Protein AF-0000000065948318 (afdb_homodimer)

Sequence (600 aa):
MSAKVVLKDFLSQAPIDKLKATLSGHLPVSCITMDAKITSLQPGYHFLFFSLASPESNLNSDGYESLYSPKPNNPFSFKRRIWLHGVLRFHRPLHLFQTSECHELIQEESVKSPSITKEVEACLPKSSFLTKPTSEKQTKHVYIRRKIYDSQHQLCIEEDRTLAYLNRQELAIPKTLRSKSIPQHSWVFTPTPIMVFRYSALMFNAHMIHWNATYATKSENYPNLVLPGPLLVTSMLEYFRSVYPQMSKNMKRFEFRLLSPAFVNQPLRICISETGNLWIDRFTTDLDPPSLIARGRVYTMSAKVVLKDFLSQAPIDKLKATLSGHLPVSCITMDAKITSLQPGYHFLFFSLASPESNLNSDGYESLYSPKPNNPFSFKRRIWLHGVLRFHRPLHLFQTSECHELIQEESVKSPSITKEVEACLPKSSFLTKPTSEKQTKHVYIRRKIYDSQHQLCIEEDRTLAYLNRQELAIPKTLRSKSIPQHSWVFTPTPIMVFRYSALMFNAHMIHWNATYATKSENYPNLVLPGPLLVTSMLEYFRSVYPQMSKNMKRFEFRLLSPAFVNQPLRICISETGNLWIDRFTTDLDPPSLIARGRVYT

Nearest PDB structures (foldseek):
  8huc-assembly1_A  TM=8.502E-01  e=1.950E-23  Pseudomonas aeruginosa UCBPP-PA14
  8huc-assembly2_B  TM=8.258E-01  e=4.544E-23  Pseudomonas aeruginosa UCBPP-PA14
  8khg-assembly1_B  TM=7.933E-01  e=7.827E-23  Pseudomonas aeruginosa
  3khp-assembly3_D  TM=6.735E-01  e=1.352E-13  Mycobacterium tuberculosis H37Rv
  3oml-assembly1_A  TM=6.368E-01  e=1.128E-13  Drosophila melanogaster

Foldseek 3Di:
DKDKDKFKDAFACVLVLLLLVLCPPFADPLLRPVPPPAFFDFPLSCLLDRADDDPQVQADPLQAHCVQPDDPPPPLPFQDKDWWKKKKFFDATAGHGFMKMKMKMKDKDDPCDPPPPPVVVVPQDCPFLPNPPPPPVFKIKMKMWIFMATNVRHTGMIMIIIMITGRDLDRPQPQADDDPFDFPDKDKGAAALSSQVSVCVSNVRVRCLRRPQCCVCPRSNDPGRWRDPSVVVVSQLSNCCSVPVPLSVVWGMKIKTFGGTDHGRFMKMWGAHPQQKIWIWGDDPDPGHTDTGMIMGTDD/DKDKDKFKDAFACVLVLLLLVLCPPFADPLLRPVPPPAFFDFPLSCLLDRFDDDPQVQADPLQAHCVQPDDPPPPLPFQDKDWWKKKKFFDATAGHGFMKMKMKMKDKDDPPDPCPPPVVVVPPDCPALPNPPPPPVFKIKMKMWIFMATNVRHTGMIMIIIMITGRDLDRPQPQADDDPFDFPDKDKGAAALSSQVSVCVSSVRVRCLRRPQCCVCPRSNDPGRWRDPSVVVVSQLSNCCSVPVPLSVVWGMKIKTFGGTDHGRWMKMWGAHPQAKIWIWGDDPDPGHTDTGMIMGTDD

pLDDT: mean 85.01, std 18.84, range [32.88, 98.81]

Secondary structure (DSSP, 8-state):
-EEEEEEEEE--SHHHHHHHHHHBTTB-HHHHHS-TT--BPPTTGGGGSS-----GGGB-TTSSBGGGSPP-SS----SEEEEEEEEEEE-S--BSSSEEEEEEEEEE--SS-----HHHHTTS-TT-TT-S---GGGEEEEEEEEEEE-TT--EEEEEEEEEEEES-S-----TT---SSPPSEEEEE---HHHHHHHHHHTT---GGGT-HHIIIIIS--SSPBPPHHHHHHHHHHHHHHH-HHHHHT--EEEEEE-S--BTTS-EEEEE-TTSEEEEEE---TTSPPPEEEEEEEE-/-EEEEEEEEE--SHHHHHHHHHHBTTB-HHHHHS-TT--BPPTTGGGGSS-----GGGB-TTSSBGGGSPP-SS----SEEEEEEEEEEE-S--BSSSEEEEEEEEEE--SS-----HHHHHTS-TT-TT-S---GGGEEEEEEEEEEE-TT--EEEEEEEEEEEES-S-----TT---SSPPSEEEEE---HHHHHHHHHHTT---GGGT-HHIIIIIS--SSPBPPHHHHHHHHHHHHHHH-HHHHHT--EEEEEE-S--BTTS-EEEEE-TTSEEEEEE---TTSPPPEEEEEEEE-

Organism: Schizosaccharomyces pombe (strain 972 / ATCC 24843) (NCBI:txid284812)

Solvent-accessible surface area (backbone atoms only — not comparable to full-atom values): 32321 Å² total; per-residue (Å²): 110,73,49,76,48,77,36,71,40,65,38,55,63,62,67,55,50,41,48,42,14,49,41,40,88,53,47,64,64,56,57,58,59,71,59,86,75,68,58,43,62,55,82,61,52,63,63,55,46,66,58,75,57,66,33,61,90,56,33,39,96,56,37,35,65,40,86,69,44,80,76,59,88,61,83,69,69,59,63,39,77,42,69,40,36,38,38,40,36,46,73,41,85,45,54,51,77,38,51,30,36,36,43,35,42,38,34,45,59,59,93,79,58,75,82,69,51,68,68,65,61,69,65,51,58,78,78,35,66,74,45,66,83,57,69,79,90,42,59,46,44,30,37,37,40,36,42,30,24,40,75,84,67,43,72,16,39,37,38,40,40,37,34,41,34,26,57,51,72,79,72,65,67,68,72,76,41,62,74,90,68,67,63,72,43,72,50,73,33,59,47,41,67,62,41,42,37,49,52,30,26,52,36,60,49,54,36,33,41,37,50,31,53,66,49,13,35,72,72,55,62,35,96,44,30,35,55,57,67,67,56,55,53,33,50,51,43,39,51,45,32,52,77,36,51,70,58,51,73,50,41,36,32,40,39,38,38,48,63,40,89,46,44,46,75,41,41,32,29,41,32,30,32,88,82,43,40,34,35,31,26,40,53,52,67,90,85,47,77,43,29,43,26,32,39,33,40,62,38,103,110,73,50,77,48,78,36,69,39,65,38,55,65,60,66,54,50,41,47,42,14,48,40,40,88,54,48,64,65,57,57,58,58,71,58,86,75,69,58,42,61,56,84,60,51,64,63,56,45,66,56,75,56,65,33,61,88,55,33,40,97,56,38,36,64,40,86,70,45,82,75,61,87,62,83,71,69,59,63,38,78,43,70,40,37,38,38,40,36,48,74,42,84,45,54,50,77,39,52,30,38,34,41,35,41,38,34,44,59,68,88,81,64,74,82,68,52,69,68,64,61,68,65,52,60,78,80,36,66,74,45,65,83,56,68,82,88,41,58,47,43,30,37,36,40,36,42,29,24,42,75,85,67,45,72,17,40,38,38,40,40,35,34,39,33,26,57,51,73,80,73,67,66,70,73,75,39,63,74,91,68,67,64,72,44,74,51,72,32,59,48,41,68,63,40,40,36,49,53,31,26,50,35,60,49,55,37,32,41,36,50,32,52,66,50,12,36,73,72,55,64,36,97,44,31,37,55,57,66,68,56,54,53,32,52,52,44,40,51,45,30,51,77,36,52,69,57,51,73,50,40,35,32,40,38,38,40,49,64,39,90,46,43,47,76,41,42,31,28,41,32,30,32,89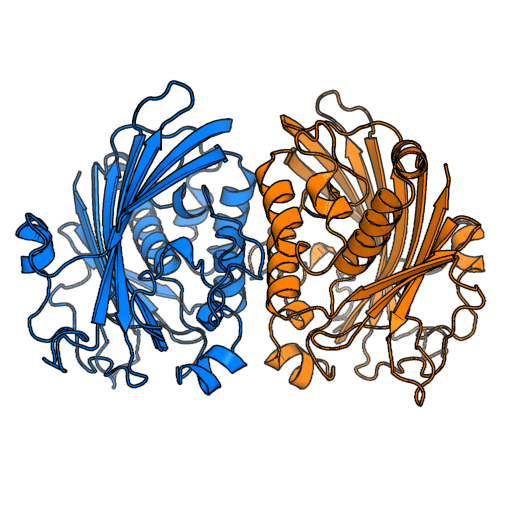,84,45,40,34,36,32,28,41,52,52,68,91,85,48,78,42,29,43,26,32,40,32,40,63,38,102

Structure (mmCIF, N/CA/C/O backbone):
data_AF-0000000065948318-model_v1
#
loop_
_entity.id
_entity.type
_entity.pdbx_description
1 polymer 'Hydroxyacyl-thioester dehydratase type 2, mitochondrial'
#
loop_
_atom_site.group_PDB
_atom_site.id
_atom_site.type_symbol
_atom_site.label_atom_id
_atom_site.label_alt_id
_atom_site.label_comp_id
_atom_site.label_asym_id
_atom_site.label_entity_id
_atom_site.label_seq_id
_atom_site.pdbx_PDB_ins_code
_atom_site.Cartn_x
_atom_site.Cartn_y
_atom_site.Cartn_z
_atom_site.occupancy
_atom_site.B_iso_or_equiv
_atom_site.auth_seq_id
_atom_site.auth_comp_id
_atom_site.auth_asym_id
_atom_site.auth_atom_id
_atom_site.pdbx_PDB_model_num
ATOM 1 N N . MET A 1 1 ? -25.5 14.375 10.609 1 66.5 1 MET A N 1
ATOM 2 C CA . MET A 1 1 ? -25.344 12.922 10.695 1 66.5 1 MET A CA 1
ATOM 3 C C . MET A 1 1 ? -23.938 12.555 11.164 1 66.5 1 MET A C 1
ATOM 5 O O . MET A 1 1 ? -22.969 13.266 10.883 1 66.5 1 MET A O 1
ATOM 9 N N . SER A 1 2 ? -23.891 11.773 12.18 1 81.88 2 SER A N 1
ATOM 10 C CA . SER A 1 2 ? -22.641 11.367 12.836 1 81.88 2 SER A CA 1
ATOM 11 C C . SER A 1 2 ? -22.438 9.859 12.75 1 81.88 2 SER A C 1
ATOM 13 O O . SER A 1 2 ? -23.406 9.102 12.641 1 81.88 2 SER A O 1
ATOM 15 N N . ALA A 1 3 ? -21.234 9.453 12.461 1 89.31 3 ALA A N 1
ATOM 16 C CA . ALA A 1 3 ? -20.859 8.047 12.477 1 89.31 3 ALA A CA 1
ATOM 17 C C . ALA A 1 3 ? -19.719 7.801 13.469 1 89.31 3 ALA A C 1
ATOM 19 O O . ALA A 1 3 ? -18.891 8.688 13.711 1 89.31 3 ALA A O 1
ATOM 20 N N . LYS A 1 4 ? -19.812 6.668 14.141 1 93.75 4 LYS A N 1
ATOM 21 C CA . LYS A 1 4 ? -18.75 6.234 15.039 1 93.75 4 LYS A CA 1
ATOM 22 C C . LYS A 1 4 ? -18.141 4.914 14.57 1 93.75 4 LYS A C 1
ATOM 24 O O . LYS A 1 4 ? -18.859 4.004 14.156 1 93.75 4 LYS A O 1
ATOM 29 N N . VAL A 1 5 ? -16.859 4.844 14.586 1 95.5 5 VAL A N 1
ATOM 30 C CA . VAL A 1 5 ? -16.156 3.639 14.172 1 95.5 5 VAL A CA 1
ATOM 31 C C . VAL A 1 5 ? -15.016 3.348 15.141 1 95.5 5 VAL A C 1
ATOM 33 O O . VAL A 1 5 ? -14.359 4.27 15.633 1 95.5 5 VAL A O 1
ATOM 36 N N . VAL A 1 6 ? -14.836 2.131 15.469 1 97 6 VAL A N 1
ATOM 37 C CA . VAL A 1 6 ? -13.664 1.702 16.234 1 97 6 VAL A CA 1
ATOM 38 C C . VAL A 1 6 ? -12.75 0.859 15.352 1 97 6 VAL A C 1
ATOM 40 O O . VAL A 1 6 ? -13.172 -0.158 14.797 1 97 6 VAL A O 1
ATOM 43 N N . LEU A 1 7 ? -11.539 1.248 15.164 1 97.19 7 LEU A N 1
ATOM 44 C CA . LEU A 1 7 ? -10.523 0.541 14.391 1 97.19 7 LEU A CA 1
ATOM 45 C C . LEU A 1 7 ? -9.469 -0.078 15.305 1 97.19 7 LEU A C 1
ATOM 47 O O . LEU A 1 7 ? -8.93 0.599 16.188 1 97.19 7 LEU A O 1
ATOM 51 N N . LYS A 1 8 ? -9.234 -1.301 15.141 1 96.5 8 LYS A N 1
ATOM 52 C CA . LYS A 1 8 ? -8.219 -2.008 15.906 1 96.5 8 LYS A CA 1
ATOM 53 C C . LYS A 1 8 ? -7.008 -2.348 15.039 1 96.5 8 LYS A C 1
ATOM 55 O O . LYS A 1 8 ? -7.16 -2.684 13.859 1 96.5 8 LYS A O 1
ATOM 60 N N . ASP A 1 9 ? -5.816 -2.266 15.609 1 97.31 9 ASP A N 1
ATOM 61 C CA . ASP A 1 9 ? -4.598 -2.572 14.867 1 97.31 9 ASP A CA 1
ATOM 62 C C . ASP A 1 9 ? -3.477 -3.004 15.812 1 97.31 9 ASP A C 1
ATOM 64 O O . ASP A 1 9 ? -3.416 -2.553 16.953 1 97.31 9 ASP A O 1
ATOM 68 N N . PHE A 1 10 ? -2.691 -3.926 15.367 1 97 10 PHE A N 1
ATOM 69 C CA . PHE A 1 10 ? -1.46 -4.254 16.078 1 97 10 PHE A CA 1
ATOM 70 C C . PHE A 1 10 ? -0.303 -3.395 15.578 1 97 10 PHE A C 1
ATOM 72 O O . PHE A 1 10 ? -0.031 -3.348 14.375 1 97 10 PHE A O 1
ATOM 79 N N . LEU A 1 11 ? 0.34 -2.74 16.469 1 97.38 11 LEU A N 1
ATOM 80 C CA . LEU A 1 11 ? 1.406 -1.81 16.109 1 97.38 11 LEU A CA 1
ATOM 81 C C . LEU A 1 11 ? 2.723 -2.549 15.906 1 97.38 11 LEU A C 1
ATOM 83 O O . LEU A 1 11 ? 3.578 -2.566 16.797 1 97.38 11 LEU A O 1
ATOM 87 N N . SER A 1 12 ? 2.891 -3.049 14.711 1 95.06 12 SER A N 1
ATOM 88 C CA . SER A 1 12 ? 4.078 -3.83 14.391 1 95.06 12 SER A CA 1
ATOM 89 C C . SER A 1 12 ? 5.18 -2.947 13.805 1 95.06 12 SER A C 1
ATOM 91 O O . SER A 1 12 ? 4.938 -1.786 13.469 1 95.06 12 SER A O 1
ATOM 93 N N . GLN A 1 13 ? 6.316 -3.473 13.648 1 93.12 13 GLN A N 1
ATOM 94 C CA . GLN A 1 13 ? 7.508 -2.756 13.203 1 93.12 13 GLN A CA 1
ATOM 95 C C . GLN A 1 13 ? 7.484 -2.543 11.688 1 93.12 13 GLN A C 1
ATOM 97 O O . GLN A 1 13 ? 8.016 -1.551 11.188 1 93.12 13 GLN A O 1
ATOM 102 N N . ALA A 1 14 ? 6.848 -3.395 10.969 1 94.56 14 ALA A N 1
ATOM 103 C CA . ALA A 1 14 ? 6.973 -3.459 9.516 1 94.56 14 ALA A CA 1
ATOM 104 C C . ALA A 1 14 ? 6.535 -2.148 8.867 1 94.56 14 ALA A C 1
ATOM 106 O O . ALA A 1 14 ? 7.246 -1.597 8.031 1 94.56 14 ALA A O 1
ATOM 107 N N . PRO A 1 15 ? 5.359 -1.546 9.289 1 96.31 15 PRO A N 1
ATOM 108 C CA . PRO A 1 15 ? 4.965 -0.276 8.672 1 96.31 15 PRO A CA 1
ATOM 109 C C . PRO A 1 15 ? 5.984 0.835 8.906 1 96.31 15 PRO A C 1
ATOM 111 O O . PRO A 1 15 ? 6.184 1.69 8.039 1 96.31 15 PRO A O 1
ATOM 114 N N . ILE A 1 16 ? 6.648 0.814 10.031 1 95.19 16 ILE A N 1
ATOM 115 C CA . ILE A 1 16 ? 7.641 1.83 10.359 1 95.19 16 ILE A CA 1
ATOM 116 C C . ILE A 1 16 ? 8.867 1.665 9.469 1 95.19 16 ILE A C 1
ATOM 118 O O . ILE A 1 16 ? 9.391 2.645 8.93 1 95.19 16 ILE A O 1
ATOM 122 N N . ASP A 1 17 ? 9.305 0.416 9.297 1 94.31 17 ASP A N 1
ATOM 123 C CA . ASP A 1 17 ? 10.43 0.146 8.406 1 94.31 17 ASP A CA 1
ATOM 124 C C . ASP A 1 17 ? 10.125 0.587 6.977 1 94.31 17 ASP A C 1
ATOM 126 O O . ASP A 1 17 ? 10.977 1.164 6.301 1 94.31 17 ASP A O 1
ATOM 130 N N . LYS A 1 18 ? 8.938 0.303 6.555 1 97 18 LYS A N 1
ATOM 131 C CA . LYS A 1 18 ? 8.508 0.685 5.211 1 97 18 LYS A CA 1
ATOM 132 C C . LYS A 1 18 ? 8.445 2.201 5.066 1 97 18 LYS A C 1
ATOM 134 O O . LYS A 1 18 ? 8.781 2.746 4.016 1 97 18 LYS A O 1
ATOM 139 N N . LEU A 1 19 ? 8.016 2.891 6.113 1 96.88 19 LEU A N 1
ATOM 140 C CA . LEU A 1 19 ? 8.023 4.348 6.09 1 96.88 19 LEU A CA 1
ATOM 141 C C . LEU A 1 19 ? 9.445 4.879 5.953 1 96.88 19 LEU A C 1
ATOM 143 O O . LEU A 1 19 ? 9.703 5.773 5.145 1 96.88 19 LEU A O 1
ATOM 147 N N . LYS A 1 20 ? 10.336 4.34 6.734 1 95.19 20 LYS A N 1
ATOM 148 C CA . LYS A 1 20 ? 11.734 4.77 6.676 1 95.19 20 LYS A CA 1
ATOM 149 C C . LYS A 1 20 ? 12.312 4.57 5.277 1 95.19 20 LYS A C 1
ATOM 151 O O . LYS A 1 20 ? 12.992 5.453 4.75 1 95.19 20 LYS A O 1
ATOM 156 N N . ALA A 1 21 ? 12.008 3.443 4.715 1 96.38 21 ALA A N 1
ATOM 157 C CA . ALA A 1 21 ? 12.453 3.186 3.35 1 96.38 21 ALA A CA 1
ATOM 158 C C . ALA A 1 21 ? 11.859 4.199 2.377 1 96.38 21 ALA A C 1
ATOM 160 O O . ALA A 1 21 ? 12.539 4.645 1.445 1 96.38 21 ALA A O 1
ATOM 161 N N . THR A 1 22 ? 10.625 4.559 2.578 1 97.88 22 THR A N 1
ATOM 162 C CA . THR A 1 22 ? 9.898 5.492 1.723 1 97.88 22 THR A CA 1
ATOM 163 C C . THR A 1 22 ? 10.516 6.883 1.796 1 97.88 22 THR A C 1
ATOM 165 O O . THR A 1 22 ? 10.625 7.578 0.782 1 97.88 22 THR A O 1
ATOM 168 N N . LEU A 1 23 ? 10.969 7.281 2.996 1 97.31 23 LEU A N 1
ATOM 169 C CA . LEU A 1 23 ? 11.461 8.633 3.223 1 97.31 23 LEU A CA 1
ATOM 170 C C . LEU A 1 23 ? 12.961 8.719 2.932 1 97.31 23 LEU A C 1
ATOM 172 O O . LEU A 1 23 ? 13.5 9.812 2.746 1 97.31 23 LEU A O 1
ATOM 176 N N . SER A 1 24 ? 13.594 7.566 2.93 1 95.62 24 SER A N 1
ATOM 177 C CA . SER A 1 24 ? 15.031 7.531 2.72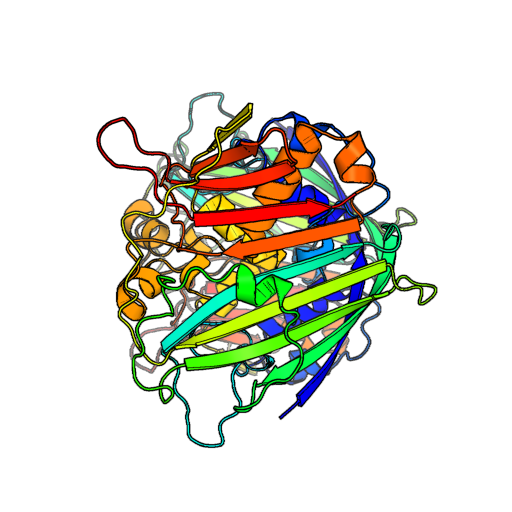9 1 95.62 24 SER A CA 1
ATOM 178 C C . SER A 1 24 ? 15.422 8.133 1.381 1 95.62 24 SER A C 1
ATOM 180 O O . SER A 1 24 ? 14.836 7.793 0.352 1 95.62 24 SER A O 1
ATOM 182 N N . GLY A 1 25 ? 16.391 9.016 1.418 1 94.06 25 GLY A N 1
ATOM 183 C CA . GLY A 1 25 ? 16.844 9.695 0.213 1 94.06 25 GLY A CA 1
ATOM 184 C C . GLY A 1 25 ? 16.094 10.992 -0.056 1 94.06 25 GLY A C 1
ATOM 185 O O . GLY A 1 25 ? 16.547 11.812 -0.849 1 94.06 25 GLY A O 1
ATOM 186 N N . HIS A 1 26 ? 14.945 11.133 0.56 1 96.31 26 HIS A N 1
ATOM 187 C CA . HIS A 1 26 ? 14.148 12.344 0.389 1 96.31 26 HIS A CA 1
ATOM 188 C C . HIS A 1 26 ? 14.312 13.281 1.58 1 96.31 26 HIS A C 1
ATOM 190 O O . HIS A 1 26 ? 14.289 14.508 1.42 1 96.31 26 HIS A O 1
ATOM 196 N N . LEU A 1 27 ? 14.438 12.711 2.729 1 95.25 27 LEU A N 1
ATOM 197 C CA . LEU A 1 27 ? 14.68 13.469 3.949 1 95.25 27 LEU A CA 1
ATOM 198 C C . LEU A 1 27 ? 16.094 13.211 4.477 1 95.25 27 LEU A C 1
ATOM 200 O O . LEU A 1 27 ? 16.766 12.281 4.035 1 95.25 27 LEU A O 1
ATOM 204 N N . PRO A 1 28 ? 16.531 14.062 5.379 1 91.06 28 PRO A N 1
ATOM 205 C CA . PRO A 1 28 ? 17.891 13.859 5.898 1 91.06 28 PRO A CA 1
ATOM 206 C C . PRO A 1 28 ? 18.078 12.484 6.535 1 91.06 28 PRO A C 1
ATOM 208 O O . PRO A 1 28 ? 17.141 11.945 7.141 1 91.06 28 PRO A O 1
ATOM 211 N N . VAL A 1 29 ? 19.266 12 6.441 1 81.19 29 VAL A N 1
ATOM 212 C CA . VAL A 1 29 ? 19.609 10.664 6.93 1 81.19 29 VAL A CA 1
ATOM 213 C C . VAL A 1 29 ? 19.297 10.562 8.422 1 81.19 29 VAL A C 1
ATOM 215 O O . VAL A 1 29 ? 18.906 9.5 8.906 1 81.19 29 VAL A O 1
ATOM 218 N N . SER A 1 30 ? 19.484 11.617 9.086 1 77.56 30 SER A N 1
ATOM 219 C CA . SER A 1 30 ? 19.234 11.648 10.516 1 77.56 30 SER A CA 1
ATOM 220 C C . SER A 1 30 ? 17.781 11.312 10.836 1 77.56 30 SER A C 1
ATOM 222 O O . SER A 1 30 ? 17.484 10.797 11.914 1 77.56 30 SER A O 1
ATOM 224 N N . CYS A 1 31 ? 16.922 11.594 9.961 1 73.44 31 CYS A N 1
ATOM 225 C CA . CYS A 1 31 ? 15.508 11.273 10.133 1 73.44 31 CYS A CA 1
ATOM 226 C C . CYS A 1 31 ? 15.289 9.766 10.156 1 73.44 31 CYS A C 1
ATOM 228 O O . CYS A 1 31 ? 14.344 9.281 10.781 1 73.44 31 CYS A O 1
ATOM 230 N N . ILE A 1 32 ? 16.234 9.07 9.547 1 72.06 32 ILE A N 1
ATOM 231 C CA . ILE A 1 32 ? 16.016 7.656 9.281 1 72.06 32 ILE A CA 1
ATOM 232 C C . ILE A 1 32 ? 16.828 6.816 10.273 1 72.06 32 ILE A C 1
ATOM 234 O O . ILE A 1 32 ? 16.391 5.746 10.695 1 72.06 32 ILE A O 1
ATOM 238 N N . THR A 1 33 ? 18.016 7.262 10.609 1 67.88 33 THR A N 1
ATOM 239 C CA . THR A 1 33 ? 18.969 6.457 11.375 1 67.88 33 THR A CA 1
ATOM 240 C C . THR A 1 33 ? 18.766 6.676 12.875 1 67.88 33 THR A C 1
ATOM 242 O O . THR A 1 33 ? 19.312 5.918 13.688 1 67.88 33 THR A O 1
ATOM 245 N N . MET A 1 34 ? 18.281 7.836 13.219 1 54.31 34 MET A N 1
ATOM 246 C CA . MET A 1 34 ? 18.281 8.211 14.625 1 54.31 34 MET A CA 1
ATOM 247 C C . MET A 1 34 ? 17.781 7.059 15.492 1 54.31 34 MET A C 1
ATOM 249 O O . MET A 1 34 ? 18.266 6.855 16.609 1 54.31 34 MET A O 1
ATOM 253 N N . ASP A 1 35 ? 16.578 6.301 15.078 1 58.97 35 ASP A N 1
ATOM 254 C CA . ASP A 1 35 ? 16.047 5.387 16.094 1 58.97 35 ASP A CA 1
ATOM 255 C C . ASP A 1 35 ? 16.047 3.947 15.586 1 58.97 35 ASP A C 1
ATOM 257 O O . ASP A 1 35 ? 15.109 3.527 14.906 1 58.97 35 ASP A O 1
ATOM 261 N N . ALA A 1 36 ? 17.281 3.279 15.664 1 55.5 36 ALA A N 1
ATOM 262 C CA . ALA A 1 36 ? 17.422 1.88 15.273 1 55.5 36 ALA A CA 1
ATOM 263 C C . ALA A 1 36 ? 16.406 1.007 15.992 1 55.5 36 ALA A C 1
ATOM 265 O O . ALA A 1 36 ? 15.906 0.029 15.43 1 55.5 36 ALA A O 1
ATOM 266 N N . LYS A 1 37 ? 16.125 1.449 17.266 1 65.88 37 LYS A N 1
ATOM 267 C CA . LYS A 1 37 ? 15.188 0.626 18 1 65.88 37 LYS A CA 1
ATOM 268 C C . LYS A 1 37 ? 14.047 1.471 18.578 1 65.88 37 LYS A C 1
ATOM 270 O O . LYS A 1 37 ? 14.117 1.945 19.703 1 65.88 37 LYS A O 1
ATOM 275 N N . ILE A 1 38 ? 13.078 1.78 17.734 1 75.56 38 ILE A N 1
ATOM 276 C CA . ILE A 1 38 ? 11.945 2.576 18.203 1 75.56 38 ILE A CA 1
ATOM 277 C C . ILE A 1 38 ? 11.023 1.708 19.062 1 75.56 38 ILE A C 1
ATOM 279 O O . ILE A 1 38 ? 10.742 0.559 18.703 1 75.56 38 ILE A O 1
ATOM 283 N N . THR A 1 39 ? 10.734 2.197 20.234 1 87.5 39 THR A N 1
ATOM 284 C CA . THR A 1 39 ? 9.859 1.454 21.141 1 87.5 39 THR A CA 1
ATOM 285 C C . THR A 1 39 ? 8.438 2.018 21.094 1 87.5 39 THR A C 1
ATOM 287 O O . THR A 1 39 ? 7.492 1.357 21.531 1 87.5 39 THR A O 1
ATOM 290 N N . SER A 1 40 ? 8.344 3.264 20.672 1 94.12 40 SER A N 1
ATOM 291 C CA . SER A 1 40 ? 7.039 3.902 20.578 1 94.12 40 SER A CA 1
ATOM 292 C C . SER A 1 40 ? 6.887 4.648 19.25 1 94.12 40 SER A C 1
ATOM 294 O O . SER A 1 40 ? 7.879 4.992 18.609 1 94.12 40 SER A O 1
ATOM 296 N N . LEU A 1 41 ? 5.715 4.871 18.859 1 95.88 41 LEU A N 1
ATOM 297 C CA . LEU A 1 41 ? 5.449 5.605 17.625 1 95.88 41 LEU A CA 1
ATOM 298 C C . LEU A 1 41 ? 5.918 7.051 17.734 1 95.88 41 LEU A C 1
ATOM 300 O O . LEU A 1 41 ? 5.648 7.719 18.734 1 95.88 41 LEU A O 1
ATOM 304 N N . GLN A 1 42 ? 6.664 7.504 16.781 1 94.62 42 GLN A N 1
ATOM 305 C CA . GLN A 1 42 ? 7 8.922 16.688 1 94.62 42 GLN A CA 1
ATOM 306 C C . GLN A 1 42 ? 5.801 9.734 16.219 1 94.62 42 GLN A C 1
ATOM 308 O O . GLN A 1 42 ? 4.852 9.188 15.648 1 94.62 42 GLN A O 1
ATOM 313 N N . PRO A 1 43 ? 5.824 11.07 16.484 1 96.06 43 PRO A N 1
ATOM 314 C CA . PRO A 1 43 ? 4.727 11.898 15.977 1 96.06 43 PRO A CA 1
ATOM 315 C C . PRO A 1 43 ? 4.492 11.719 14.484 1 96.06 43 PRO A C 1
ATOM 317 O O . PRO A 1 43 ? 5.441 11.75 13.695 1 96.06 43 PRO A O 1
ATOM 320 N N . GLY A 1 44 ? 3.268 11.461 14.125 1 96.88 44 GLY A N 1
ATOM 321 C CA . GLY A 1 44 ? 2.902 11.289 12.727 1 96.88 44 GLY A CA 1
ATOM 322 C C . GLY A 1 44 ? 2.875 9.836 12.297 1 96.88 44 GLY A C 1
ATOM 323 O O . GLY A 1 44 ? 2.246 9.492 11.297 1 96.88 44 GLY A O 1
ATOM 324 N N . TYR A 1 45 ? 3.48 8.891 13.023 1 97 45 TYR A N 1
ATOM 325 C CA . TYR A 1 45 ? 3.596 7.492 12.617 1 97 45 TYR A CA 1
ATOM 326 C C . TYR A 1 45 ? 2.254 6.781 12.719 1 97 45 TYR A C 1
ATOM 328 O O . TYR A 1 45 ? 2.045 5.738 12.094 1 97 45 TYR A O 1
ATOM 336 N N . HIS A 1 46 ? 1.337 7.352 13.555 1 98.12 46 HIS A N 1
ATOM 337 C CA . HIS A 1 46 ? 0.04 6.703 13.703 1 98.12 46 HIS A CA 1
ATOM 338 C C . HIS A 1 46 ? -0.751 6.734 12.406 1 98.12 46 HIS A C 1
ATOM 340 O O . HIS A 1 46 ? -1.707 5.973 12.234 1 98.12 46 HIS A O 1
ATOM 346 N N . PHE A 1 47 ? -0.367 7.637 11.422 1 98.31 47 PHE A N 1
ATOM 347 C CA . PHE A 1 47 ? -1.033 7.699 10.125 1 98.31 47 PHE A CA 1
ATOM 348 C C . PHE A 1 47 ? -0.922 6.363 9.391 1 98.31 47 PHE A C 1
ATOM 350 O O . PHE A 1 47 ? -1.709 6.078 8.492 1 98.31 47 PHE A O 1
ATOM 357 N N . LEU A 1 48 ? 0.043 5.516 9.742 1 97.94 48 LEU A N 1
ATOM 358 C CA . LEU A 1 48 ? 0.318 4.254 9.062 1 97.94 48 LEU A CA 1
ATOM 359 C C . LEU A 1 48 ? -0.633 3.162 9.539 1 97.94 48 LEU A C 1
ATOM 361 O O . LEU A 1 48 ? -0.688 2.08 8.953 1 97.94 48 LEU A O 1
ATOM 365 N N . PHE A 1 49 ? -1.334 3.471 10.578 1 98.12 49 PHE A N 1
ATOM 366 C CA . PHE A 1 49 ? -2.17 2.475 11.242 1 98.12 49 PHE A CA 1
ATOM 367 C C . PHE A 1 49 ? -3.631 2.908 11.242 1 98.12 49 PHE A C 1
ATOM 369 O O . PHE A 1 49 ? -3.951 4.031 10.844 1 98.12 49 PHE A O 1
ATOM 376 N N . PHE A 1 50 ? -4.508 2.021 11.578 1 97.88 50 PHE A N 1
ATOM 377 C CA . PHE A 1 50 ? -5.93 2.256 11.781 1 97.88 50 PHE A CA 1
ATOM 378 C C . PHE A 1 50 ? -6.602 2.705 10.492 1 97.88 50 PHE A C 1
ATOM 380 O O . PHE A 1 50 ? -7.398 3.645 10.492 1 97.88 50 PHE A O 1
ATOM 387 N N . SER A 1 51 ? -6.188 2.127 9.406 1 95.38 51 SER A N 1
ATOM 388 C CA . SER A 1 51 ? -6.797 2.418 8.109 1 95.38 51 SER A CA 1
ATOM 389 C C . SER A 1 51 ? -8.125 1.688 7.949 1 95.38 51 SER A C 1
ATOM 391 O O . SER A 1 51 ? -8.234 0.506 8.281 1 95.38 51 SER A O 1
ATOM 393 N N . LEU A 1 52 ? -9.102 2.396 7.5 1 94.19 52 LEU A N 1
ATOM 394 C CA . LEU A 1 52 ? -10.312 1.728 7.051 1 94.19 52 LEU A CA 1
ATOM 395 C C . LEU A 1 52 ? -10.039 0.87 5.82 1 94.19 52 LEU A C 1
ATOM 397 O O . LEU A 1 52 ? -9.188 1.212 5 1 94.19 52 LEU A O 1
ATOM 401 N N . ALA A 1 53 ? -10.641 -0.234 5.766 1 95.31 53 ALA A N 1
ATOM 402 C CA . ALA A 1 53 ? -10.523 -1.13 4.617 1 95.31 53 ALA A CA 1
ATOM 403 C C . ALA A 1 53 ? -11.898 -1.572 4.125 1 95.31 53 ALA A C 1
ATOM 405 O O . ALA A 1 53 ? -12.312 -2.711 4.359 1 95.31 53 ALA A O 1
ATOM 406 N N . SER A 1 54 ? -12.602 -0.696 3.4 1 95.5 54 SER A N 1
ATOM 407 C CA . SER A 1 54 ? -13.906 -1.026 2.83 1 95.5 54 SER A CA 1
ATOM 408 C C . SER A 1 54 ? -13.758 -1.721 1.481 1 95.5 54 SER A C 1
ATOM 410 O O . SER A 1 54 ? -12.797 -1.477 0.753 1 95.5 54 SER A O 1
ATOM 412 N N . PRO A 1 55 ? -14.734 -2.621 1.193 1 95.81 55 PRO A N 1
ATOM 413 C CA . PRO A 1 55 ? -14.758 -3.111 -0.187 1 95.81 55 PRO A CA 1
ATOM 414 C C . PRO A 1 55 ? -14.789 -1.981 -1.214 1 95.81 55 PRO A C 1
ATOM 416 O O . PRO A 1 55 ? -15.281 -0.887 -0.918 1 95.81 55 PRO A O 1
ATOM 419 N N . GLU A 1 56 ? -14.195 -2.266 -2.377 1 96.31 56 GLU A N 1
ATOM 420 C CA . GLU A 1 56 ? -14.125 -1.24 -3.412 1 96.31 56 GLU A CA 1
ATOM 421 C C . GLU A 1 56 ? -15.508 -0.671 -3.719 1 96.31 56 GLU A C 1
ATOM 423 O O . GLU A 1 56 ? -15.648 0.522 -3.996 1 96.31 56 GLU A O 1
ATOM 428 N N . SER A 1 57 ? -16.547 -1.502 -3.633 1 94.44 57 SER A N 1
ATOM 429 C CA . SER A 1 57 ? -17.906 -1.075 -3.924 1 94.44 57 SER A CA 1
ATOM 430 C C . SER A 1 57 ? -18.391 -0.015 -2.934 1 94.44 57 SER A C 1
ATOM 432 O O . SER A 1 57 ? -19.375 0.679 -3.184 1 94.44 57 SER A O 1
ATOM 434 N N . ASN A 1 58 ? -17.719 0.102 -1.821 1 93.56 58 ASN A N 1
ATOM 435 C CA . ASN A 1 58 ? -18.094 1.067 -0.796 1 93.56 58 ASN A CA 1
ATOM 436 C C . ASN A 1 58 ? -17.188 2.295 -0.818 1 93.56 58 ASN A C 1
ATOM 438 O O . ASN A 1 58 ? -17.234 3.123 0.093 1 93.56 58 ASN A O 1
ATOM 442 N N . LEU A 1 59 ? -16.344 2.418 -1.755 1 95.12 59 LEU A N 1
ATOM 443 C CA . LEU A 1 59 ? -15.523 3.613 -1.93 1 95.12 59 LEU A CA 1
ATOM 444 C C . LEU A 1 59 ? -16.234 4.645 -2.797 1 95.12 59 LEU A C 1
ATOM 446 O O . LEU A 1 59 ? -17.125 4.293 -3.576 1 95.12 59 LEU A O 1
ATOM 450 N N . ASN A 1 60 ? -15.898 5.906 -2.611 1 92.81 60 ASN A N 1
ATOM 451 C CA . ASN A 1 60 ? -16.312 6.938 -3.555 1 92.81 60 ASN A CA 1
ATOM 452 C C . ASN A 1 60 ? -15.672 6.73 -4.926 1 92.81 60 ASN A C 1
ATOM 454 O O . ASN A 1 60 ? -14.75 5.93 -5.074 1 92.81 60 ASN A O 1
ATOM 458 N N . SER A 1 61 ? -16.172 7.453 -5.926 1 91.44 61 SER A N 1
ATOM 459 C CA . SER A 1 61 ? -15.664 7.324 -7.289 1 91.44 61 SER A CA 1
ATOM 460 C C . SER A 1 61 ? -14.195 7.719 -7.387 1 91.44 61 SER A C 1
ATOM 462 O O . SER A 1 61 ? -13.492 7.293 -8.297 1 91.44 61 SER A O 1
ATOM 464 N N . ASP A 1 62 ? -13.734 8.523 -6.414 1 93.38 62 ASP A N 1
ATOM 465 C CA . ASP A 1 62 ? -12.336 8.945 -6.445 1 93.38 62 ASP A CA 1
ATOM 466 C C . ASP A 1 62 ? -11.445 7.938 -5.727 1 93.38 62 ASP A C 1
ATOM 468 O O . ASP A 1 62 ? -10.227 8.141 -5.621 1 93.38 62 ASP A O 1
ATOM 472 N N . GLY A 1 63 ? -12.031 6.859 -5.156 1 95.69 63 GLY A N 1
ATOM 473 C CA . GLY A 1 63 ? -11.266 5.805 -4.516 1 95.69 63 GLY A CA 1
ATOM 474 C C . GLY A 1 63 ? -11.117 6 -3.018 1 95.69 63 GLY A C 1
ATOM 475 O O . GLY A 1 63 ? -10.516 5.168 -2.334 1 95.69 63 GLY A O 1
ATOM 476 N N . TYR A 1 64 ? -11.609 7.109 -2.473 1 94.5 64 TYR A N 1
ATOM 477 C CA . TYR A 1 64 ? -11.531 7.367 -1.039 1 94.5 64 TYR A CA 1
ATOM 478 C C . TYR A 1 64 ? -12.719 6.766 -0.308 1 94.5 64 TYR A C 1
ATOM 480 O O . TYR A 1 64 ? -13.75 6.469 -0.922 1 94.5 64 TYR A O 1
ATOM 488 N N . GLU A 1 65 ? -12.617 6.535 0.97 1 94.56 65 GLU A N 1
ATOM 489 C CA . GLU A 1 65 ? -13.648 5.934 1.816 1 94.56 65 GLU A CA 1
ATOM 490 C C . GLU A 1 65 ? -14.922 6.781 1.826 1 94.56 65 GLU A C 1
ATOM 492 O O . GLU A 1 65 ? -14.875 7.965 2.158 1 94.56 65 GLU A O 1
ATOM 497 N N . SER A 1 66 ? -16.047 6.129 1.585 1 92.25 66 SER A N 1
ATOM 498 C CA . SER A 1 66 ? -17.312 6.859 1.536 1 92.25 66 SER A CA 1
ATOM 499 C C . SER A 1 66 ? -17.781 7.234 2.936 1 92.25 66 SER A C 1
ATOM 501 O O . SER A 1 66 ? -18.609 8.125 3.096 1 92.25 66 SER A O 1
ATOM 503 N N . LEU A 1 67 ? -17.266 6.547 3.889 1 91 67 LEU A N 1
ATOM 504 C CA . LEU A 1 67 ? -17.641 6.832 5.27 1 91 67 LEU A CA 1
ATOM 505 C C . LEU A 1 67 ? -17.375 8.289 5.617 1 91 67 LEU A C 1
ATOM 507 O O . LEU A 1 67 ? -18.094 8.891 6.422 1 91 67 LEU A O 1
ATOM 511 N N . TYR A 1 68 ? -16.359 8.883 4.977 1 91.25 68 TYR A N 1
ATOM 512 C CA . TYR A 1 68 ? -15.938 10.234 5.332 1 91.25 68 TYR A CA 1
ATOM 513 C C . TYR A 1 68 ? -16.641 11.273 4.461 1 91.25 68 TYR A C 1
ATOM 515 O O . TYR A 1 68 ? -16.438 12.477 4.641 1 91.25 68 TYR A O 1
ATOM 523 N N . SER A 1 69 ? -17.391 10.789 3.512 1 89.25 69 SER A N 1
ATOM 524 C CA . SER A 1 69 ? -18.094 11.719 2.627 1 89.25 69 SER A CA 1
ATOM 525 C C . SER A 1 69 ? -19.375 12.227 3.264 1 89.25 69 SER A C 1
ATOM 527 O O . SER A 1 69 ? -20.016 11.516 4.051 1 89.25 69 SER A O 1
ATOM 529 N N . PRO A 1 70 ? -19.766 13.477 2.9 1 84.44 70 PRO A N 1
ATOM 530 C CA . PRO A 1 70 ? -21.062 13.961 3.377 1 84.44 70 PRO A CA 1
ATOM 531 C C . PRO A 1 70 ? -22.219 13.078 2.918 1 84.44 70 PRO A C 1
ATOM 533 O O . PRO A 1 70 ? -22.203 12.555 1.799 1 84.44 70 PRO A O 1
ATOM 536 N N . LYS A 1 71 ? -23.031 12.516 3.814 1 71.94 71 LYS A N 1
ATOM 537 C CA . LYS A 1 71 ? -24.141 11.609 3.508 1 71.94 71 LYS A CA 1
ATOM 538 C C . LYS A 1 71 ? -25.188 12.289 2.629 1 71.94 71 LYS A C 1
ATOM 540 O O . LYS A 1 71 ? -25.359 13.508 2.691 1 71.94 71 LYS A O 1
ATOM 545 N N . PRO A 1 72 ? -25.766 11.492 1.618 1 56.12 72 PRO A N 1
ATOM 546 C CA . PRO A 1 72 ? -26.703 11.922 0.585 1 56.12 72 PRO A CA 1
ATOM 547 C C . PRO A 1 72 ? -27.953 12.578 1.166 1 56.12 72 PRO A C 1
ATOM 549 O O . PRO A 1 72 ? -28.828 11.898 1.696 1 56.12 72 PRO A O 1
ATOM 552 N N . ASN A 1 73 ? -28.344 13.328 2.164 1 48.31 73 ASN A N 1
ATOM 553 C CA . ASN A 1 73 ? -29.719 13.594 1.737 1 48.31 73 ASN A CA 1
ATOM 554 C C . ASN A 1 73 ? -29.812 13.695 0.219 1 48.31 73 ASN A C 1
ATOM 556 O O . ASN A 1 73 ? -30.906 13.617 -0.341 1 48.31 73 ASN A O 1
ATOM 560 N N . ASN A 1 74 ? -29.375 14.711 -0.599 1 44 74 ASN A N 1
ATOM 561 C CA . ASN A 1 74 ? -29.359 14.977 -2.033 1 44 74 ASN A CA 1
ATOM 562 C C . ASN A 1 74 ? -28.016 14.57 -2.652 1 44 74 ASN A C 1
ATOM 564 O O . ASN A 1 74 ? -26.969 14.734 -2.035 1 44 74 ASN A O 1
ATOM 568 N N . PRO A 1 75 ? -27.906 13.648 -3.635 1 46.5 75 PRO A N 1
ATOM 569 C CA . PRO A 1 75 ? -26.656 13.156 -4.234 1 46.5 75 PRO A CA 1
ATOM 570 C C . PRO A 1 75 ? -25.547 14.195 -4.199 1 46.5 75 PRO A C 1
ATOM 572 O O . PRO A 1 75 ? -25.594 15.195 -4.918 1 46.5 75 PRO A O 1
ATOM 575 N N . PHE A 1 76 ? -25.344 14.875 -3.141 1 51 76 PHE A N 1
ATOM 576 C CA . PHE A 1 76 ? -24.203 15.781 -3.203 1 51 76 PHE A CA 1
ATOM 577 C C . PHE A 1 76 ? -23 15.102 -3.846 1 51 76 PHE A C 1
ATOM 579 O O . PHE A 1 76 ? -22.422 14.195 -3.26 1 51 76 PHE A O 1
ATOM 586 N N . SER A 1 77 ? -22.984 15.172 -5.152 1 66.12 77 SER A N 1
ATOM 587 C CA . SER A 1 77 ? -21.875 14.695 -5.984 1 66.12 77 SER A CA 1
ATOM 588 C C . SER A 1 77 ? -20.672 15.617 -5.891 1 66.12 77 SER A C 1
ATOM 590 O O . SER A 1 77 ? -20.75 16.781 -6.27 1 66.12 77 SER A O 1
ATOM 592 N N . PHE A 1 78 ? -19.844 15.461 -4.887 1 79.44 78 PHE A N 1
ATOM 593 C CA . PHE A 1 78 ? -18.641 16.281 -4.805 1 79.44 78 PHE A CA 1
ATOM 594 C C . PHE A 1 78 ? -17.656 15.914 -5.906 1 79.44 78 PHE A C 1
ATOM 596 O O . PHE A 1 78 ? -17.672 14.789 -6.41 1 79.44 78 PHE A O 1
ATOM 603 N N . LYS A 1 79 ? -16.969 16.938 -6.207 1 80.12 79 LYS A N 1
ATOM 604 C CA . LYS A 1 79 ? -15.984 16.734 -7.27 1 80.12 79 LYS A CA 1
ATOM 605 C C . LYS A 1 79 ? -14.57 16.641 -6.707 1 80.12 79 LYS A C 1
ATOM 607 O O . LYS A 1 79 ? -13.68 16.062 -7.34 1 80.12 79 LYS A O 1
ATOM 612 N N . ARG A 1 80 ? -14.461 17.172 -5.469 1 86.44 80 ARG A N 1
ATOM 613 C CA . ARG A 1 80 ? -13.125 17.172 -4.883 1 86.44 80 ARG A CA 1
ATOM 614 C C . ARG A 1 80 ? -13.195 17.062 -3.365 1 86.44 80 ARG A C 1
ATOM 616 O O . ARG A 1 80 ? -14.094 17.625 -2.734 1 86.44 80 ARG A O 1
ATOM 623 N N . ARG A 1 81 ? -12.32 16.359 -2.869 1 87.62 81 ARG A N 1
ATOM 624 C CA . ARG A 1 81 ? -12.133 16.297 -1.425 1 87.62 81 ARG A CA 1
ATOM 625 C C . ARG A 1 81 ? -10.758 16.828 -1.027 1 87.62 81 ARG A C 1
ATOM 627 O O . ARG A 1 81 ? -9.75 16.484 -1.643 1 87.62 81 ARG A O 1
ATOM 634 N N . ILE A 1 82 ? -10.758 17.703 0.015 1 87.12 82 ILE A N 1
ATOM 635 C CA . ILE A 1 82 ? -9.523 18.328 0.469 1 87.12 82 ILE A CA 1
ATOM 636 C C . ILE A 1 82 ? -9.383 18.156 1.98 1 87.12 82 ILE A C 1
ATOM 638 O O . ILE A 1 82 ? -10.359 18.328 2.719 1 87.12 82 ILE A O 1
ATOM 642 N N . TRP A 1 83 ? -8.234 17.75 2.416 1 92.06 83 TRP A N 1
ATOM 643 C CA . TRP A 1 83 ? -7.906 17.844 3.834 1 92.06 83 TRP A CA 1
ATOM 644 C C . TRP A 1 83 ? -7.387 19.25 4.172 1 92.06 83 TRP A C 1
ATOM 646 O O . TRP A 1 83 ? -6.336 19.656 3.674 1 92.06 83 TRP A O 1
ATOM 656 N N . LEU A 1 84 ? -8.016 19.938 4.965 1 89.88 84 LEU A N 1
ATOM 657 C CA . LEU A 1 84 ? -7.742 21.359 5.184 1 89.88 84 LEU A CA 1
ATOM 658 C C . LEU A 1 84 ? -6.73 21.547 6.305 1 89.88 84 LEU A C 1
ATOM 660 O O . LEU A 1 84 ? -5.738 22.266 6.137 1 89.88 84 LEU A O 1
ATOM 664 N N . HIS A 1 85 ? -7.066 21.016 7.387 1 93 85 HIS A N 1
ATOM 665 C CA . HIS A 1 85 ? -6.207 21.203 8.547 1 93 85 HIS A CA 1
ATOM 666 C C . HIS A 1 85 ? -6.441 20.125 9.586 1 93 85 HIS A C 1
ATOM 668 O O . HIS A 1 85 ? -7.355 19.297 9.445 1 93 85 HIS A O 1
ATOM 674 N N . GLY A 1 86 ? -5.57 20.078 10.594 1 95.38 86 GLY A N 1
ATOM 675 C CA . GLY A 1 86 ? -5.684 19.109 11.68 1 95.38 86 GLY A CA 1
ATOM 676 C C . GLY A 1 86 ? -4.875 19.5 12.898 1 95.38 86 GLY A C 1
ATOM 677 O O . GLY A 1 86 ? -4.098 20.453 12.859 1 95.38 86 GLY A O 1
ATOM 678 N N . VAL A 1 87 ? -5.234 18.844 14.008 1 97.44 87 VAL A N 1
ATOM 679 C CA . VAL A 1 87 ? -4.527 19 15.273 1 97.44 87 VAL A CA 1
ATOM 680 C C . VAL A 1 87 ? -4.191 17.625 15.844 1 97.44 87 VAL A C 1
ATOM 682 O O . VAL A 1 87 ? -5.043 16.734 15.875 1 97.44 87 VAL A O 1
ATOM 685 N N . LEU A 1 88 ? -2.951 17.453 16.203 1 98.38 88 LEU A N 1
ATOM 686 C CA . LEU A 1 88 ? -2.504 16.281 16.938 1 98.38 88 LEU A CA 1
ATOM 687 C C . LEU A 1 88 ? -2.197 16.609 18.391 1 98.38 88 LEU A C 1
ATOM 689 O O . LEU A 1 88 ? -1.53 17.609 18.672 1 98.38 88 LEU A O 1
ATOM 693 N N . ARG A 1 89 ? -2.693 15.867 19.312 1 98.62 89 ARG A N 1
ATOM 694 C CA . ARG A 1 89 ? -2.383 15.969 20.734 1 98.62 89 ARG A CA 1
ATOM 695 C C . ARG A 1 89 ? -1.771 14.672 21.25 1 98.62 89 ARG A C 1
ATOM 697 O O . ARG A 1 89 ? -2.293 13.586 21 1 98.62 89 ARG A O 1
ATOM 704 N N . PHE A 1 90 ? -0.709 14.828 21.922 1 98.5 90 PHE A N 1
ATOM 705 C CA . PHE A 1 90 ? 0.03 13.68 22.438 1 98.5 90 PHE A CA 1
ATOM 706 C C . PHE A 1 90 ? -0.047 13.625 23.953 1 98.5 90 PHE A C 1
ATOM 708 O O . PHE A 1 90 ? 0.451 14.516 24.641 1 98.5 90 PHE A O 1
ATOM 715 N N . HIS A 1 91 ? -0.603 12.562 24.5 1 98.19 91 HIS A N 1
ATOM 716 C CA . HIS A 1 91 ? -0.819 12.43 25.938 1 98.19 91 HIS A CA 1
ATOM 717 C C . HIS A 1 91 ? 0.209 11.5 26.562 1 98.19 91 HIS A C 1
ATOM 719 O O . HIS A 1 91 ? 0.685 11.75 27.672 1 98.19 91 HIS A O 1
ATOM 725 N N . ARG A 1 92 ? 0.452 10.375 25.891 1 96.75 92 ARG A N 1
ATOM 726 C CA . ARG A 1 92 ? 1.403 9.359 26.328 1 96.75 92 ARG A CA 1
ATOM 727 C C . ARG A 1 92 ? 2.041 8.656 25.125 1 96.75 92 ARG A C 1
ATOM 729 O O . ARG A 1 92 ? 1.457 8.609 24.047 1 96.75 92 ARG A O 1
ATOM 736 N N . PRO A 1 93 ? 3.238 8.117 25.391 1 96.44 93 PRO A N 1
ATOM 737 C CA . PRO A 1 93 ? 3.832 7.332 24.297 1 96.44 93 PRO A CA 1
ATOM 738 C C . PRO A 1 93 ? 2.99 6.117 23.922 1 96.44 93 PRO A C 1
ATOM 740 O O . PRO A 1 93 ? 2.461 5.43 24.797 1 96.44 93 PRO A O 1
ATOM 743 N N . LEU A 1 94 ? 2.717 5.957 22.688 1 97.94 94 LEU A N 1
ATOM 744 C CA . LEU A 1 94 ? 2.068 4.758 22.172 1 97.94 94 LEU A CA 1
ATOM 745 C C . LEU A 1 94 ? 3.104 3.723 21.734 1 97.94 94 LEU A C 1
ATOM 747 O O . LEU A 1 94 ? 3.709 3.852 20.672 1 97.94 94 LEU A O 1
ATOM 751 N N . HIS A 1 95 ? 3.262 2.688 22.5 1 97 95 HIS A N 1
ATOM 752 C CA . HIS A 1 95 ? 4.348 1.728 22.344 1 97 95 HIS A CA 1
ATOM 753 C C . HIS A 1 95 ? 4.035 0.725 21.234 1 97 95 HIS A C 1
ATOM 755 O O . HIS A 1 95 ? 2.869 0.421 20.969 1 97 95 HIS A O 1
ATOM 761 N N . LEU A 1 96 ? 5.098 0.219 20.641 1 95.56 96 LEU A N 1
ATOM 762 C CA . LEU A 1 96 ? 4.977 -0.812 19.609 1 95.56 96 LEU A CA 1
ATOM 763 C C . LEU A 1 96 ? 4.652 -2.164 20.234 1 95.56 96 LEU A C 1
ATOM 765 O O . LEU A 1 96 ? 4.691 -2.312 21.469 1 95.56 96 LEU A O 1
ATOM 769 N N . PHE A 1 97 ? 4.281 -3.084 19.391 1 94.25 97 PHE A N 1
ATOM 770 C CA . PHE A 1 97 ? 4.066 -4.488 19.703 1 94.25 97 PHE A CA 1
ATOM 771 C C . PHE A 1 97 ? 2.936 -4.648 20.719 1 94.25 97 PHE A C 1
ATOM 773 O O . PHE A 1 97 ? 3.084 -5.352 21.719 1 94.25 97 PHE A O 1
ATOM 780 N N . GLN A 1 98 ? 1.875 -4.012 20.438 1 96.5 98 GLN A N 1
ATOM 781 C CA . GLN A 1 98 ? 0.628 -4.141 21.188 1 96.5 98 GLN A CA 1
ATOM 782 C C . GLN A 1 98 ? -0.578 -3.852 20.297 1 96.5 98 GLN A C 1
ATOM 784 O O . GLN A 1 98 ? -0.458 -3.156 19.297 1 96.5 98 GLN A O 1
ATOM 789 N N . THR A 1 99 ? -1.677 -4.395 20.703 1 96.56 99 THR A N 1
ATOM 790 C CA . THR A 1 99 ? -2.932 -4.062 20.031 1 96.56 99 THR A CA 1
ATOM 791 C C . THR A 1 99 ? -3.484 -2.736 20.562 1 96.56 99 THR A C 1
ATOM 793 O O . THR A 1 99 ? -3.541 -2.512 21.766 1 96.56 99 THR A O 1
ATOM 796 N N . SER A 1 100 ? -3.768 -1.849 19.672 1 98 100 SER A N 1
ATOM 797 C CA . SER A 1 100 ? -4.309 -0.53 19.984 1 98 100 SER A CA 1
ATOM 798 C C . SER A 1 100 ? -5.645 -0.301 19.281 1 98 100 SER A C 1
ATOM 800 O O . SER A 1 100 ? -6 -1.042 18.359 1 98 100 SER A O 1
ATOM 802 N N . GLU A 1 101 ? -6.375 0.64 19.812 1 98.25 101 GLU A N 1
ATOM 803 C CA . GLU A 1 101 ? -7.672 0.972 19.234 1 98.25 101 GLU A CA 1
ATOM 804 C C . GLU A 1 101 ? -7.766 2.459 18.906 1 98.25 101 GLU A C 1
ATOM 806 O O . GLU A 1 101 ? -7.266 3.299 19.656 1 98.25 101 GLU A O 1
ATOM 811 N N . CYS A 1 102 ? -8.328 2.768 17.812 1 98.5 102 CYS A N 1
ATOM 812 C CA . CYS A 1 102 ? -8.672 4.129 17.406 1 98.5 102 CYS A CA 1
ATOM 813 C C . CYS A 1 102 ? -10.18 4.324 17.359 1 98.5 102 CYS A C 1
ATOM 815 O O . CYS A 1 102 ? -10.875 3.676 16.578 1 98.5 102 CYS A O 1
ATOM 817 N N . HIS A 1 103 ? -10.672 5.164 18.234 1 97.94 103 HIS A N 1
ATOM 818 C CA . HIS A 1 103 ? -12.086 5.551 18.234 1 97.94 103 HIS A CA 1
ATOM 819 C C . HIS A 1 103 ? -12.312 6.793 17.375 1 97.94 103 HIS A C 1
ATOM 821 O O . HIS A 1 103 ? -11.797 7.867 17.688 1 97.94 103 HIS A O 1
ATOM 827 N N . GLU A 1 104 ? -13.078 6.598 16.312 1 96.69 104 GLU A N 1
ATOM 828 C CA . GLU A 1 104 ? -13.297 7.695 15.375 1 96.69 104 GLU A CA 1
ATOM 829 C C . GLU A 1 104 ? -14.734 8.195 15.445 1 96.69 104 GLU A C 1
ATOM 831 O O . GLU A 1 104 ? -15.68 7.398 15.477 1 96.69 104 GLU A O 1
ATOM 836 N N . LEU A 1 105 ? -14.875 9.5 15.562 1 94.88 105 LEU A N 1
ATOM 837 C CA . LEU A 1 105 ? -16.156 10.188 15.438 1 94.88 105 LEU A CA 1
ATOM 838 C C . LEU A 1 105 ? -16.188 11.062 14.188 1 94.88 105 LEU A C 1
ATOM 840 O O . LEU A 1 105 ? -15.344 11.945 14.031 1 94.88 105 LEU A O 1
ATOM 844 N N . ILE A 1 106 ? -17.062 10.75 13.281 1 93.19 106 ILE A N 1
ATOM 845 C CA . ILE A 1 106 ? -17.219 11.484 12.031 1 93.19 106 ILE A CA 1
ATOM 846 C C . ILE A 1 106 ? -18.484 12.328 12.078 1 93.19 106 ILE A C 1
ATOM 848 O O . ILE A 1 106 ? -19.578 11.805 12.305 1 93.19 106 ILE A O 1
ATOM 852 N N . GLN A 1 107 ? -18.312 13.625 11.844 1 90 107 GLN A N 1
ATOM 853 C CA . GLN A 1 107 ? -19.453 14.523 11.914 1 90 107 GLN A CA 1
ATOM 854 C C . GLN A 1 107 ? -19.469 15.469 10.719 1 90 107 GLN A C 1
ATOM 856 O O . GLN A 1 107 ? -18.422 15.953 10.273 1 90 107 GLN A O 1
ATOM 861 N N . GLU A 1 108 ? -20.578 15.602 10.18 1 82 108 GLU A N 1
ATOM 862 C CA . GLU A 1 108 ? -20.766 16.594 9.117 1 82 108 GLU A CA 1
ATOM 863 C C . GLU A 1 108 ? -21.188 17.938 9.688 1 82 108 GLU A C 1
ATOM 865 O O . GLU A 1 108 ? -21.969 18 10.648 1 82 108 GLU A O 1
ATOM 870 N N . GLU A 1 109 ? -20.438 19.062 9.445 1 66.38 109 GLU A N 1
ATOM 871 C CA . GLU A 1 109 ? -20.766 20.391 9.938 1 66.38 109 GLU A CA 1
ATOM 872 C C . GLU A 1 109 ? -22.172 20.812 9.477 1 66.38 109 GLU A C 1
ATOM 874 O O . GLU A 1 109 ? -22.469 20.75 8.281 1 66.38 109 GLU A O 1
ATOM 879 N N . SER A 1 110 ? -23.266 20.453 10.141 1 51.53 110 SER A N 1
ATOM 880 C CA . SER A 1 110 ? -24.359 21.375 9.883 1 51.53 110 SER A CA 1
ATOM 881 C C . SER A 1 110 ? -23.875 22.812 9.875 1 51.53 110 SER A C 1
ATOM 883 O O . SER A 1 110 ? -22.781 23.109 10.367 1 51.53 110 SER A O 1
ATOM 885 N N . VAL A 1 111 ? -24.797 23.969 9.508 1 41.88 111 VAL A N 1
ATOM 886 C CA . VAL A 1 111 ? -24.469 25.391 9.578 1 41.88 111 VAL A CA 1
ATOM 887 C C . VAL A 1 111 ? -23.594 25.656 10.805 1 41.88 111 VAL A C 1
ATOM 889 O O . VAL A 1 111 ? -22.609 26.391 10.711 1 41.88 111 VAL A O 1
ATOM 892 N N . LYS A 1 112 ? -24.281 25.75 11.961 1 38.78 112 LYS A N 1
ATOM 893 C CA . LYS A 1 112 ? -23.812 26.469 13.141 1 38.78 112 LYS A CA 1
ATOM 894 C C . LYS A 1 112 ? -22.688 25.719 13.852 1 38.78 112 LYS A C 1
ATOM 896 O O . LYS A 1 112 ? -22.953 24.828 14.656 1 38.78 112 LYS A O 1
ATOM 901 N N . SER A 1 113 ? -21.875 25.109 13.234 1 37.88 113 SER A N 1
ATOM 902 C CA . SER A 1 113 ? -20.938 24.359 14.07 1 37.88 113 SER A CA 1
ATOM 903 C C . SER A 1 113 ? -20.453 25.203 15.242 1 37.88 113 SER A C 1
ATOM 905 O O . SER A 1 113 ? -20.031 26.344 15.062 1 37.88 113 SER A O 1
ATOM 907 N N . PRO A 1 114 ? -20.641 24.734 16.453 1 33.94 114 PRO A N 1
ATOM 908 C CA . PRO A 1 114 ? -20.141 25.438 17.656 1 33.94 114 PRO A CA 1
ATOM 909 C C . PRO A 1 114 ? -18.672 25.812 17.547 1 33.94 114 PRO A C 1
ATOM 911 O O . PRO A 1 114 ? -18.031 25.516 16.531 1 33.94 114 PRO A O 1
ATOM 914 N N . SER A 1 115 ? -17.719 25.391 18.688 1 33.53 115 SER A N 1
ATOM 915 C CA . SER A 1 115 ? -16.438 25.875 19.203 1 33.53 115 SER A CA 1
ATOM 916 C C . SER A 1 115 ? -15.289 25.484 18.297 1 33.53 115 SER A C 1
ATOM 918 O O . SER A 1 115 ? -14.695 24.422 18.453 1 33.53 115 SER A O 1
ATOM 920 N N . ILE A 1 116 ? -15.375 25.203 17.094 1 36.69 116 ILE A N 1
ATOM 921 C CA . ILE A 1 116 ? -14.062 25.25 16.453 1 36.69 116 ILE A CA 1
ATOM 922 C C . ILE A 1 116 ? -13.219 26.359 17.078 1 36.69 116 ILE A C 1
ATOM 924 O O . ILE A 1 116 ? -13.617 27.516 17.078 1 36.69 116 ILE A O 1
ATOM 928 N N . THR A 1 117 ? -12.422 25.938 18 1 37.78 117 THR A N 1
ATOM 929 C CA . THR A 1 117 ? -11.703 26.875 18.859 1 37.78 117 THR A CA 1
ATOM 930 C C . THR A 1 117 ? -11.172 28.047 18.031 1 37.78 117 THR A C 1
ATOM 932 O O . THR A 1 117 ? -10.781 27.875 16.875 1 37.78 117 THR A O 1
ATOM 935 N N . LYS A 1 118 ? -11.516 29.312 18.359 1 39.72 118 LYS A N 1
ATOM 936 C CA . LYS A 1 118 ? -10.953 30.594 17.938 1 39.72 118 LYS A CA 1
ATOM 937 C C . LYS A 1 118 ? -9.539 30.422 17.375 1 39.72 118 LYS A C 1
ATOM 939 O O . LYS A 1 118 ? -9.102 31.188 16.531 1 39.72 118 LYS A O 1
ATOM 944 N N . GLU A 1 119 ? -8.922 29.391 17.828 1 37.69 119 GLU A N 1
ATOM 945 C CA . GLU A 1 119 ? -7.516 29.203 17.469 1 37.69 119 GLU A CA 1
ATOM 946 C C . GLU A 1 119 ? -7.363 28.703 16.031 1 37.69 119 GLU A C 1
ATOM 948 O O . GLU A 1 119 ? -6.461 29.125 15.312 1 37.69 119 GLU A O 1
ATOM 953 N N . VAL A 1 120 ? -8.195 27.75 15.594 1 37.75 120 VAL A N 1
ATOM 954 C CA . VAL A 1 120 ? -8.078 27.266 14.219 1 37.75 120 VAL A CA 1
ATOM 955 C C . VAL A 1 120 ? -8.672 28.297 13.258 1 37.75 120 VAL A C 1
ATOM 957 O O . VAL A 1 120 ? -8.148 28.5 12.164 1 37.75 120 VAL A O 1
ATOM 960 N N . GLU A 1 121 ? -9.773 28.906 13.586 1 39.97 121 GLU A N 1
ATOM 961 C CA . GLU A 1 121 ? -10.375 29.938 12.742 1 39.97 121 GLU A CA 1
ATOM 962 C C . GLU A 1 121 ? -9.422 31.125 12.562 1 39.97 121 GLU A C 1
ATOM 964 O O . GLU A 1 121 ? -9.391 31.734 11.492 1 39.97 121 GLU A O 1
ATOM 969 N N . ALA A 1 122 ? -8.82 31.547 13.641 1 37.94 122 ALA A N 1
ATOM 970 C CA . ALA A 1 122 ? -7.941 32.688 13.555 1 37.94 122 ALA A CA 1
ATOM 971 C C . ALA A 1 122 ? -6.84 32.469 12.523 1 37.94 122 ALA A C 1
ATOM 973 O O . ALA A 1 122 ? -6.242 33.438 12.023 1 37.94 122 ALA A O 1
ATOM 974 N N . CYS A 1 123 ? -6.52 31.203 12.289 1 34.22 123 CYS A N 1
ATOM 975 C CA . CYS A 1 123 ? -5.418 30.984 11.359 1 34.22 123 CYS A CA 1
ATOM 976 C C . CYS A 1 123 ? -5.922 30.891 9.922 1 34.22 123 CYS A C 1
ATOM 978 O O . CYS A 1 123 ? -5.156 30.594 9.008 1 34.22 123 CYS A O 1
ATOM 980 N N . LEU A 1 124 ? -7.227 30.844 9.68 1 38.88 124 LEU A N 1
ATOM 981 C CA . LEU A 1 124 ? -7.684 30.859 8.289 1 38.88 124 LEU A CA 1
ATOM 982 C C . LEU A 1 124 ? -7.41 32.188 7.637 1 38.88 124 LEU A C 1
ATOM 984 O O . LEU A 1 124 ? -7.855 33.25 8.133 1 38.88 124 LEU A O 1
ATOM 988 N N . PRO A 1 125 ? -6.344 32.375 6.977 1 38.22 125 PRO A N 1
ATOM 989 C CA . PRO A 1 125 ? -6.285 33.656 6.258 1 38.22 125 PRO A CA 1
ATOM 990 C C . PRO A 1 125 ? -7.535 33.938 5.422 1 38.22 125 PRO A C 1
ATOM 992 O O . PRO A 1 125 ? -8.164 32.969 4.934 1 38.22 125 PRO A O 1
ATOM 995 N N . LYS A 1 126 ? -8.258 35.062 5.582 1 40.66 126 LYS A N 1
ATOM 996 C CA . LYS A 1 126 ? -9.367 35.531 4.766 1 40.66 126 LYS A CA 1
ATOM 997 C C . LYS A 1 126 ? -9.211 35.094 3.312 1 40.66 126 LYS A C 1
ATOM 999 O O . LYS A 1 126 ? -10.188 35.062 2.561 1 40.66 126 LYS A O 1
ATOM 1004 N N . SER A 1 127 ? -8.078 35.094 2.73 1 38.56 127 SER A N 1
ATOM 1005 C CA . SER A 1 127 ? -7.809 34.844 1.317 1 38.56 127 SER A CA 1
ATOM 1006 C C . SER A 1 127 ? -7.668 33.375 1.037 1 38.56 127 SER A C 1
ATOM 1008 O O . SER A 1 127 ? -7.047 32.969 0.049 1 38.56 127 SER A O 1
ATOM 1010 N N . SER A 1 128 ? -8.031 32.594 1.925 1 39.72 128 SER A N 1
ATOM 1011 C CA . SER A 1 128 ? -7.777 31.156 1.762 1 39.72 128 SER A CA 1
ATOM 1012 C C . SER A 1 128 ? -8.5 30.609 0.536 1 39.72 128 SER A C 1
ATOM 1014 O O . SER A 1 128 ? -9.477 31.203 0.064 1 39.72 128 SER A O 1
ATOM 1016 N N . PHE A 1 129 ? -7.836 29.672 -0.083 1 42.5 129 PHE A N 1
ATOM 1017 C CA . PHE A 1 129 ? -8.32 28.922 -1.238 1 42.5 129 PHE A CA 1
ATOM 1018 C C . PHE A 1 129 ? -9.82 28.688 -1.147 1 42.5 129 PHE A C 1
ATOM 1020 O O . PHE A 1 129 ? -10.5 28.562 -2.17 1 42.5 129 PHE A O 1
ATOM 1027 N N . LEU A 1 130 ? -10.227 28.703 0.105 1 41.66 130 LEU A N 1
ATOM 1028 C CA . LEU A 1 130 ? -11.641 28.406 0.307 1 41.66 130 LEU A CA 1
ATOM 1029 C C . LEU A 1 130 ? -12.461 29.688 0.337 1 41.66 130 LEU A C 1
ATOM 1031 O O . LEU A 1 130 ? -13.688 29.656 0.47 1 41.66 130 LEU A O 1
ATOM 1035 N N . THR A 1 131 ? -11.859 30.906 0.559 1 38.53 131 THR A N 1
ATOM 1036 C CA . THR A 1 131 ? -12.648 32.062 0.951 1 38.53 131 THR A CA 1
ATOM 1037 C C . THR A 1 131 ? -13.477 32.594 -0.223 1 38.53 131 THR A C 1
ATOM 1039 O O . THR A 1 131 ? -14.156 33.594 -0.111 1 38.53 131 THR A O 1
ATOM 1042 N N . LYS A 1 132 ? -13.078 32.344 -1.426 1 39.84 132 LYS A N 1
ATOM 1043 C CA . LYS A 1 132 ? -14.086 33.062 -2.209 1 39.84 132 LYS A CA 1
ATOM 1044 C C . LYS A 1 132 ? -15.492 32.594 -1.861 1 39.84 132 LYS A C 1
ATOM 1046 O O . LYS A 1 132 ? -15.75 31.375 -1.824 1 39.84 132 LYS A O 1
ATOM 1051 N N . PRO A 1 133 ? -16.328 33.438 -1.275 1 37.75 133 PRO A N 1
ATOM 1052 C CA . PRO A 1 133 ? -17.75 33.188 -1.069 1 37.75 133 PRO A CA 1
ATOM 1053 C C . PRO A 1 133 ? -18.391 32.438 -2.229 1 37.75 133 PRO A C 1
ATOM 1055 O O . PRO A 1 133 ? -18.812 33.031 -3.215 1 37.75 133 PRO A O 1
ATOM 1058 N N . THR A 1 134 ? -17.719 31.609 -2.914 1 39.56 134 THR A N 1
ATOM 1059 C CA . THR A 1 134 ? -18.672 30.984 -3.824 1 39.56 134 THR A CA 1
ATOM 1060 C C . THR A 1 134 ? -19.844 30.375 -3.053 1 39.56 134 THR A C 1
ATOM 1062 O O . THR A 1 134 ? -19.703 30.047 -1.873 1 39.56 134 THR A O 1
ATOM 1065 N N . SER A 1 135 ? -21.156 30.344 -3.52 1 42.22 135 SER A N 1
ATOM 1066 C CA . SER A 1 135 ? -22.406 29.953 -2.877 1 42.22 135 SER A CA 1
ATOM 1067 C C . SER A 1 135 ? -22.203 28.828 -1.884 1 42.22 135 SER A C 1
ATOM 1069 O O . SER A 1 135 ? -21.562 27.828 -2.203 1 42.22 135 SER A O 1
ATOM 1071 N N . GLU A 1 136 ? -22.25 29.062 -0.451 1 48.56 136 GLU A N 1
ATOM 1072 C CA . GLU A 1 136 ? -22.391 28.188 0.701 1 48.56 136 GLU A CA 1
ATOM 1073 C C . GLU A 1 136 ? -22.875 26.797 0.276 1 48.56 136 GLU A C 1
ATOM 1075 O O . GLU A 1 136 ? -22.594 25.797 0.95 1 48.56 136 GLU A O 1
ATOM 1080 N N . LYS A 1 137 ? -23.547 26.859 -0.918 1 54.84 137 LYS A N 1
ATOM 1081 C CA . LYS A 1 137 ? -24.281 25.703 -1.406 1 54.84 137 LYS A CA 1
ATOM 1082 C C . LYS A 1 137 ? -23.328 24.672 -2.029 1 54.84 137 LYS A C 1
ATOM 1084 O O . LYS A 1 137 ? -23.75 23.562 -2.359 1 54.84 137 LYS A O 1
ATOM 1089 N N . GLN A 1 138 ? -21.797 25.016 -1.878 1 68.44 138 GLN A N 1
ATOM 1090 C CA . GLN A 1 138 ? -20.984 24.203 -2.779 1 68.44 138 GLN A CA 1
ATOM 1091 C C . GLN A 1 138 ? -19.875 23.5 -2.025 1 68.44 138 GLN A C 1
ATOM 1093 O O . GLN A 1 138 ? -19.109 22.719 -2.615 1 68.44 138 GLN A O 1
ATOM 1098 N N . THR A 1 139 ? -19.812 23.781 -0.65 1 78.25 139 THR A N 1
ATOM 1099 C CA . THR A 1 139 ? -18.766 23.141 0.136 1 78.25 139 THR A CA 1
ATOM 1100 C C . THR A 1 139 ? -19.344 22.516 1.406 1 78.25 139 THR A C 1
ATOM 1102 O O . THR A 1 139 ? -20.156 23.141 2.09 1 78.25 139 THR A O 1
ATOM 1105 N N . LYS A 1 140 ? -19.109 21.281 1.604 1 84.62 140 LYS A N 1
ATOM 1106 C CA . LYS A 1 140 ? -19.438 20.625 2.865 1 84.62 140 LYS A CA 1
ATOM 1107 C C . LYS A 1 140 ? -18.188 20.25 3.641 1 84.62 140 LYS A C 1
ATOM 1109 O O . LYS A 1 140 ? -17.203 19.797 3.053 1 84.62 140 LYS A O 1
ATOM 1114 N N . HIS A 1 141 ? -18.312 20.484 4.938 1 88.38 141 HIS A N 1
ATOM 1115 C CA . HIS A 1 141 ? -17.188 20.109 5.789 1 88.38 141 HIS A CA 1
ATOM 1116 C C . HIS A 1 141 ? -17.5 18.859 6.59 1 88.38 141 HIS A C 1
ATOM 1118 O O . HIS A 1 141 ? -18.625 18.672 7.062 1 88.38 141 HIS A O 1
ATOM 1124 N N . VAL A 1 142 ? -16.547 18.031 6.676 1 91.06 142 VAL A N 1
ATOM 1125 C CA . VAL A 1 142 ? -16.609 16.844 7.516 1 91.06 142 VAL A CA 1
ATOM 1126 C C . VAL A 1 142 ? -15.5 16.875 8.57 1 91.06 142 VAL A C 1
ATOM 1128 O O . VAL A 1 142 ? -14.336 17.094 8.234 1 91.06 142 VAL A O 1
ATOM 1131 N N . TYR A 1 143 ? -15.922 16.719 9.812 1 92.25 143 TYR A N 1
ATOM 1132 C CA . TYR A 1 143 ? -15 16.703 10.938 1 92.25 143 TYR A CA 1
ATOM 1133 C C . TYR A 1 143 ? -14.789 15.289 11.453 1 92.25 143 TYR A C 1
ATOM 1135 O O . TYR A 1 143 ? -15.75 14.555 11.703 1 92.25 143 TYR A O 1
ATOM 1143 N N . ILE A 1 144 ? -13.539 14.898 11.57 1 94.69 144 ILE A N 1
ATOM 1144 C CA . ILE A 1 144 ? -13.188 13.578 12.078 1 94.69 144 ILE A CA 1
ATOM 1145 C C . ILE A 1 144 ? -12.359 13.727 13.352 1 94.69 144 ILE A C 1
ATOM 1147 O O . ILE A 1 144 ? -11.305 14.367 13.344 1 94.69 144 ILE A O 1
ATOM 1151 N N . ARG A 1 145 ? -12.867 13.18 14.445 1 96.19 145 ARG A N 1
ATOM 1152 C CA . ARG A 1 145 ? -12.125 13.117 15.695 1 96.19 145 ARG A CA 1
ATOM 1153 C C . ARG A 1 145 ? -11.664 11.695 15.992 1 96.19 145 ARG A C 1
ATOM 1155 O O . ARG A 1 145 ? -12.484 10.773 16.031 1 96.19 145 ARG A O 1
ATOM 1162 N N . ARG A 1 146 ? -10.406 11.555 16.203 1 98.19 146 ARG A N 1
ATOM 1163 C CA . ARG A 1 146 ? -9.828 10.25 16.516 1 98.19 146 ARG A CA 1
ATOM 1164 C C . ARG A 1 146 ? -9.203 10.242 17.906 1 98.19 146 ARG A C 1
ATOM 1166 O O . ARG A 1 146 ? -8.453 11.156 18.266 1 98.19 146 ARG A O 1
ATOM 1173 N N . LYS A 1 147 ? -9.547 9.32 18.688 1 98.62 147 LYS A N 1
ATOM 1174 C CA . LYS A 1 147 ? -8.891 9.008 19.953 1 98.62 147 LYS A CA 1
ATOM 1175 C C . LYS A 1 147 ? -8.234 7.633 19.922 1 98.62 147 LYS A C 1
ATOM 1177 O O . LYS A 1 147 ? -8.898 6.621 19.688 1 98.62 147 LYS A O 1
ATOM 1182 N N . ILE A 1 148 ? -6.93 7.602 20.125 1 98.81 148 ILE A N 1
ATOM 1183 C CA . ILE A 1 148 ? -6.168 6.359 20.016 1 98.81 148 ILE A CA 1
ATOM 1184 C C . ILE A 1 148 ? -5.723 5.898 21.406 1 98.81 148 ILE A C 1
ATOM 1186 O O . ILE A 1 148 ? -5.074 6.648 22.125 1 98.81 148 ILE A O 1
ATOM 1190 N N . TYR A 1 149 ? -6.082 4.688 21.734 1 98.75 149 TYR A N 1
ATOM 1191 C CA . TYR A 1 149 ? -5.824 4.102 23.047 1 98.75 149 TYR A CA 1
ATOM 1192 C C . TYR A 1 149 ? -4.828 2.955 22.953 1 98.75 149 TYR A C 1
ATOM 1194 O O . TYR A 1 149 ? -4.785 2.246 21.938 1 98.75 149 TYR A O 1
ATOM 1202 N N . ASP A 1 150 ? -4.016 2.805 24.016 1 98.31 150 ASP A N 1
ATOM 1203 C CA . ASP A 1 150 ? -3.119 1.653 24.078 1 98.31 150 ASP A CA 1
ATOM 1204 C C . ASP A 1 150 ? -3.855 0.409 24.562 1 98.31 150 ASP A C 1
ATOM 1206 O O . ASP A 1 150 ? -5.082 0.415 24.688 1 98.31 150 ASP A O 1
ATOM 1210 N N . SER A 1 151 ? -3.121 -0.688 24.719 1 97.19 151 SER A N 1
ATOM 1211 C CA . SER A 1 151 ? -3.711 -1.977 25.078 1 97.19 151 SER A CA 1
ATOM 1212 C C . SER A 1 151 ? -4.352 -1.934 26.453 1 97.19 151 SER A C 1
ATOM 1214 O O . SER A 1 151 ? -5.184 -2.781 26.781 1 97.19 151 SER A O 1
ATOM 1216 N N . GLN A 1 152 ? -3.963 -0.989 27.281 1 97.56 152 GLN A N 1
ATOM 1217 C CA . GLN A 1 152 ? -4.535 -0.83 28.625 1 97.56 152 GLN A CA 1
ATOM 1218 C C . GLN A 1 152 ? -5.656 0.208 28.609 1 97.56 152 GLN A C 1
ATOM 1220 O O . GLN A 1 152 ? -6.082 0.67 29.672 1 97.56 152 GLN A O 1
ATOM 1225 N N . HIS A 1 153 ? -6.016 0.683 27.453 1 97.44 153 HIS A N 1
ATOM 1226 C CA . HIS A 1 153 ? -7.113 1.62 27.234 1 97.44 153 HIS A CA 1
ATOM 1227 C C . HIS A 1 153 ? -6.781 2.996 27.797 1 97.44 153 HIS A C 1
ATOM 1229 O O . HIS A 1 153 ? -7.656 3.68 28.328 1 97.44 153 HIS A O 1
ATOM 1235 N N . GLN A 1 154 ? -5.512 3.287 27.812 1 98.38 154 GLN A N 1
ATOM 1236 C CA . GLN A 1 154 ? -5.09 4.648 28.125 1 98.38 154 GLN A CA 1
ATOM 1237 C C . GLN A 1 154 ? -5 5.496 26.859 1 98.38 154 GLN A C 1
ATOM 1239 O O . GLN A 1 154 ? -4.457 5.055 25.844 1 98.38 154 GLN A O 1
ATOM 1244 N N . LEU A 1 155 ? -5.535 6.688 26.953 1 98.69 155 LEU A N 1
ATOM 1245 C CA . LEU A 1 155 ? -5.512 7.602 25.812 1 98.69 155 LEU A CA 1
ATOM 1246 C C . LEU A 1 155 ? -4.086 8.055 25.516 1 98.69 155 LEU A C 1
ATOM 1248 O O . LEU A 1 155 ? -3.391 8.562 26.406 1 98.69 155 LEU A O 1
ATOM 1252 N N . CYS A 1 156 ? -3.609 7.867 24.25 1 98.75 156 CYS A N 1
ATOM 1253 C CA . CYS A 1 156 ? -2.234 8.195 23.891 1 98.75 156 CYS A CA 1
ATOM 1254 C C . CYS A 1 156 ? -2.188 9.352 22.906 1 98.75 156 CYS A C 1
ATOM 1256 O O . CYS A 1 156 ? -1.394 10.281 23.078 1 98.75 156 CYS A O 1
ATOM 1258 N N . ILE A 1 157 ? -3.025 9.32 21.875 1 98.81 157 ILE A N 1
ATOM 1259 C CA . ILE A 1 157 ? -3.01 10.328 20.828 1 98.81 157 ILE A CA 1
ATOM 1260 C C . ILE A 1 157 ? -4.441 10.75 20.5 1 98.81 157 ILE A C 1
ATOM 1262 O O . ILE A 1 157 ? -5.34 9.906 20.422 1 98.81 157 ILE A O 1
ATOM 1266 N N . GLU A 1 158 ? -4.672 12.023 20.297 1 98.56 158 GLU A N 1
ATOM 1267 C CA . GLU A 1 158 ? -5.895 12.562 19.719 1 98.56 158 GLU A CA 1
ATOM 1268 C C . GLU A 1 158 ? -5.598 13.297 18.406 1 98.56 158 GLU A C 1
ATOM 1270 O O . GLU A 1 158 ? -4.582 13.977 18.281 1 98.56 158 GLU A O 1
ATOM 1275 N N . GLU A 1 159 ? -6.445 13.117 17.453 1 98.31 159 GLU A N 1
ATOM 1276 C CA . GLU A 1 159 ? -6.32 13.773 16.156 1 98.31 159 GLU A CA 1
ATOM 1277 C C . GLU A 1 159 ? -7.652 14.367 15.711 1 98.31 159 GLU A C 1
ATOM 1279 O O . GLU A 1 159 ? -8.672 13.68 15.711 1 98.31 159 GLU A O 1
ATOM 1284 N N . ASP A 1 160 ? -7.641 15.609 15.359 1 96.19 160 ASP A N 1
ATOM 1285 C CA . ASP A 1 160 ? -8.766 16.266 14.695 1 96.19 160 ASP A CA 1
ATOM 1286 C C . ASP A 1 160 ? -8.453 16.547 13.227 1 96.19 160 ASP A C 1
ATOM 1288 O O . ASP A 1 160 ? -7.41 17.125 12.914 1 96.19 160 ASP A O 1
ATOM 1292 N N . ARG A 1 161 ? -9.328 16.062 12.375 1 95.06 161 ARG A N 1
ATOM 1293 C CA . ARG A 1 161 ? -9.234 16.344 10.938 1 95.06 161 ARG A CA 1
ATOM 1294 C C . ARG A 1 161 ? -10.43 17.156 10.461 1 95.06 161 ARG A C 1
ATOM 1296 O O . ARG A 1 161 ? -11.555 16.938 10.898 1 95.06 161 ARG A O 1
ATOM 1303 N N . THR A 1 162 ? -10.141 18.094 9.633 1 92.81 162 THR A N 1
ATOM 1304 C CA . THR A 1 162 ? -11.203 18.781 8.898 1 92.81 162 THR A CA 1
ATOM 1305 C C . THR A 1 162 ? -11.039 18.594 7.398 1 92.81 162 THR A C 1
ATOM 1307 O O . THR A 1 162 ? -10.031 18.984 6.82 1 92.81 162 THR A O 1
ATOM 1310 N N . LEU A 1 163 ? -12.031 17.984 6.809 1 91.81 163 LEU A N 1
ATOM 1311 C CA . LEU A 1 163 ? -12.086 17.797 5.363 1 91.81 163 LEU A CA 1
ATOM 1312 C C . LEU A 1 163 ? -13.102 18.734 4.723 1 91.81 163 LEU A C 1
ATOM 1314 O O . LEU A 1 163 ? -14.109 19.078 5.344 1 91.81 163 LEU A O 1
ATOM 1318 N N . ALA A 1 164 ? -12.875 19.141 3.521 1 88.62 164 ALA A N 1
ATOM 1319 C CA . ALA A 1 164 ? -13.828 19.875 2.703 1 88.62 164 ALA A CA 1
ATOM 1320 C C . ALA A 1 164 ? -14.164 19.109 1.427 1 88.62 164 ALA A C 1
ATOM 1322 O O . ALA A 1 164 ? -13.273 18.547 0.78 1 88.62 164 ALA A O 1
ATOM 1323 N N . TYR A 1 165 ? -15.367 19 1.111 1 88.25 165 TYR A N 1
ATOM 1324 C CA . TYR A 1 165 ? -15.883 18.453 -0.14 1 88.25 165 TYR A CA 1
ATOM 1325 C C . TYR A 1 165 ? -16.469 19.547 -1.019 1 88.25 165 TYR A C 1
ATOM 1327 O O . TYR A 1 165 ? -17.391 20.25 -0.611 1 88.25 165 TYR A O 1
ATOM 1335 N N . LEU A 1 166 ? -15.906 19.641 -2.168 1 83.44 166 LEU A N 1
ATOM 1336 C CA . LEU A 1 166 ? -16.25 20.734 -3.068 1 83.44 166 LEU A CA 1
ATOM 1337 C C . LEU A 1 166 ? -16.984 20.219 -4.301 1 83.44 166 LEU A C 1
ATOM 1339 O O . LEU A 1 166 ? -16.625 19.172 -4.844 1 83.44 166 LEU A O 1
ATOM 1343 N N . ASN A 1 167 ? -17.984 20.812 -4.656 1 77.88 167 ASN A N 1
ATOM 1344 C CA . ASN A 1 167 ? -18.688 20.469 -5.883 1 77.88 167 ASN A CA 1
ATOM 1345 C C . ASN A 1 167 ? -18.188 21.281 -7.07 1 77.88 167 ASN A C 1
ATOM 1347 O O . ASN A 1 167 ? -18.984 21.734 -7.895 1 77.88 167 ASN A O 1
ATOM 1351 N N . ARG A 1 168 ? -16.969 21.75 -7.09 1 73.25 168 ARG A N 1
ATOM 1352 C CA . ARG A 1 168 ? -16.375 22.484 -8.203 1 73.25 168 ARG A CA 1
ATOM 1353 C C . ARG A 1 168 ? -15.023 21.906 -8.578 1 73.25 168 ARG A C 1
ATOM 1355 O O . ARG A 1 168 ? -14.312 21.359 -7.73 1 73.25 168 ARG A O 1
ATOM 1362 N N . GLN A 1 169 ? -14.789 22.016 -9.883 1 65.81 169 GLN A N 1
ATOM 1363 C CA . GLN A 1 169 ? -13.555 21.453 -10.414 1 65.81 169 GLN A CA 1
ATOM 1364 C C . GLN A 1 169 ? -12.391 22.422 -10.234 1 65.81 169 GLN A C 1
ATOM 1366 O O . GLN A 1 169 ? -11.25 22 -10.023 1 65.81 169 GLN A O 1
ATOM 1371 N N . GLU A 1 170 ? -12.672 23.734 -10.398 1 60.34 170 GLU A N 1
ATOM 1372 C CA . GLU A 1 170 ? -11.578 24.703 -10.445 1 60.34 170 GLU A CA 1
ATOM 1373 C C . GLU A 1 170 ? -11.047 25.016 -9.047 1 60.34 170 GLU A C 1
ATOM 1375 O O . GLU A 1 170 ? -11.82 25.188 -8.109 1 60.34 170 GLU A O 1
ATOM 1380 N N . LEU A 1 171 ? -9.82 24.516 -8.867 1 59.53 171 LEU A N 1
ATOM 1381 C CA . LEU A 1 171 ? -9.164 24.953 -7.641 1 59.53 171 LEU A CA 1
ATOM 1382 C C . LEU A 1 171 ? -8.352 26.219 -7.875 1 59.53 171 LEU A C 1
ATOM 1384 O O . LEU A 1 171 ? -7.543 26.281 -8.805 1 59.53 171 LEU A O 1
ATOM 1388 N N . ALA A 1 172 ? -8.883 27.328 -7.477 1 55.53 172 ALA A N 1
ATOM 1389 C CA . ALA A 1 172 ? -8.016 28.5 -7.492 1 55.53 172 ALA A CA 1
ATOM 1390 C C . ALA A 1 172 ? -6.844 28.344 -6.531 1 55.53 172 ALA A C 1
ATOM 1392 O O . ALA A 1 172 ? -7.035 28.312 -5.312 1 55.53 172 ALA A O 1
ATOM 1393 N N . ILE A 1 173 ? -5.723 27.75 -7.008 1 56.94 173 ILE A N 1
ATOM 1394 C CA . ILE A 1 173 ? -4.531 27.672 -6.168 1 56.94 173 ILE A CA 1
ATOM 1395 C C . ILE A 1 173 ? -4.008 29.078 -5.875 1 56.94 173 ILE A C 1
ATOM 1397 O O . ILE A 1 173 ? -3.717 29.844 -6.797 1 56.94 173 ILE A O 1
ATOM 1401 N N . PRO A 1 174 ? -4.133 29.484 -4.59 1 55.75 174 PRO A N 1
ATOM 1402 C CA . PRO A 1 174 ? -3.586 30.828 -4.324 1 55.75 174 PRO A CA 1
ATOM 1403 C C . PRO A 1 174 ? -2.139 30.969 -4.789 1 55.75 174 PRO A C 1
ATOM 1405 O O . PRO A 1 174 ? -1.307 30.094 -4.516 1 55.75 174 PRO A O 1
ATOM 1408 N N . LYS A 1 175 ? -1.756 31.781 -5.863 1 55.62 175 LYS A N 1
ATOM 1409 C CA . LYS A 1 175 ? -0.454 31.969 -6.496 1 55.62 175 LYS A CA 1
ATOM 1410 C C . LYS A 1 175 ? 0.573 32.5 -5.496 1 55.62 175 LYS A C 1
ATOM 1412 O O . LYS A 1 175 ? 1.767 32.219 -5.621 1 55.62 175 LYS A O 1
ATOM 1417 N N . THR A 1 176 ? 0.168 33.25 -4.453 1 59.34 176 THR A N 1
ATOM 1418 C CA . THR A 1 176 ? 1.296 34 -3.904 1 59.34 176 THR A CA 1
ATOM 1419 C C . THR A 1 176 ? 1.283 33.938 -2.379 1 59.34 176 THR A C 1
ATOM 1421 O O . THR A 1 176 ? 1.494 34.969 -1.72 1 59.34 176 THR A O 1
ATOM 1424 N N . LEU A 1 177 ? 1.09 32.625 -1.819 1 66.56 177 LEU A N 1
ATOM 1425 C CA . LEU A 1 177 ? 1.218 32.656 -0.366 1 66.56 177 LEU A CA 1
ATOM 1426 C C . LEU A 1 177 ? 2.664 32.438 0.057 1 66.56 177 LEU A C 1
ATOM 1428 O O . LEU A 1 177 ? 3.34 31.547 -0.488 1 66.56 177 LEU A O 1
ATOM 1432 N N . ARG A 1 178 ? 3.236 33.406 0.733 1 67.69 178 ARG A N 1
ATOM 1433 C CA . ARG A 1 178 ? 4.586 33.281 1.27 1 67.69 178 ARG A CA 1
ATOM 1434 C C . ARG A 1 178 ? 4.57 33.219 2.795 1 67.69 178 ARG A C 1
ATOM 1436 O O . ARG A 1 178 ? 3.695 33.844 3.426 1 67.69 178 ARG A O 1
ATOM 1443 N N . SER A 1 179 ? 5.52 32.438 3.203 1 71.44 179 SER A N 1
ATOM 1444 C CA . SER A 1 179 ? 5.684 32.469 4.652 1 71.44 179 SER A CA 1
ATOM 1445 C C . SER A 1 179 ? 6.297 33.781 5.105 1 71.44 179 SER A C 1
ATOM 1447 O O . SER A 1 179 ? 7.191 34.312 4.445 1 71.44 179 SER A O 1
ATOM 1449 N N . LYS A 1 180 ? 5.77 34.25 6.203 1 70.69 180 LYS A N 1
ATOM 1450 C CA . LYS A 1 180 ? 6.301 35.5 6.777 1 70.69 180 LYS A CA 1
ATOM 1451 C C . LYS A 1 180 ? 7.559 35.219 7.594 1 70.69 180 LYS A C 1
ATOM 1453 O O . LYS A 1 180 ? 8.328 36.156 7.883 1 70.69 180 LYS A O 1
ATOM 1458 N N . SER A 1 181 ? 7.777 34 7.84 1 75.81 181 SER A N 1
ATOM 1459 C CA . SER A 1 181 ? 8.898 33.625 8.703 1 75.81 181 SER A CA 1
ATOM 1460 C C . SER A 1 181 ? 10.148 33.344 7.887 1 75.81 181 SER A C 1
ATOM 1462 O O . SER A 1 181 ? 10.055 32.906 6.734 1 75.81 181 SER A O 1
ATOM 1464 N N . ILE A 1 182 ? 11.297 33.688 8.547 1 82.31 182 ILE A N 1
ATOM 1465 C CA . ILE A 1 182 ? 12.602 33.344 7.977 1 82.31 182 ILE A CA 1
ATOM 1466 C C . ILE A 1 182 ? 13.047 31.969 8.492 1 82.31 182 ILE A C 1
ATOM 1468 O O . ILE A 1 182 ? 13.047 31.719 9.695 1 82.31 182 ILE A O 1
ATOM 1472 N N . PRO A 1 183 ? 13.328 31.109 7.617 1 90.94 183 PRO A N 1
ATOM 1473 C CA . PRO A 1 183 ? 13.719 29.781 8.07 1 90.94 183 PRO A CA 1
ATOM 1474 C C . PRO A 1 183 ? 15.086 29.766 8.758 1 90.94 183 PRO A C 1
ATOM 1476 O O . PRO A 1 183 ? 16.031 30.375 8.258 1 90.94 183 PRO A O 1
ATOM 1479 N N . GLN A 1 184 ? 15.188 29.234 9.922 1 94.62 184 GLN A N 1
ATOM 1480 C CA . GLN A 1 184 ? 16.453 28.922 10.594 1 94.62 184 GLN A CA 1
ATOM 1481 C C . GLN A 1 184 ? 17.078 27.656 10.039 1 94.62 184 GLN A C 1
ATOM 1483 O O . GLN A 1 184 ? 18.297 27.547 9.938 1 94.62 184 GLN A O 1
ATOM 1488 N N . HIS A 1 185 ? 16.266 26.688 9.758 1 95.69 185 HIS A N 1
ATOM 1489 C CA . HIS A 1 185 ? 16.656 25.438 9.125 1 95.69 185 HIS A CA 1
ATOM 1490 C C . HIS A 1 185 ? 15.766 25.125 7.926 1 95.69 185 HIS A C 1
ATOM 1492 O O . HIS A 1 185 ? 14.578 25.453 7.918 1 95.69 185 HIS A O 1
ATOM 1498 N N . SER A 1 186 ? 16.359 24.531 6.898 1 95.19 186 SER A N 1
ATOM 1499 C CA . SER A 1 186 ? 15.555 24.141 5.746 1 95.19 186 SER A CA 1
ATOM 1500 C C . SER A 1 186 ? 16.125 22.906 5.062 1 95.19 186 SER A C 1
ATOM 1502 O O . SER A 1 186 ? 17.312 22.578 5.238 1 95.19 186 SER A O 1
ATOM 1504 N N . TRP A 1 187 ? 15.289 22.172 4.355 1 96.25 187 TRP A N 1
ATOM 1505 C CA . TRP A 1 187 ? 15.641 21 3.568 1 96.25 187 TRP A CA 1
ATOM 1506 C C . TRP A 1 187 ? 14.812 20.922 2.295 1 96.25 187 TRP A C 1
ATOM 1508 O O . TRP A 1 187 ? 13.594 21.109 2.33 1 96.25 187 TRP A O 1
ATOM 1518 N N . VAL A 1 188 ? 15.516 20.719 1.187 1 96.19 188 VAL A N 1
ATOM 1519 C CA . VAL A 1 188 ? 14.82 20.641 -0.094 1 96.19 188 VAL A CA 1
ATOM 1520 C C . VAL A 1 188 ? 14.773 19.188 -0.573 1 96.19 188 VAL A C 1
ATOM 1522 O O . VAL A 1 188 ? 15.773 18.453 -0.469 1 96.19 188 VAL A O 1
ATOM 1525 N N . PHE A 1 189 ? 13.617 18.719 -1.018 1 96.75 189 PHE A N 1
ATOM 1526 C CA . PHE A 1 189 ? 13.492 17.406 -1.636 1 96.75 189 PHE A CA 1
ATOM 1527 C C . PHE A 1 189 ? 12.484 17.438 -2.783 1 96.75 189 PHE A C 1
ATOM 1529 O O . PHE A 1 189 ? 11.68 18.375 -2.877 1 96.75 189 PHE A O 1
ATOM 1536 N N . THR A 1 190 ? 12.602 16.531 -3.691 1 97.69 190 THR A N 1
ATOM 1537 C CA . THR A 1 190 ? 11.672 16.375 -4.809 1 97.69 190 THR A CA 1
ATOM 1538 C C . THR A 1 190 ? 10.938 15.039 -4.715 1 97.69 190 THR A C 1
ATOM 1540 O O . THR A 1 190 ? 11.523 13.977 -4.953 1 97.69 190 THR A O 1
ATOM 1543 N N . PRO A 1 191 ? 9.633 15.102 -4.32 1 98.12 191 PRO A N 1
ATOM 1544 C CA . PRO A 1 191 ? 8.883 13.852 -4.211 1 98.12 191 PRO A CA 1
ATOM 1545 C C . PRO A 1 191 ? 8.766 13.109 -5.539 1 98.12 191 PRO A C 1
ATOM 1547 O O . PRO A 1 191 ? 8.617 13.742 -6.59 1 98.12 191 PRO A O 1
ATOM 1550 N N . THR A 1 192 ? 8.898 11.82 -5.492 1 98.5 192 THR A N 1
ATOM 1551 C CA . THR A 1 192 ? 8.766 10.977 -6.672 1 98.5 192 THR A CA 1
ATOM 1552 C C . THR A 1 192 ? 7.43 10.234 -6.656 1 98.5 192 THR A C 1
ATOM 1554 O O . THR A 1 192 ? 6.785 10.125 -5.609 1 98.5 192 THR A O 1
ATOM 1557 N N . PRO A 1 193 ? 7.023 9.742 -7.855 1 98.44 193 PRO A N 1
ATOM 1558 C CA . PRO A 1 193 ? 5.824 8.906 -7.871 1 98.44 193 PRO A CA 1
ATOM 1559 C C . PRO A 1 193 ? 5.938 7.688 -6.953 1 98.44 193 PRO A C 1
ATOM 1561 O O . PRO A 1 193 ? 4.965 7.309 -6.297 1 98.44 193 PRO A O 1
ATOM 1564 N N . ILE A 1 194 ? 7.113 7.074 -6.852 1 98.62 194 ILE A N 1
ATOM 1565 C CA . ILE A 1 194 ? 7.324 5.898 -6.016 1 98.62 194 ILE A CA 1
ATOM 1566 C C . ILE A 1 194 ? 7.148 6.273 -4.543 1 98.62 194 ILE A C 1
ATOM 1568 O O . ILE A 1 194 ? 6.512 5.543 -3.781 1 98.62 194 ILE A O 1
ATOM 1572 N N . MET A 1 195 ? 7.688 7.438 -4.145 1 98.69 195 MET A N 1
ATOM 1573 C CA . MET A 1 195 ? 7.512 7.91 -2.773 1 98.69 195 MET A CA 1
ATOM 1574 C C . MET A 1 195 ? 6.035 8.047 -2.428 1 98.69 195 MET A C 1
ATOM 1576 O O . MET A 1 195 ? 5.594 7.586 -1.373 1 98.69 195 MET A O 1
ATOM 1580 N N . VAL A 1 196 ? 5.309 8.664 -3.324 1 98.81 196 VAL A N 1
ATOM 1581 C CA . VAL A 1 196 ? 3.896 8.945 -3.086 1 98.81 196 VAL A CA 1
ATOM 1582 C C . VAL A 1 196 ? 3.1 7.641 -3.111 1 98.81 196 VAL A C 1
ATOM 1584 O O . VAL A 1 196 ? 2.219 7.426 -2.275 1 98.81 196 VAL A O 1
ATOM 1587 N N . PHE A 1 197 ? 3.377 6.727 -4.031 1 98.75 197 PHE A N 1
ATOM 1588 C CA . PHE A 1 197 ? 2.742 5.414 -4.062 1 98.75 197 PHE A CA 1
ATOM 1589 C C . PHE A 1 197 ? 2.959 4.676 -2.746 1 98.75 197 PHE A C 1
ATOM 1591 O O . PHE A 1 197 ? 2.008 4.168 -2.148 1 98.75 197 PHE A O 1
ATOM 1598 N N . ARG A 1 198 ? 4.246 4.59 -2.344 1 98.81 198 ARG A N 1
ATOM 1599 C CA . ARG A 1 198 ? 4.586 3.834 -1.145 1 98.81 198 ARG A CA 1
ATOM 1600 C C . ARG A 1 198 ? 3.881 4.406 0.081 1 98.81 198 ARG A C 1
ATOM 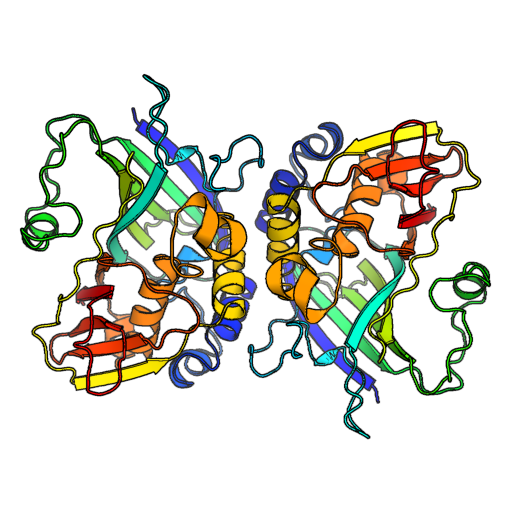1602 O O . ARG A 1 198 ? 3.389 3.654 0.927 1 98.81 198 ARG A O 1
ATOM 1609 N N . TYR A 1 199 ? 3.828 5.707 0.209 1 98.81 199 TYR A N 1
ATOM 1610 C CA . TYR A 1 199 ? 3.146 6.289 1.358 1 98.81 199 TYR A CA 1
ATOM 1611 C C . TYR A 1 199 ? 1.648 6.012 1.303 1 98.81 199 TYR A C 1
ATOM 1613 O O . TYR A 1 199 ? 1.031 5.695 2.322 1 98.81 199 TYR A O 1
ATOM 1621 N N . SER A 1 200 ? 1.027 6.148 0.101 1 98.81 200 SER A N 1
ATOM 1622 C CA . SER A 1 200 ? -0.381 5.809 -0.066 1 98.81 200 SER A CA 1
ATOM 1623 C C . SER A 1 200 ? -0.64 4.344 0.271 1 98.81 200 SER A C 1
ATOM 1625 O O . SER A 1 200 ? -1.675 4.008 0.851 1 98.81 200 SER A O 1
ATOM 1627 N N . ALA A 1 201 ? 0.322 3.482 -0.112 1 98.69 201 ALA A N 1
ATOM 1628 C CA . ALA A 1 201 ? 0.238 2.057 0.198 1 98.69 201 ALA A CA 1
ATOM 1629 C C . ALA A 1 201 ? 0.22 1.824 1.706 1 98.69 201 ALA A C 1
ATOM 1631 O O . ALA A 1 201 ? -0.594 1.048 2.211 1 98.69 201 ALA A O 1
ATOM 1632 N N . LEU A 1 202 ? 1.084 2.537 2.375 1 98.5 202 LEU A N 1
ATOM 1633 C CA . LEU A 1 202 ? 1.188 2.402 3.822 1 98.5 202 LEU A CA 1
ATOM 1634 C C . LEU A 1 202 ? -0.123 2.783 4.5 1 98.5 202 LEU A C 1
ATOM 1636 O O . LEU A 1 202 ? -0.509 2.178 5.504 1 98.5 202 LEU A O 1
ATOM 1640 N N . MET A 1 203 ? -0.84 3.707 3.947 1 98.19 203 MET A N 1
ATOM 1641 C CA . MET A 1 203 ? -2.104 4.156 4.52 1 98.19 203 MET A CA 1
ATOM 1642 C C . MET A 1 203 ? -3.271 3.34 3.979 1 98.19 203 MET A C 1
ATOM 1644 O O . MET A 1 203 ? -4.414 3.527 4.398 1 98.19 203 MET A O 1
ATOM 1648 N N . PHE A 1 204 ? -2.99 2.459 3.002 1 98.44 204 PHE A N 1
ATOM 1649 C CA . PHE A 1 204 ? -4.027 1.738 2.273 1 98.44 204 PHE A CA 1
ATOM 1650 C C . PHE A 1 204 ? -5.055 2.705 1.694 1 98.44 204 PHE A C 1
ATOM 1652 O O . PHE A 1 204 ? -6.258 2.434 1.725 1 98.44 204 PHE A O 1
ATOM 1659 N N . ASN A 1 205 ? -4.574 3.881 1.3 1 97.69 205 ASN A N 1
ATOM 1660 C CA . ASN A 1 205 ? -5.391 4.953 0.74 1 97.69 205 ASN A CA 1
ATOM 1661 C C . ASN A 1 205 ? -5.48 4.855 -0.78 1 97.69 205 ASN A C 1
ATOM 1663 O O . ASN A 1 205 ? -4.543 5.234 -1.486 1 97.69 205 ASN A O 1
ATOM 1667 N N . ALA A 1 206 ? -6.609 4.473 -1.261 1 98 206 ALA A N 1
ATOM 1668 C CA . ALA A 1 206 ? -6.766 4.238 -2.693 1 98 206 ALA A CA 1
ATOM 1669 C C . ALA A 1 206 ? -7.258 5.496 -3.404 1 98 206 ALA A C 1
ATOM 1671 O O . ALA A 1 206 ? -7.73 5.43 -4.543 1 98 206 ALA A O 1
ATOM 1672 N N . HIS A 1 207 ? -7.223 6.668 -2.744 1 97.31 207 HIS A N 1
ATOM 1673 C CA . HIS A 1 207 ? -7.598 7.914 -3.404 1 97.31 207 HIS A CA 1
ATOM 1674 C C . HIS A 1 207 ? -6.746 8.156 -4.648 1 97.31 207 HIS A C 1
ATOM 1676 O O . HIS A 1 207 ? -5.535 8.359 -4.547 1 97.31 207 HIS A O 1
ATOM 1682 N N . MET A 1 208 ? -7.383 8.266 -5.785 1 97.88 208 MET A N 1
ATOM 1683 C CA . MET A 1 208 ? -6.727 8.07 -7.074 1 97.88 208 MET A CA 1
ATOM 1684 C C . MET A 1 208 ? -5.855 9.266 -7.43 1 97.88 208 MET A C 1
ATOM 1686 O O . MET A 1 208 ? -4.906 9.141 -8.211 1 97.88 208 MET A O 1
ATOM 1690 N N . ILE A 1 209 ? -6.008 10.422 -6.836 1 97.25 209 ILE A N 1
ATOM 1691 C CA . ILE A 1 209 ? -5.219 11.594 -7.195 1 97.25 209 ILE A CA 1
ATOM 1692 C C . ILE A 1 209 ? -3.768 11.391 -6.762 1 97.25 209 ILE A C 1
ATOM 1694 O O . ILE A 1 209 ? -2.877 12.133 -7.184 1 97.25 209 ILE A O 1
ATOM 1698 N N . HIS A 1 210 ? -3.51 10.391 -5.906 1 98.5 210 HIS A N 1
ATOM 1699 C CA . HIS A 1 210 ? -2.178 10.195 -5.344 1 98.5 210 HIS A CA 1
ATOM 1700 C C . HIS A 1 210 ? -1.379 9.18 -6.156 1 98.5 210 HIS A C 1
ATOM 1702 O O . HIS A 1 210 ? -0.151 9.125 -6.055 1 98.5 210 HIS A O 1
ATOM 1708 N N . TRP A 1 211 ? -2.025 8.312 -6.973 1 98.19 211 TRP A N 1
ATOM 1709 C CA . TRP A 1 211 ? -1.236 7.242 -7.574 1 98.19 211 TRP A CA 1
ATOM 1710 C C . TRP A 1 211 ? -1.672 6.988 -9.016 1 98.19 211 TRP A C 1
ATOM 1712 O O . TRP A 1 211 ? -0.971 6.312 -9.773 1 98.19 211 TRP A O 1
ATOM 1722 N N . ASN A 1 212 ? -2.816 7.445 -9.445 1 98 212 ASN A N 1
ATOM 1723 C CA . ASN A 1 212 ? -3.346 7.328 -10.797 1 98 212 ASN A CA 1
ATOM 1724 C C . ASN A 1 212 ? -3.242 8.648 -11.555 1 98 212 ASN A C 1
ATOM 1726 O O . ASN A 1 212 ? -4.125 9.5 -11.453 1 98 212 ASN A O 1
ATOM 1730 N N . ALA A 1 213 ? -2.176 8.766 -12.344 1 97.31 213 ALA A N 1
ATOM 1731 C CA . ALA A 1 213 ? -1.883 10.031 -13.016 1 97.31 213 ALA A CA 1
ATOM 1732 C C . ALA A 1 213 ? -2.988 10.398 -14 1 97.31 213 ALA A C 1
ATOM 1734 O O . ALA A 1 213 ? -3.326 11.57 -14.148 1 97.31 213 ALA A O 1
ATOM 1735 N N . THR A 1 214 ? -3.508 9.391 -14.664 1 95.25 214 THR A N 1
ATOM 1736 C CA . THR A 1 214 ? -4.59 9.641 -15.609 1 95.25 214 THR A CA 1
ATOM 1737 C C . THR A 1 214 ? -5.793 10.258 -14.906 1 95.25 214 THR A C 1
ATOM 1739 O O . THR A 1 214 ? -6.34 11.258 -15.375 1 95.25 214 THR A O 1
ATOM 1742 N N . TYR A 1 215 ? -6.195 9.727 -13.812 1 95.69 215 TYR A N 1
ATOM 1743 C CA . TYR A 1 215 ? -7.312 10.273 -13.055 1 95.69 215 TYR A CA 1
ATOM 1744 C C . TYR A 1 215 ? -6.996 11.672 -12.547 1 95.69 215 TYR A C 1
ATOM 1746 O O . TYR A 1 215 ? -7.797 12.594 -12.711 1 95.69 215 TYR A O 1
ATOM 1754 N N . ALA A 1 216 ? -5.809 11.891 -11.945 1 95.94 216 ALA A N 1
ATOM 1755 C CA . ALA A 1 216 ? -5.426 13.172 -11.352 1 95.94 216 ALA A CA 1
ATOM 1756 C C . ALA A 1 216 ? -5.461 14.289 -12.398 1 95.94 216 ALA A C 1
ATOM 1758 O O . ALA A 1 216 ? -5.949 15.391 -12.125 1 95.94 216 ALA A O 1
ATOM 1759 N N . THR A 1 217 ? -5.055 13.984 -13.602 1 94.94 217 THR A N 1
ATOM 1760 C CA . THR A 1 217 ? -4.883 15.031 -14.602 1 94.94 217 THR A CA 1
ATOM 1761 C C . THR A 1 217 ? -6.141 15.18 -15.445 1 94.94 217 THR A C 1
ATOM 1763 O O . THR A 1 217 ? -6.543 16.297 -15.781 1 94.94 217 THR A O 1
ATOM 1766 N N . LYS A 1 218 ? -6.809 14.078 -15.719 1 93.69 218 LYS A N 1
ATOM 1767 C CA . LYS A 1 218 ? -7.902 14.133 -16.688 1 93.69 218 LYS A CA 1
ATOM 1768 C C . LYS A 1 218 ? -9.25 14.281 -15.977 1 93.69 218 LYS A C 1
ATOM 1770 O O . LYS A 1 218 ? -10.188 14.859 -16.531 1 93.69 218 LYS A O 1
ATOM 1775 N N . SER A 1 219 ? -9.359 13.734 -14.789 1 91.56 219 SER A N 1
ATOM 1776 C CA . SER A 1 219 ? -10.641 13.781 -14.102 1 91.56 219 SER A CA 1
ATOM 1777 C C . SER A 1 219 ? -10.719 14.961 -13.141 1 91.56 219 SER A C 1
ATOM 1779 O O . SER A 1 219 ? -11.742 15.641 -13.07 1 91.56 219 SER A O 1
ATOM 1781 N N . GLU A 1 220 ? -9.609 15.266 -12.391 1 91.56 220 GLU A N 1
ATOM 1782 C CA . GLU A 1 220 ? -9.664 16.344 -11.414 1 91.56 220 GLU A CA 1
ATOM 1783 C C . GLU A 1 220 ? -8.812 17.531 -11.859 1 91.56 220 GLU A C 1
ATOM 1785 O O . GLU A 1 220 ? -8.711 18.531 -11.148 1 91.56 220 GLU A O 1
ATOM 1790 N N . ASN A 1 221 ? -8.102 17.438 -12.938 1 91.75 221 ASN A N 1
ATOM 1791 C CA . ASN A 1 221 ? -7.434 18.531 -13.633 1 91.75 221 ASN A CA 1
ATOM 1792 C C . ASN A 1 221 ? -6.242 19.047 -12.836 1 91.75 221 ASN A C 1
ATOM 1794 O O . ASN A 1 221 ? -5.98 20.25 -12.82 1 91.75 221 ASN A O 1
ATOM 1798 N N . TYR A 1 222 ? -5.609 18.219 -12.086 1 92.44 222 TYR A N 1
ATOM 1799 C CA . TYR A 1 222 ? -4.324 18.562 -11.492 1 92.44 222 TYR A CA 1
ATOM 1800 C C . TYR A 1 222 ? -3.197 18.438 -12.508 1 92.44 222 TYR A C 1
ATOM 1802 O O . TYR A 1 222 ? -3.312 17.672 -13.469 1 92.44 222 TYR A O 1
ATOM 1810 N N . PRO A 1 223 ? -2.152 19.188 -12.336 1 93.19 223 PRO A N 1
ATOM 1811 C CA . PRO A 1 223 ? -1.057 19.078 -13.305 1 93.19 223 PRO A CA 1
ATOM 1812 C C . PRO A 1 223 ? -0.284 17.766 -13.172 1 93.19 223 PRO A C 1
ATOM 1814 O O . PRO A 1 223 ? 0.421 17.359 -14.094 1 93.19 223 PRO A O 1
ATOM 1817 N N . ASN A 1 224 ? -0.337 17.141 -12.031 1 95.81 224 ASN A N 1
ATOM 1818 C CA . ASN A 1 224 ? 0.352 15.891 -11.719 1 95.81 224 ASN A CA 1
ATOM 1819 C C . ASN A 1 224 ? -0.248 15.211 -10.484 1 95.81 224 ASN A C 1
ATOM 1821 O O . ASN A 1 224 ? -1.246 15.68 -9.938 1 95.81 224 ASN A O 1
ATOM 1825 N N . LEU A 1 225 ? 0.366 14.07 -10.109 1 97.94 225 LEU A N 1
ATOM 1826 C CA . LEU A 1 225 ? -0.049 13.391 -8.883 1 97.94 225 LEU A CA 1
ATOM 1827 C C . LEU A 1 225 ? 0.096 14.32 -7.68 1 97.94 225 LEU A C 1
ATOM 1829 O O . LEU A 1 225 ? 1.11 15 -7.535 1 97.94 225 LEU A O 1
ATOM 1833 N N . VAL A 1 226 ? -0.914 14.336 -6.824 1 96.88 226 VAL A N 1
ATOM 1834 C CA . VAL A 1 226 ? -0.954 15.18 -5.633 1 96.88 226 VAL A CA 1
ATOM 1835 C C . VAL A 1 226 ? -0.343 14.438 -4.449 1 96.88 226 VAL A C 1
ATOM 1837 O O . VAL A 1 226 ? -0.604 13.242 -4.254 1 96.88 226 VAL A O 1
ATOM 1840 N N . LEU A 1 227 ? 0.512 15.086 -3.688 1 98.31 227 LEU A N 1
ATOM 1841 C CA . LEU A 1 227 ? 0.996 14.477 -2.453 1 98.31 227 LEU A CA 1
ATOM 1842 C C . LEU A 1 227 ? -0.124 14.375 -1.423 1 98.31 227 LEU A C 1
ATOM 1844 O O . LEU A 1 227 ? -0.894 15.32 -1.238 1 98.31 227 LEU A O 1
ATOM 1848 N N . PRO A 1 228 ? -0.223 13.188 -0.779 1 98.31 228 PRO A N 1
ATOM 1849 C CA . PRO A 1 228 ? -1.183 13.109 0.325 1 98.31 228 PRO A CA 1
ATOM 1850 C C . PRO A 1 228 ? -0.849 14.062 1.468 1 98.31 228 PRO A C 1
ATOM 1852 O O . PRO A 1 228 ? 0.326 14.258 1.79 1 98.31 228 PRO A O 1
ATOM 1855 N N . GLY A 1 229 ? -1.848 14.664 2.088 1 97.88 229 GLY A N 1
ATOM 1856 C CA . GLY A 1 229 ? -1.662 15.539 3.234 1 97.88 229 GLY A CA 1
ATOM 1857 C C . GLY A 1 229 ? -0.83 14.906 4.336 1 97.88 229 GLY A C 1
ATOM 1858 O O . GLY A 1 229 ? 0.114 15.523 4.836 1 97.88 229 GLY A O 1
ATOM 1859 N N . PRO A 1 230 ? -1.181 13.703 4.723 1 98.38 230 PRO A N 1
ATOM 1860 C CA . PRO A 1 230 ? -0.416 13.047 5.785 1 98.38 230 PRO A CA 1
ATOM 1861 C C . PRO A 1 230 ? 1.071 12.93 5.457 1 98.38 230 PRO A C 1
ATOM 1863 O O . PRO A 1 230 ? 1.911 12.969 6.359 1 98.38 230 PRO A O 1
ATOM 1866 N N . LEU A 1 231 ? 1.436 12.766 4.195 1 98.69 231 LEU A N 1
ATOM 1867 C CA . LEU A 1 231 ? 2.846 12.727 3.824 1 98.69 231 LEU A CA 1
ATOM 1868 C C . LEU A 1 231 ? 3.52 14.07 4.09 1 98.69 231 LEU A C 1
ATOM 1870 O O . LEU A 1 231 ? 4.652 14.109 4.578 1 98.69 231 LEU A O 1
ATOM 1874 N N . LEU A 1 232 ? 2.855 15.156 3.781 1 98.38 232 LEU A N 1
ATOM 1875 C CA . LEU A 1 232 ? 3.379 16.484 4.078 1 98.38 232 LEU A CA 1
ATOM 1876 C C . LEU A 1 232 ? 3.574 16.672 5.578 1 98.38 232 LEU A C 1
ATOM 1878 O O . LEU A 1 232 ? 4.621 17.156 6.016 1 98.38 232 LEU A O 1
ATOM 1882 N N . VAL A 1 233 ? 2.588 16.25 6.336 1 98.5 233 VAL A N 1
ATOM 1883 C CA . VAL A 1 233 ? 2.639 16.375 7.789 1 98.5 233 VAL A CA 1
ATOM 1884 C C . VAL A 1 233 ? 3.779 15.523 8.344 1 98.5 233 VAL A C 1
ATOM 1886 O O . VAL A 1 233 ? 4.578 15.992 9.156 1 98.5 233 VAL A O 1
ATOM 1889 N N . THR A 1 234 ? 3.879 14.312 7.879 1 98.19 234 THR A N 1
ATOM 1890 C CA . THR A 1 234 ? 4.945 13.414 8.305 1 98.19 234 THR A CA 1
ATOM 1891 C C . THR A 1 234 ? 6.312 14 7.961 1 98.19 234 THR A C 1
ATOM 1893 O O . THR A 1 234 ? 7.242 13.93 8.773 1 98.19 234 THR A O 1
ATOM 1896 N N . SER A 1 235 ? 6.426 14.562 6.781 1 97.88 235 SER A N 1
ATOM 1897 C CA . SER A 1 235 ? 7.691 15.156 6.363 1 97.88 235 SER A CA 1
ATOM 1898 C C . SER A 1 235 ? 8.094 16.297 7.285 1 97.88 235 SER A C 1
ATOM 1900 O O . SER A 1 235 ? 9.258 16.406 7.672 1 97.88 235 SER A O 1
ATOM 1902 N N . MET A 1 236 ? 7.156 17.156 7.656 1 97.5 236 MET A N 1
ATOM 1903 C CA . MET A 1 236 ? 7.434 18.25 8.578 1 97.5 236 MET A CA 1
ATOM 1904 C C . MET A 1 236 ? 7.875 17.719 9.938 1 97.5 236 MET A C 1
ATOM 1906 O O . MET A 1 236 ? 8.891 18.156 10.477 1 97.5 236 MET A O 1
ATOM 1910 N N . LEU A 1 237 ? 7.164 16.766 10.406 1 96.81 237 LEU A N 1
ATOM 1911 C CA . LEU A 1 237 ? 7.426 16.234 11.742 1 96.81 237 LEU A CA 1
ATOM 1912 C C . LEU A 1 237 ? 8.758 15.484 11.781 1 96.81 237 LEU A C 1
ATOM 1914 O O . LEU A 1 237 ? 9.5 15.578 12.758 1 96.81 237 LEU A O 1
ATOM 1918 N N . GLU A 1 238 ? 9.055 14.727 10.75 1 96.25 238 GLU A N 1
ATOM 1919 C CA . GLU A 1 238 ? 10.32 14.008 10.672 1 96.25 238 GLU A CA 1
ATOM 1920 C C . GLU A 1 238 ? 11.5 14.977 10.609 1 96.25 238 GLU A C 1
ATOM 1922 O O . GLU A 1 238 ? 12.523 14.758 11.266 1 96.25 238 GLU A O 1
ATOM 1927 N N . TYR A 1 239 ? 11.375 15.977 9.805 1 96.25 239 TYR A N 1
ATOM 1928 C CA . TYR A 1 239 ? 12.453 16.953 9.742 1 96.25 239 TYR A CA 1
ATOM 1929 C C . TYR A 1 239 ? 12.625 17.656 11.078 1 96.25 239 TYR A C 1
ATOM 1931 O O . TYR A 1 239 ? 13.758 17.875 11.531 1 96.25 239 TYR A O 1
ATOM 1939 N N . PHE A 1 240 ? 11.547 18.047 11.711 1 95.56 240 PHE A N 1
ATOM 1940 C CA . PHE A 1 240 ? 11.602 18.656 13.031 1 95.56 240 PHE A CA 1
ATOM 1941 C C . PHE A 1 240 ? 12.336 17.766 14.023 1 95.56 240 PHE A C 1
ATOM 1943 O O . PHE A 1 240 ? 13.188 18.234 14.781 1 95.56 240 PHE A O 1
ATOM 1950 N N . ARG A 1 241 ? 11.969 16.531 14 1 93.75 241 ARG A N 1
ATOM 1951 C CA . ARG A 1 241 ? 12.609 15.578 14.898 1 93.75 241 ARG A CA 1
ATOM 1952 C C . ARG A 1 241 ? 14.109 15.508 14.641 1 93.75 241 ARG A C 1
ATOM 1954 O O . ARG A 1 241 ? 14.898 15.406 15.586 1 93.75 241 ARG A O 1
ATOM 1961 N N . SER A 1 242 ? 14.484 15.539 13.406 1 93.19 242 SER A N 1
ATOM 1962 C CA . SER A 1 242 ? 15.898 15.461 13.055 1 93.19 242 SER A CA 1
ATOM 1963 C C . SER A 1 242 ? 16.656 16.688 13.562 1 93.19 242 SER A C 1
ATOM 1965 O O . SER A 1 242 ? 17.828 16.578 13.953 1 93.19 242 SER A O 1
ATOM 1967 N N . VAL A 1 243 ? 16.062 17.828 13.547 1 93.69 243 VAL A N 1
ATOM 1968 C CA . VAL A 1 243 ? 16.719 19.078 13.93 1 93.69 243 VAL A CA 1
ATOM 1969 C C . VAL A 1 243 ? 16.625 19.266 15.445 1 93.69 243 VAL A C 1
ATOM 1971 O O . VAL A 1 243 ? 17.594 19.688 16.078 1 93.69 243 VAL A O 1
ATOM 1974 N N . TYR A 1 244 ? 15.461 18.922 15.992 1 93.12 244 TYR A N 1
ATOM 1975 C CA . TYR A 1 244 ? 15.219 19.125 17.422 1 93.12 244 TYR A CA 1
ATOM 1976 C C . TYR A 1 244 ? 14.695 17.844 18.062 1 93.12 244 TYR A C 1
ATOM 1978 O O . TYR A 1 244 ? 13.555 17.797 18.531 1 93.12 244 TYR A O 1
ATOM 1986 N N . PRO A 1 245 ? 15.516 16.859 18.281 1 91.31 245 PRO A N 1
ATOM 1987 C CA . PRO A 1 245 ? 15.07 15.562 18.797 1 91.31 245 PRO A CA 1
ATOM 1988 C C . PRO A 1 245 ? 14.438 15.656 20.188 1 91.31 245 PRO A C 1
ATOM 1990 O O . PRO A 1 245 ? 13.438 14.992 20.469 1 91.31 245 PRO A O 1
ATOM 1993 N N . GLN A 1 246 ? 14.977 16.469 21.078 1 90.94 246 GLN A N 1
ATOM 1994 C CA . GLN A 1 246 ? 14.453 16.594 22.438 1 90.94 246 GLN A CA 1
ATOM 1995 C C . GLN A 1 246 ? 13.094 17.281 22.438 1 90.94 246 GLN A C 1
ATOM 1997 O O . GLN A 1 246 ? 12.18 16.859 23.156 1 90.94 246 GLN A O 1
ATOM 2002 N N . MET A 1 247 ? 12.984 18.312 21.625 1 92.88 247 MET A N 1
ATOM 2003 C CA . MET A 1 247 ? 11.703 19 21.547 1 92.88 247 MET A CA 1
ATOM 2004 C C . MET A 1 247 ? 10.633 18.109 20.938 1 92.88 247 MET A C 1
ATOM 2006 O O . MET A 1 247 ? 9.469 18.156 21.344 1 92.88 247 MET A O 1
ATOM 2010 N N . SER A 1 248 ? 11.016 17.328 19.938 1 93.38 248 SER A N 1
ATOM 2011 C CA . SER A 1 248 ? 10.07 16.391 19.328 1 93.38 248 SER A CA 1
ATOM 2012 C C . SER A 1 248 ? 9.57 15.367 20.328 1 93.38 248 SER A C 1
ATOM 2014 O O . SER A 1 248 ? 8.383 15.039 20.344 1 93.38 248 SER A O 1
ATOM 2016 N N . LYS A 1 249 ? 10.445 14.93 21.203 1 91.19 249 LYS A N 1
ATOM 2017 C CA . LYS A 1 249 ? 10.094 13.945 22.219 1 91.19 249 LYS A CA 1
ATOM 2018 C C . LYS A 1 249 ? 9.094 14.523 23.219 1 91.19 249 LYS A C 1
ATOM 2020 O O . LYS A 1 249 ? 8.25 13.797 23.75 1 91.19 249 LYS A O 1
ATOM 2025 N N . ASN A 1 250 ? 9.148 15.812 23.438 1 93.75 250 ASN A N 1
ATOM 2026 C CA . ASN A 1 250 ? 8.312 16.469 24.438 1 93.75 250 ASN A CA 1
ATOM 2027 C C . ASN A 1 250 ? 7.094 17.125 23.797 1 93.75 250 ASN A C 1
ATOM 2029 O O . ASN A 1 250 ? 6.379 17.891 24.453 1 93.75 250 ASN A O 1
ATOM 2033 N N . MET A 1 251 ? 6.902 16.859 22.531 1 95.62 251 MET A N 1
ATOM 2034 C CA . MET A 1 251 ? 5.805 17.5 21.812 1 95.62 251 MET A CA 1
ATOM 2035 C C . MET A 1 251 ? 4.461 17.094 22.406 1 95.62 251 MET A C 1
ATOM 2037 O O . MET A 1 251 ? 4.184 15.906 22.594 1 95.62 251 MET A O 1
ATOM 2041 N N . LYS A 1 252 ? 3.6 18.109 22.734 1 97.56 252 LYS A N 1
ATOM 2042 C CA . LYS A 1 252 ? 2.275 17.859 23.297 1 97.56 252 LYS A CA 1
ATOM 2043 C C . LYS A 1 252 ? 1.184 18.094 22.266 1 97.56 252 LYS A C 1
ATOM 2045 O O . LYS A 1 252 ? 0.1 17.5 22.359 1 97.56 252 LYS A O 1
ATOM 2050 N N . ARG A 1 253 ? 1.551 18.906 21.391 1 97.25 253 ARG A N 1
ATOM 2051 C CA . ARG A 1 253 ? 0.543 19.297 20.406 1 97.25 253 ARG A CA 1
ATOM 2052 C C . ARG A 1 253 ? 1.193 19.734 19.109 1 97.25 253 ARG A C 1
ATOM 2054 O O . ARG A 1 253 ? 2.254 20.375 19.125 1 97.25 253 ARG A O 1
ATOM 2061 N N . PHE A 1 254 ? 0.663 19.422 17.984 1 97.31 254 PHE A N 1
ATOM 2062 C CA . PHE A 1 254 ? 1.051 19.906 16.672 1 97.31 254 PHE A CA 1
ATOM 2063 C C . PHE A 1 254 ? -0.175 20.312 15.859 1 97.31 254 PHE A C 1
ATOM 2065 O O . PHE A 1 254 ? -1.089 19.516 15.656 1 97.31 254 PHE A O 1
ATOM 2072 N N . GLU A 1 255 ? -0.23 21.547 15.461 1 96.75 255 GLU A N 1
ATOM 2073 C CA . GLU A 1 255 ? -1.29 22.062 14.602 1 96.75 255 GLU A CA 1
ATOM 2074 C C . GLU A 1 255 ? -0.779 22.312 13.18 1 96.75 255 GLU A C 1
ATOM 2076 O O . GLU A 1 255 ? 0.348 22.781 13 1 96.75 255 GLU A O 1
ATOM 2081 N N . PHE A 1 256 ? -1.565 21.969 12.227 1 95.75 256 PHE A N 1
ATOM 2082 C CA . PHE A 1 256 ? -1.104 22.172 10.859 1 95.75 256 PHE A CA 1
ATOM 2083 C C . PHE A 1 256 ? -2.266 22.562 9.945 1 95.75 256 PHE A C 1
ATOM 2085 O O . PHE A 1 256 ? -3.426 22.297 10.266 1 95.75 256 PHE A O 1
ATOM 2092 N N . ARG A 1 257 ? -1.97 23.203 8.867 1 93.5 257 ARG A N 1
ATOM 2093 C CA . ARG A 1 257 ? -2.877 23.562 7.785 1 93.5 257 ARG A CA 1
ATOM 2094 C C . ARG A 1 257 ? -2.271 23.219 6.43 1 93.5 257 ARG A C 1
ATOM 2096 O O . ARG A 1 257 ? -1.083 23.453 6.195 1 93.5 257 ARG A O 1
ATOM 2103 N N . LEU A 1 258 ? -3.041 22.578 5.637 1 93.25 258 LEU A N 1
ATOM 2104 C CA . LEU A 1 258 ? -2.688 22.312 4.246 1 93.25 258 LEU A CA 1
ATOM 2105 C C . LEU A 1 258 ? -3.324 23.344 3.318 1 93.25 258 LEU A C 1
ATOM 2107 O O . LEU A 1 258 ? -4.551 23.406 3.193 1 93.25 258 LEU A O 1
ATOM 2111 N N . LEU A 1 259 ? -2.508 24.109 2.631 1 88.5 259 LEU A N 1
ATOM 2112 C CA . LEU A 1 259 ? -2.965 25.359 2.021 1 88.5 259 LEU A CA 1
ATOM 2113 C C . LEU A 1 259 ? -3.113 25.203 0.512 1 88.5 259 LEU A C 1
ATOM 2115 O O . LEU A 1 259 ? -3.982 25.828 -0.099 1 88.5 259 LEU A O 1
ATOM 2119 N N . SER A 1 260 ? -2.256 24.516 -0.066 1 88.56 260 SER A N 1
ATOM 2120 C CA . SER A 1 260 ? -2.287 24.266 -1.503 1 88.56 260 SER A CA 1
ATOM 2121 C C . SER A 1 260 ? -1.726 22.891 -1.833 1 88.56 260 SER A C 1
ATOM 2123 O O . SER A 1 260 ? -0.967 22.312 -1.048 1 88.56 260 SER A O 1
ATOM 2125 N N . PRO A 1 261 ? -2.141 22.344 -2.959 1 91.94 261 PRO A N 1
ATOM 2126 C CA . PRO A 1 261 ? -1.644 21.016 -3.311 1 91.94 261 PRO A CA 1
ATOM 2127 C C . PRO A 1 261 ? -0.159 21.016 -3.67 1 91.94 261 PRO A C 1
ATOM 2129 O O . PRO A 1 261 ? 0.343 21.984 -4.234 1 91.94 261 PRO A O 1
ATOM 2132 N N . ALA A 1 262 ? 0.546 20.031 -3.291 1 94.44 262 ALA A N 1
ATOM 2133 C CA . ALA A 1 262 ? 1.904 19.734 -3.736 1 94.44 262 ALA A CA 1
ATOM 2134 C C . ALA A 1 262 ? 1.908 18.594 -4.754 1 94.44 262 ALA A C 1
ATOM 2136 O O . ALA A 1 262 ? 1.068 17.703 -4.691 1 94.44 262 ALA A O 1
ATOM 2137 N N . PHE A 1 263 ? 2.902 18.641 -5.711 1 95.88 263 PHE A N 1
ATOM 2138 C CA . PHE A 1 263 ? 2.881 17.672 -6.805 1 95.88 263 PHE A CA 1
ATOM 2139 C C . PHE A 1 263 ? 4.207 16.922 -6.895 1 95.88 263 PHE A C 1
ATOM 2141 O O . PHE A 1 263 ? 5.258 17.469 -6.559 1 95.88 263 PHE A O 1
ATOM 2148 N N . VAL A 1 264 ? 4.102 15.688 -7.352 1 97.5 264 VAL A N 1
ATOM 2149 C CA . VAL A 1 264 ? 5.293 14.891 -7.617 1 97.5 264 VAL A CA 1
ATOM 2150 C C . VAL A 1 264 ? 6.168 15.602 -8.648 1 97.5 264 VAL A C 1
ATOM 2152 O O . VAL A 1 264 ? 5.668 16.359 -9.477 1 97.5 264 VAL A O 1
ATOM 2155 N N . ASN A 1 265 ? 7.438 15.383 -8.516 1 96.75 265 ASN A N 1
ATOM 2156 C CA . ASN A 1 265 ? 8.484 15.867 -9.414 1 96.75 265 ASN A CA 1
ATOM 2157 C C . ASN A 1 265 ? 8.625 17.391 -9.336 1 96.75 265 ASN A C 1
ATOM 2159 O O . ASN A 1 265 ? 9.203 18 -10.227 1 96.75 265 ASN A O 1
ATOM 2163 N N . GLN A 1 266 ? 8.055 18.047 -8.359 1 94.31 266 GLN A N 1
ATOM 2164 C CA . GLN A 1 266 ? 8.273 19.453 -8.055 1 94.31 266 GLN A CA 1
ATOM 2165 C C . GLN A 1 266 ? 9.008 19.625 -6.727 1 94.31 266 GLN A C 1
ATOM 2167 O O . GLN A 1 266 ? 8.562 19.125 -5.695 1 94.31 266 GLN A O 1
ATOM 2172 N N . PRO A 1 267 ? 10.078 20.375 -6.754 1 95.81 267 PRO A N 1
ATOM 2173 C CA . PRO A 1 267 ? 10.859 20.516 -5.52 1 95.81 267 PRO A CA 1
ATOM 2174 C C . PRO A 1 267 ? 10.078 21.234 -4.418 1 95.81 267 PRO A C 1
ATOM 2176 O O . PRO A 1 267 ? 9.406 22.234 -4.684 1 95.81 267 PRO A O 1
ATOM 2179 N N . LEU A 1 268 ? 10.188 20.719 -3.205 1 96.19 268 LEU A N 1
ATOM 2180 C CA . LEU A 1 268 ? 9.594 21.281 -1.993 1 96.19 268 LEU A CA 1
ATOM 2181 C C . LEU A 1 268 ? 10.672 21.594 -0.963 1 96.19 268 LEU A C 1
ATOM 2183 O O . LEU A 1 268 ? 11.719 20.938 -0.921 1 96.19 268 LEU A O 1
ATOM 2187 N N . ARG A 1 269 ? 10.406 22.594 -0.221 1 95.75 269 ARG A N 1
ATOM 2188 C CA . ARG A 1 269 ? 11.328 22.953 0.856 1 95.75 269 ARG A CA 1
ATOM 2189 C C . ARG A 1 269 ? 10.617 22.953 2.205 1 95.75 269 ARG A C 1
ATOM 2191 O O . ARG A 1 269 ? 9.594 23.609 2.379 1 95.75 269 ARG A O 1
ATOM 2198 N N . ILE A 1 270 ? 11.117 22.156 3.113 1 96.75 270 ILE A N 1
ATOM 2199 C CA . ILE A 1 270 ? 10.648 22.172 4.492 1 96.75 270 ILE A CA 1
ATOM 2200 C C . ILE A 1 270 ? 11.461 23.188 5.305 1 96.75 270 ILE A C 1
ATOM 2202 O O . ILE A 1 270 ? 12.688 23.172 5.258 1 96.75 270 ILE A O 1
ATOM 2206 N N . CYS A 1 271 ? 10.734 24 6.043 1 95.75 271 CYS A N 1
ATOM 2207 C CA . CYS A 1 271 ? 11.391 25.062 6.797 1 95.75 271 CYS A CA 1
ATOM 2208 C C . CYS A 1 271 ? 10.969 25.031 8.258 1 95.75 271 CYS A C 1
ATOM 2210 O O . CYS A 1 271 ? 9.836 24.672 8.578 1 95.75 271 CYS A O 1
ATOM 2212 N N . ILE A 1 272 ? 11.906 25.359 9.125 1 95.75 272 ILE A N 1
ATOM 2213 C CA . ILE A 1 272 ? 11.664 25.531 10.555 1 95.75 272 ILE A CA 1
ATOM 2214 C C . ILE A 1 272 ? 12.164 26.906 11 1 95.75 272 ILE A C 1
ATOM 2216 O O . ILE A 1 272 ? 13.281 27.312 10.672 1 95.75 272 ILE A O 1
ATOM 2220 N N . SER A 1 273 ? 11.297 27.578 11.688 1 91.81 273 SER A N 1
ATOM 2221 C CA . SER A 1 273 ? 11.719 28.859 12.25 1 91.81 273 SER A CA 1
ATOM 2222 C C . SER A 1 273 ? 12.344 28.688 13.633 1 91.81 273 SER A C 1
ATOM 2224 O O . SER A 1 273 ? 12.344 27.578 14.18 1 91.81 273 SER A O 1
ATOM 2226 N N . GLU A 1 274 ? 12.781 29.812 14.156 1 82.81 274 GLU A N 1
ATOM 2227 C CA . GLU A 1 274 ? 13.359 29.812 15.492 1 82.81 274 GLU A CA 1
ATOM 2228 C C . GLU A 1 274 ? 12.297 29.531 16.547 1 82.81 274 GLU A C 1
ATOM 2230 O O . GLU A 1 274 ? 12.602 28.953 17.609 1 82.81 274 GLU A O 1
ATOM 2235 N N . THR A 1 275 ? 11.047 29.828 16.25 1 77 275 THR A N 1
ATOM 2236 C CA . THR A 1 275 ? 9.969 29.75 17.234 1 77 275 THR A CA 1
ATOM 2237 C C . THR A 1 275 ? 9.242 28.422 17.125 1 77 275 THR A C 1
ATOM 2239 O O . THR A 1 275 ? 8.227 28.203 17.797 1 77 275 THR A O 1
ATOM 2242 N N . GLY A 1 276 ? 9.703 27.562 16.266 1 78.88 276 GLY A N 1
ATOM 2243 C CA . GLY A 1 276 ? 9.094 26.25 16.188 1 78.88 276 GLY A CA 1
ATOM 2244 C C . GLY A 1 276 ? 8.016 26.156 15.117 1 78.88 276 GLY A C 1
ATOM 2245 O O . GLY A 1 276 ? 7.285 25.172 15.047 1 78.88 276 GLY A O 1
ATOM 2246 N N . ASN A 1 277 ? 7.91 27.219 14.367 1 90.75 277 ASN A N 1
ATOM 2247 C CA . ASN A 1 277 ? 7.016 27.156 13.219 1 90.75 277 ASN A CA 1
ATOM 2248 C C . ASN A 1 277 ? 7.617 26.328 12.086 1 90.75 277 ASN A C 1
ATOM 2250 O O . ASN A 1 277 ? 8.82 26.406 11.828 1 90.75 277 ASN A O 1
ATOM 2254 N N . LEU A 1 278 ? 6.781 25.531 11.555 1 95.94 278 LEU A N 1
ATOM 2255 C CA . LEU A 1 278 ? 7.168 24.734 10.398 1 95.94 278 LEU A CA 1
ATOM 2256 C C . LEU A 1 278 ? 6.352 25.109 9.172 1 95.94 278 LEU A C 1
ATOM 2258 O O . LEU A 1 278 ? 5.191 25.516 9.297 1 95.94 278 LEU A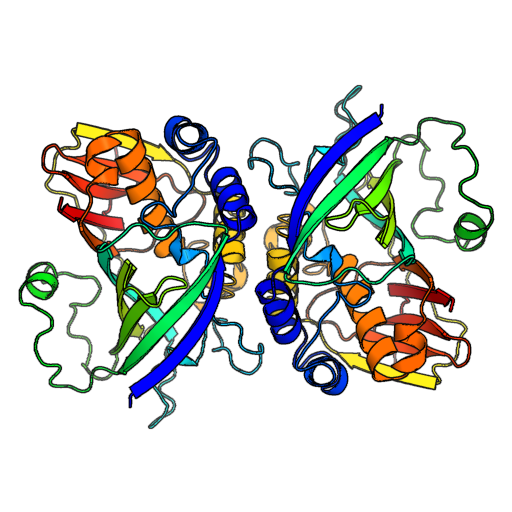 O 1
ATOM 2262 N N . TRP A 1 279 ? 6.973 25.031 7.996 1 94.56 279 TRP A N 1
ATOM 2263 C CA . TRP A 1 279 ? 6.184 25.172 6.777 1 94.56 279 TRP A CA 1
ATOM 2264 C C . TRP A 1 279 ? 6.871 24.484 5.602 1 94.56 279 TRP A C 1
ATOM 2266 O O . TRP A 1 279 ? 8.047 24.125 5.684 1 94.56 279 TRP A O 1
ATOM 2276 N N . ILE A 1 280 ? 6.078 24.125 4.609 1 95.75 280 ILE A N 1
ATOM 2277 C CA . ILE A 1 280 ? 6.555 23.609 3.326 1 95.75 280 ILE A CA 1
ATOM 2278 C C . ILE A 1 280 ? 6.195 24.594 2.217 1 95.75 280 ILE A C 1
ATOM 2280 O O . ILE A 1 280 ? 5.051 25.047 2.131 1 95.75 280 ILE A O 1
ATOM 2284 N N . ASP A 1 281 ? 7.141 25 1.438 1 92.75 281 ASP A N 1
ATOM 2285 C CA . ASP A 1 281 ? 6.871 25.812 0.255 1 92.75 281 ASP A CA 1
ATOM 2286 C C . ASP A 1 281 ? 7.441 25.156 -1.001 1 92.75 281 ASP A C 1
ATOM 2288 O O . ASP A 1 281 ? 8.25 24.219 -0.91 1 92.75 281 ASP A O 1
ATOM 2292 N N . ARG A 1 282 ? 6.824 25.5 -2.107 1 89.62 282 ARG A N 1
ATOM 2293 C CA . ARG A 1 282 ? 7.406 25.109 -3.385 1 89.62 282 ARG A CA 1
ATOM 2294 C C . ARG A 1 282 ? 8.766 25.766 -3.594 1 89.62 282 ARG A C 1
ATOM 2296 O O . ARG A 1 282 ? 8.906 26.984 -3.441 1 89.62 282 ARG A O 1
ATOM 2303 N N . PHE A 1 283 ? 9.719 24.922 -3.826 1 82.19 283 PHE A N 1
ATOM 2304 C CA . PHE A 1 283 ? 11.062 25.438 -4.016 1 82.19 283 PHE A CA 1
ATOM 2305 C C . PHE A 1 283 ? 11.32 25.75 -5.484 1 82.19 283 PHE A C 1
ATOM 2307 O O . PHE A 1 283 ? 11.203 24.875 -6.344 1 82.19 283 PHE A O 1
ATOM 2314 N N . THR A 1 284 ? 11.203 26.969 -5.789 1 75 284 THR A N 1
ATOM 2315 C CA . THR A 1 284 ? 11.508 27.406 -7.148 1 75 284 THR A CA 1
ATOM 2316 C C . THR A 1 284 ? 12.773 28.25 -7.172 1 75 284 THR A C 1
ATOM 2318 O O . THR A 1 284 ? 13.172 28.828 -6.148 1 75 284 THR A O 1
ATOM 2321 N N . THR A 1 285 ? 13.562 27.875 -8.164 1 60.12 285 THR A N 1
ATOM 2322 C CA . THR A 1 285 ? 14.672 28.797 -8.344 1 60.12 285 THR A CA 1
ATOM 2323 C C . THR A 1 285 ? 14.164 30.234 -8.438 1 60.12 285 THR A C 1
ATOM 2325 O O . THR A 1 285 ? 12.961 30.469 -8.562 1 60.12 285 THR A O 1
ATOM 2328 N N . ASP A 1 286 ? 14.898 31.219 -8.516 1 55.28 286 ASP A N 1
ATOM 2329 C CA . ASP A 1 286 ? 14.906 32.656 -8.367 1 55.28 286 ASP A CA 1
ATOM 2330 C C . ASP A 1 286 ? 13.602 33.281 -8.883 1 55.28 286 ASP A C 1
ATOM 2332 O O . ASP A 1 286 ? 13.195 34.344 -8.43 1 55.28 286 ASP A O 1
ATOM 2336 N N . LEU A 1 287 ? 12.992 32.812 -9.992 1 49.22 287 LEU A N 1
ATOM 2337 C CA . LEU A 1 287 ? 12.094 33.781 -10.625 1 49.22 287 LEU A CA 1
ATOM 2338 C C . LEU A 1 287 ? 10.672 33.625 -10.094 1 49.22 287 LEU A C 1
ATOM 2340 O O . LEU A 1 287 ? 9.836 34.531 -10.273 1 49.22 287 LEU A O 1
ATOM 2344 N N . ASP A 1 288 ? 10.344 32.531 -9.445 1 56.78 288 ASP A N 1
ATOM 2345 C CA . ASP A 1 288 ? 8.945 32.406 -9.039 1 56.78 288 ASP A CA 1
ATOM 2346 C C . ASP A 1 288 ? 8.82 32.344 -7.516 1 56.78 288 ASP A C 1
ATOM 2348 O O . ASP A 1 288 ? 9.633 31.719 -6.844 1 56.78 288 ASP A O 1
ATOM 2352 N N . PRO A 1 289 ? 8.07 33.375 -6.941 1 58.66 289 PRO A N 1
ATOM 2353 C CA . PRO A 1 289 ? 7.906 33.344 -5.488 1 58.66 289 PRO A CA 1
ATOM 2354 C C . PRO A 1 289 ? 7.438 32 -4.965 1 58.66 289 PRO A C 1
ATOM 2356 O O . PRO A 1 289 ? 6.641 31.312 -5.621 1 58.66 289 PRO A O 1
ATOM 2359 N N . PRO A 1 290 ? 8.039 31.562 -3.883 1 61.41 290 PRO A N 1
ATOM 2360 C CA . PRO A 1 290 ? 7.613 30.297 -3.277 1 61.41 290 PRO A CA 1
ATOM 2361 C C . PRO A 1 290 ? 6.141 30.312 -2.867 1 61.41 290 PRO A C 1
ATOM 2363 O O . PRO A 1 290 ? 5.625 31.344 -2.438 1 61.41 290 PRO A O 1
ATOM 2366 N N . SER A 1 291 ? 5.469 29.344 -3.229 1 81.06 291 SER A N 1
ATOM 2367 C CA . SER A 1 291 ? 4.078 29.188 -2.82 1 81.06 291 SER A CA 1
ATOM 2368 C C . SER A 1 291 ? 3.957 28.25 -1.626 1 81.06 291 SER A C 1
ATOM 2370 O O . SER A 1 291 ? 4.52 27.156 -1.631 1 81.06 291 SER A O 1
ATOM 2372 N N . LEU A 1 292 ? 3.34 28.797 -0.563 1 88.75 292 LEU A N 1
ATOM 2373 C CA . LEU A 1 292 ? 3.16 28.031 0.672 1 88.75 292 LEU A CA 1
ATOM 2374 C C . LEU A 1 292 ? 2.23 26.844 0.453 1 88.75 292 LEU A C 1
ATOM 2376 O O . LEU A 1 292 ? 1.156 27 -0.135 1 88.75 292 LEU A O 1
ATOM 2380 N N . ILE A 1 293 ? 2.664 25.703 0.863 1 92.56 293 ILE A N 1
ATOM 2381 C CA . ILE A 1 293 ? 1.939 24.453 0.671 1 92.56 293 ILE A CA 1
ATOM 2382 C C . ILE A 1 293 ? 1.296 24.016 1.987 1 92.56 293 ILE A C 1
ATOM 2384 O O . ILE A 1 293 ? 0.147 23.578 2.006 1 92.56 293 ILE A O 1
ATOM 2388 N N . ALA A 1 294 ? 2.027 24.141 3.049 1 94.69 294 ALA A N 1
ATOM 2389 C CA . ALA A 1 294 ? 1.571 23.703 4.367 1 94.69 294 ALA A CA 1
ATOM 2390 C C . ALA A 1 294 ? 2.27 24.5 5.473 1 94.69 294 ALA A C 1
ATOM 2392 O O . ALA A 1 294 ? 3.373 25.016 5.273 1 94.69 294 ALA A O 1
ATOM 2393 N N . ARG A 1 295 ? 1.658 24.609 6.598 1 93.88 295 ARG A N 1
ATOM 2394 C CA . ARG A 1 295 ? 2.256 25.203 7.789 1 93.88 295 ARG A CA 1
ATOM 2395 C C . ARG A 1 295 ? 1.888 24.406 9.039 1 93.88 295 ARG A C 1
ATOM 2397 O O . ARG A 1 295 ? 0.868 23.719 9.062 1 93.88 295 ARG A O 1
ATOM 2404 N N . GLY A 1 296 ? 2.732 24.422 9.992 1 95.06 296 GLY A N 1
ATOM 2405 C CA . GLY A 1 296 ? 2.502 23.75 11.266 1 95.06 296 GLY A CA 1
ATOM 2406 C C . GLY A 1 296 ? 3.201 24.438 12.43 1 95.06 296 GLY A C 1
ATOM 2407 O O . GLY A 1 296 ? 4.113 25.234 12.227 1 95.06 296 GLY A O 1
ATOM 2408 N N . ARG A 1 297 ? 2.688 24.156 13.578 1 94.5 297 ARG A N 1
ATOM 2409 C CA . ARG A 1 297 ? 3.271 24.688 14.805 1 94.5 297 ARG A CA 1
ATOM 2410 C C . ARG A 1 297 ? 3.369 23.625 15.883 1 94.5 297 ARG A C 1
ATOM 2412 O O . ARG A 1 297 ? 2.4 22.906 16.141 1 94.5 297 ARG A O 1
ATOM 2419 N N . VAL A 1 298 ? 4.508 23.578 16.484 1 95.31 298 VAL A N 1
ATOM 2420 C CA . VAL A 1 298 ? 4.781 22.609 17.547 1 95.31 298 VAL A CA 1
ATOM 2421 C C . VAL A 1 298 ? 4.586 23.25 18.906 1 95.31 298 VAL A C 1
ATOM 2423 O O . VAL A 1 298 ? 5.031 24.391 19.141 1 95.31 298 VAL A O 1
ATOM 2426 N N . TYR A 1 299 ? 3.881 22.578 19.781 1 94.38 299 TYR A N 1
ATOM 2427 C CA . TYR A 1 299 ? 3.758 22.969 21.172 1 94.38 299 TYR A CA 1
ATOM 2428 C C . TYR A 1 299 ? 4.355 21.891 22.094 1 94.38 299 TYR A C 1
ATOM 2430 O O . TYR A 1 299 ? 4.012 20.719 21.984 1 94.38 299 TYR A O 1
ATOM 2438 N N . THR A 1 300 ? 5.223 22.266 23 1 92.69 300 THR A N 1
ATOM 2439 C CA . THR A 1 300 ? 5.875 21.328 23.906 1 92.69 300 THR A CA 1
ATOM 2440 C C . THR A 1 300 ? 5.414 21.578 25.344 1 92.69 300 THR A C 1
ATOM 2442 O O . THR A 1 300 ? 4.996 22.688 25.688 1 92.69 300 THR A O 1
ATOM 2445 N N . MET B 1 1 ? 26.188 -15.891 -8.414 1 66.19 1 MET B N 1
ATOM 2446 C CA . MET B 1 1 ? 26.141 -15.031 -7.23 1 66.19 1 MET B CA 1
ATOM 2447 C C . MET B 1 1 ? 24.859 -15.242 -6.449 1 66.19 1 MET B C 1
ATOM 2449 O O . MET B 1 1 ? 23.812 -15.555 -7.035 1 66.19 1 MET B O 1
ATOM 2453 N N . SER B 1 2 ? 25 -15.523 -5.199 1 81.5 2 SER B N 1
ATOM 2454 C CA . SER B 1 2 ? 23.906 -15.852 -4.309 1 81.5 2 SER B CA 1
ATOM 2455 C C . SER B 1 2 ? 23.781 -14.844 -3.17 1 81.5 2 SER B C 1
ATOM 2457 O O . SER B 1 2 ? 24.781 -14.219 -2.791 1 81.5 2 SER B O 1
ATOM 2459 N N . ALA B 1 3 ? 22.594 -14.438 -2.869 1 88.75 3 ALA B N 1
ATOM 2460 C CA . ALA B 1 3 ? 22.312 -13.586 -1.715 1 88.75 3 ALA B CA 1
ATOM 2461 C C . ALA B 1 3 ? 21.344 -14.273 -0.749 1 88.75 3 ALA B C 1
ATOM 2463 O O . ALA B 1 3 ? 20.5 -15.07 -1.165 1 88.75 3 ALA B O 1
ATOM 2464 N N . LYS B 1 4 ? 21.641 -14.078 0.514 1 93.38 4 LYS B N 1
ATOM 2465 C CA . LYS B 1 4 ? 20.75 -14.578 1.561 1 93.38 4 LYS B CA 1
ATOM 2466 C C . LYS B 1 4 ? 20.172 -13.422 2.381 1 93.38 4 LYS B C 1
ATOM 2468 O O . LYS B 1 4 ? 20.891 -12.477 2.725 1 93.38 4 LYS B O 1
ATOM 2473 N N . VAL B 1 5 ? 18.906 -13.477 2.629 1 95.31 5 VAL B N 1
ATOM 2474 C CA . VAL B 1 5 ? 18.234 -12.445 3.408 1 95.31 5 VAL B CA 1
ATOM 2475 C C . VAL B 1 5 ? 17.266 -13.094 4.398 1 95.31 5 VAL B C 1
ATOM 2477 O O . VAL B 1 5 ? 16.625 -14.094 4.082 1 95.31 5 VAL B O 1
ATOM 2480 N N . VAL B 1 6 ? 17.219 -12.586 5.562 1 96.81 6 VAL B N 1
ATOM 2481 C CA . VAL B 1 6 ? 16.203 -12.984 6.535 1 96.81 6 VAL B CA 1
ATOM 2482 C C . VAL B 1 6 ? 15.234 -11.836 6.773 1 96.81 6 VAL B C 1
ATOM 2484 O O . VAL B 1 6 ? 15.641 -10.734 7.156 1 96.81 6 VAL B O 1
ATOM 2487 N N . LEU B 1 7 ? 13.977 -12.016 6.535 1 97.06 7 LEU B N 1
ATOM 2488 C CA . LEU B 1 7 ? 12.914 -11.047 6.75 1 97.06 7 LEU B CA 1
ATOM 2489 C C . LEU B 1 7 ? 12.047 -11.43 7.945 1 97.06 7 LEU B C 1
ATOM 2491 O O . LEU B 1 7 ? 11.602 -12.578 8.047 1 97.06 7 LEU B O 1
ATOM 2495 N N . LYS B 1 8 ? 11.883 -10.547 8.82 1 96.44 8 LYS B N 1
ATOM 2496 C CA . LYS B 1 8 ? 11.039 -10.766 9.992 1 96.44 8 LYS B CA 1
ATOM 2497 C C . LYS B 1 8 ? 9.742 -9.961 9.898 1 96.44 8 LYS B C 1
ATOM 2499 O O . LYS B 1 8 ? 9.75 -8.828 9.414 1 96.44 8 LYS B O 1
ATOM 2504 N N . ASP B 1 9 ? 8.641 -10.539 10.352 1 97.25 9 ASP B N 1
ATOM 2505 C CA . ASP B 1 9 ? 7.348 -9.852 10.312 1 97.25 9 ASP B CA 1
ATOM 2506 C C . ASP B 1 9 ? 6.41 -10.383 11.391 1 97.25 9 ASP B C 1
ATOM 2508 O O . ASP B 1 9 ? 6.488 -11.555 11.773 1 97.25 9 ASP B O 1
ATOM 2512 N N . PHE B 1 10 ? 5.637 -9.508 11.953 1 97 10 PHE B N 1
ATOM 2513 C CA . PHE B 1 10 ? 4.547 -9.938 12.82 1 97 10 PHE B CA 1
ATOM 2514 C C . PHE B 1 10 ? 3.275 -10.18 12.016 1 97 10 PHE B C 1
ATOM 2516 O O . PHE B 1 10 ? 2.826 -9.305 11.273 1 97 10 PHE B O 1
ATOM 2523 N N . LEU B 1 11 ? 2.723 -11.328 12.164 1 97.44 11 LEU B N 1
ATOM 2524 C CA . LEU B 1 11 ? 1.553 -11.719 11.383 1 97.44 11 LEU B CA 1
ATOM 2525 C C . LEU B 1 11 ? 0.275 -11.18 12.016 1 97.44 11 LEU B C 1
ATOM 2527 O O . LEU B 1 11 ? -0.435 -11.906 12.711 1 97.44 11 LEU B O 1
ATOM 2531 N N . SER B 1 12 ? -0.022 -9.953 11.68 1 95.12 12 SER B N 1
ATOM 2532 C CA . SER B 1 12 ? -1.188 -9.289 12.258 1 95.12 12 SER B CA 1
ATOM 2533 C C . SER B 1 12 ? -2.42 -9.477 11.375 1 95.12 12 SER B C 1
ATOM 2535 O O . SER B 1 12 ? -2.311 -9.938 10.234 1 95.12 12 SER B O 1
ATOM 2537 N N . GLN B 1 13 ? -3.533 -9.109 11.852 1 93.12 13 GLN B N 1
ATOM 2538 C CA . GLN B 1 13 ? -4.824 -9.297 11.195 1 93.12 13 GLN B CA 1
ATOM 2539 C C . GLN B 1 13 ? -5.035 -8.258 10.094 1 93.12 13 GLN B C 1
ATOM 2541 O O . GLN B 1 13 ? -5.707 -8.531 9.094 1 93.12 13 GLN B O 1
ATOM 2546 N N . ALA B 1 14 ? -4.449 -7.121 10.203 1 94.62 14 ALA B N 1
ATOM 2547 C CA . ALA B 1 14 ? -4.777 -5.969 9.375 1 94.62 14 ALA B CA 1
ATOM 2548 C C . ALA B 1 14 ? -4.531 -6.266 7.898 1 94.62 14 ALA B C 1
ATOM 2550 O O . ALA B 1 14 ? -5.395 -6.012 7.055 1 94.62 14 ALA B O 1
ATOM 2551 N N . PRO B 1 15 ? -3.355 -6.883 7.523 1 96.44 15 PRO B N 1
ATOM 2552 C CA . PRO B 1 15 ? -3.145 -7.184 6.105 1 96.44 15 PRO B CA 1
ATOM 2553 C C . PRO B 1 15 ? -4.195 -8.141 5.539 1 96.44 15 PRO B C 1
ATOM 2555 O O . PRO B 1 15 ? -4.578 -8.023 4.371 1 96.44 15 PRO B O 1
ATOM 2558 N N . ILE B 1 16 ? -4.68 -9.031 6.348 1 95.25 16 ILE B N 1
ATOM 2559 C CA . ILE B 1 16 ? -5.68 -10 5.914 1 95.25 16 ILE B CA 1
ATOM 2560 C C . ILE B 1 16 ? -7.012 -9.289 5.672 1 95.25 16 ILE B C 1
ATOM 2562 O O . ILE B 1 16 ? -7.672 -9.531 4.66 1 95.25 16 ILE B O 1
ATOM 2566 N N . ASP B 1 17 ? -7.379 -8.398 6.586 1 94.38 17 ASP B N 1
ATOM 2567 C CA . ASP B 1 17 ? -8.602 -7.625 6.41 1 94.38 17 ASP B CA 1
ATOM 2568 C C . ASP B 1 17 ? -8.539 -6.777 5.141 1 94.38 17 ASP B C 1
ATOM 2570 O O . ASP B 1 17 ? -9.523 -6.68 4.406 1 94.38 17 ASP B O 1
ATOM 2574 N N . LYS B 1 18 ? -7.414 -6.184 4.938 1 97 18 LYS B N 1
ATOM 2575 C CA . LYS B 1 18 ? -7.219 -5.359 3.748 1 97 18 LYS B CA 1
ATOM 2576 C C . LYS B 1 18 ? -7.273 -6.199 2.477 1 97 18 LYS B C 1
ATOM 2578 O O . LYS B 1 18 ? -7.801 -5.754 1.455 1 97 18 LYS B O 1
ATOM 2583 N N . LEU B 1 19 ? -6.746 -7.422 2.525 1 96.94 19 LEU B N 1
ATOM 2584 C CA . LEU B 1 19 ? -6.859 -8.328 1.386 1 96.94 19 LEU B CA 1
ATOM 2585 C C . LEU B 1 19 ? -8.32 -8.656 1.099 1 96.94 19 LEU B C 1
ATOM 2587 O O . LEU B 1 19 ? -8.758 -8.617 -0.054 1 96.94 19 LEU B O 1
ATOM 2591 N N . LYS B 1 20 ? -9.047 -8.961 2.127 1 95.25 20 LYS B N 1
ATOM 2592 C CA . LYS B 1 20 ? -10.461 -9.289 1.961 1 95.25 20 LYS B CA 1
ATOM 2593 C C . LYS B 1 20 ? -11.227 -8.125 1.335 1 95.25 20 LYS B C 1
ATOM 2595 O O . LYS B 1 20 ? -12.039 -8.32 0.428 1 95.25 20 LYS B O 1
ATOM 2600 N N . ALA B 1 21 ? -10.93 -6.965 1.815 1 96.44 21 ALA B N 1
ATOM 2601 C CA . ALA B 1 21 ? -11.555 -5.777 1.233 1 96.44 21 ALA B CA 1
ATOM 2602 C C . ALA B 1 21 ? -11.18 -5.629 -0.238 1 96.44 21 ALA B C 1
ATOM 2604 O O . ALA B 1 21 ? -12.016 -5.238 -1.061 1 96.44 21 ALA B O 1
ATOM 2605 N N . THR B 1 22 ? -9.953 -5.918 -0.573 1 97.88 22 THR B N 1
ATOM 2606 C CA . THR B 1 22 ? -9.43 -5.797 -1.927 1 97.88 22 THR B CA 1
ATOM 2607 C C . THR B 1 22 ? -10.125 -6.777 -2.867 1 97.88 22 THR B C 1
ATOM 2609 O O . THR B 1 22 ? -10.422 -6.438 -4.016 1 97.88 22 THR B O 1
ATOM 2612 N N . LEU B 1 23 ? -10.422 -7.984 -2.363 1 97.31 23 LEU B N 1
ATOM 2613 C CA . LEU B 1 23 ? -10.969 -9.047 -3.195 1 97.31 23 LEU B CA 1
ATOM 2614 C C . LEU B 1 23 ? -12.492 -8.984 -3.227 1 97.31 23 LEU B C 1
ATOM 2616 O O . LEU B 1 23 ? -13.125 -9.562 -4.109 1 97.31 23 LEU B O 1
ATOM 2620 N N . SER B 1 24 ? -13.039 -8.305 -2.246 1 95.75 24 SER B N 1
ATOM 2621 C CA . SER B 1 24 ? -14.484 -8.227 -2.137 1 95.75 24 SER B CA 1
ATOM 2622 C C . SER B 1 24 ? -15.102 -7.594 -3.381 1 95.75 24 SER B C 1
ATOM 2624 O O . SER B 1 24 ? -14.648 -6.547 -3.842 1 95.75 24 SER B O 1
ATOM 2626 N N . GLY B 1 25 ? -16.109 -8.25 -3.9 1 94.19 25 GLY B N 1
ATOM 2627 C CA . GLY B 1 25 ? -16.781 -7.777 -5.105 1 94.19 25 GLY B CA 1
ATOM 2628 C C . GLY B 1 25 ? -16.172 -8.336 -6.379 1 94.19 25 GLY B C 1
ATOM 2629 O O . GLY B 1 25 ? -16.797 -8.281 -7.445 1 94.19 25 GLY B O 1
ATOM 2630 N N . HIS B 1 26 ? -14.961 -8.82 -6.277 1 96.44 26 HIS B N 1
ATOM 2631 C CA . HIS B 1 26 ? -14.281 -9.406 -7.43 1 96.44 26 HIS B CA 1
ATOM 2632 C C . HIS B 1 26 ? -14.336 -10.93 -7.391 1 96.44 26 HIS B C 1
ATOM 2634 O O . HIS B 1 26 ? -14.43 -11.578 -8.438 1 96.44 26 HIS B O 1
ATOM 2640 N N . LEU B 1 27 ? -14.258 -11.453 -6.215 1 95.25 27 LEU B N 1
ATOM 2641 C CA . LEU B 1 27 ? -14.375 -12.898 -6.008 1 95.25 27 LEU B CA 1
ATOM 2642 C C . LEU B 1 27 ? -15.672 -13.234 -5.285 1 95.25 27 LEU B C 1
ATOM 2644 O O . LEU B 1 27 ? -16.328 -12.352 -4.738 1 95.25 27 LEU B O 1
ATOM 2648 N N . PRO B 1 28 ? -16.031 -14.5 -5.316 1 91.12 28 PRO B N 1
ATOM 2649 C CA . PRO B 1 28 ? -17.281 -14.867 -4.645 1 91.12 28 PRO B CA 1
ATOM 2650 C C . PRO B 1 28 ? -17.281 -14.5 -3.162 1 91.12 28 PRO B C 1
ATOM 2652 O O . PRO B 1 28 ? -16.234 -14.562 -2.51 1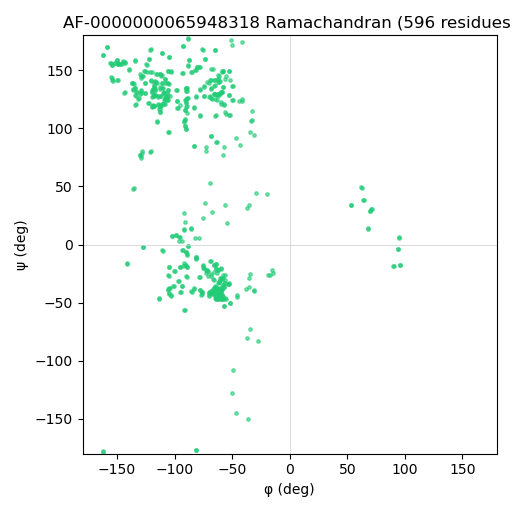 91.12 28 PRO B O 1
ATOM 2655 N N . VAL B 1 29 ? -18.438 -14.211 -2.676 1 81.56 29 VAL B N 1
ATOM 2656 C CA . VAL B 1 29 ? -18.609 -13.766 -1.298 1 81.56 29 VAL B CA 1
ATOM 2657 C C . VAL B 1 29 ? -18.078 -14.828 -0.339 1 81.56 29 VAL B C 1
ATOM 2659 O O . VAL B 1 29 ? -17.547 -14.5 0.724 1 81.56 29 VAL B O 1
ATOM 2662 N N . SER B 1 30 ? -18.25 -16.016 -0.699 1 78 30 SER B N 1
ATOM 2663 C CA . SER B 1 30 ? -17.797 -17.125 0.132 1 78 30 SER B CA 1
ATOM 2664 C C . SER B 1 30 ? -16.281 -17.047 0.376 1 78 30 SER B C 1
ATOM 2666 O O . SER B 1 30 ? -15.797 -17.531 1.401 1 78 30 SER B O 1
ATOM 2668 N N . CYS B 1 31 ? -15.586 -16.516 -0.522 1 73.5 31 CYS B N 1
ATOM 2669 C CA . CYS B 1 31 ? -14.141 -16.328 -0.376 1 73.5 31 CYS B CA 1
ATOM 2670 C C . CYS B 1 31 ? -13.82 -15.383 0.769 1 73.5 31 CYS B C 1
ATOM 2672 O O . CYS B 1 31 ? -12.766 -15.484 1.391 1 73.5 31 CYS B O 1
ATOM 2674 N N . ILE B 1 32 ? -14.789 -14.539 1.069 1 72.44 32 ILE B N 1
ATOM 2675 C CA . ILE B 1 32 ? -14.523 -13.43 1.972 1 72.44 32 ILE B CA 1
ATOM 2676 C C . ILE B 1 32 ? -15.117 -13.727 3.348 1 72.44 32 ILE B C 1
ATOM 2678 O O . ILE B 1 32 ? -14.531 -13.367 4.371 1 72.44 32 ILE B O 1
ATOM 2682 N N . THR B 1 33 ? -16.266 -14.352 3.393 1 68.06 33 THR B N 1
ATOM 2683 C CA . THR B 1 33 ? -17.031 -14.5 4.625 1 68.06 33 THR B CA 1
ATOM 2684 C C . THR B 1 33 ? -16.641 -15.781 5.355 1 68.06 33 THR B C 1
ATOM 2686 O O . THR B 1 33 ? -16.984 -15.969 6.523 1 68.06 33 THR B O 1
ATOM 2689 N N . MET B 1 34 ? -16.188 -16.734 4.598 1 54.22 34 MET B N 1
ATOM 2690 C CA . MET B 1 34 ? -15.992 -18.062 5.184 1 54.22 34 MET B CA 1
ATOM 2691 C C . MET B 1 34 ? -15.281 -17.969 6.531 1 54.22 34 MET B C 1
ATOM 2693 O O . MET B 1 34 ? -15.57 -18.734 7.445 1 54.22 34 MET B O 1
ATOM 2697 N N . ASP B 1 35 ? -14.125 -17.062 6.68 1 58.84 35 ASP B N 1
ATOM 2698 C CA . ASP B 1 35 ? -13.383 -17.234 7.93 1 58.84 35 ASP B CA 1
ATOM 2699 C C . ASP B 1 35 ? -13.359 -15.945 8.734 1 58.84 35 ASP B C 1
ATOM 2701 O O . ASP B 1 35 ? -12.5 -15.094 8.523 1 58.84 35 ASP B O 1
ATOM 2705 N N . ALA B 1 36 ? -14.523 -15.672 9.477 1 55.47 36 ALA B N 1
ATOM 2706 C CA . ALA B 1 36 ? -14.625 -14.5 10.352 1 55.47 36 ALA B CA 1
ATOM 2707 C C . ALA B 1 36 ? -13.453 -14.438 11.328 1 55.47 36 ALA B C 1
ATOM 2709 O O . ALA B 1 36 ? -12.992 -13.352 11.68 1 55.47 36 ALA B O 1
ATOM 2710 N N . LYS B 1 37 ? -13.031 -15.703 11.695 1 66.06 37 LYS B N 1
ATOM 2711 C CA . LYS B 1 37 ? -11.938 -15.703 12.672 1 66.06 37 LYS B CA 1
ATOM 2712 C C . LYS B 1 37 ? -10.781 -16.578 12.211 1 66.06 37 LYS B C 1
ATOM 2714 O O . LYS B 1 37 ? -10.703 -17.75 12.57 1 66.06 37 LYS B O 1
ATOM 2719 N N . ILE B 1 38 ? -9.977 -16.062 11.305 1 75.69 38 ILE B N 1
ATOM 2720 C CA . ILE B 1 38 ? -8.844 -16.844 10.82 1 75.69 38 ILE B CA 1
ATOM 2721 C C . ILE B 1 38 ? -7.754 -16.891 11.883 1 75.69 38 ILE B C 1
ATOM 2723 O O . ILE B 1 38 ? -7.457 -15.875 12.516 1 75.69 38 ILE B O 1
ATOM 2727 N N . THR B 1 39 ? -7.316 -18.078 12.195 1 87.62 39 THR B N 1
ATOM 2728 C CA . THR B 1 39 ? -6.27 -18.25 13.195 1 87.62 39 THR B CA 1
ATOM 2729 C C . THR B 1 39 ? -4.914 -18.469 12.531 1 87.62 39 THR B C 1
ATOM 2731 O O . THR B 1 39 ? -3.871 -18.328 13.172 1 87.62 39 THR B O 1
ATOM 2734 N N . SER B 1 40 ? -4.977 -18.922 11.297 1 94.12 40 SER B N 1
ATOM 2735 C CA . SER B 1 40 ? -3.744 -19.156 10.547 1 94.12 40 SER B CA 1
ATOM 2736 C C . SER B 1 40 ? -3.836 -18.594 9.133 1 94.12 40 SER B C 1
ATOM 2738 O O . SER B 1 40 ? -4.934 -18.375 8.617 1 94.12 40 SER B O 1
ATOM 2740 N N . LEU B 1 41 ? -2.75 -18.359 8.539 1 95.88 41 LEU B N 1
ATOM 2741 C CA . LEU B 1 41 ? -2.719 -17.859 7.172 1 95.88 41 LEU B CA 1
ATOM 2742 C C . LEU B 1 41 ? -3.271 -18.891 6.195 1 95.88 41 LEU B C 1
ATOM 2744 O O . LEU B 1 41 ? -2.908 -20.062 6.262 1 95.88 41 LEU B O 1
ATOM 2748 N N . GLN B 1 42 ? -4.176 -18.484 5.371 1 94.69 42 GLN B N 1
ATOM 2749 C CA . GLN B 1 42 ? -4.621 -19.328 4.262 1 94.69 42 GLN B CA 1
ATOM 2750 C C . GLN B 1 42 ? -3.561 -19.391 3.164 1 94.69 42 GLN B C 1
ATOM 2752 O O . GLN B 1 42 ? -2.668 -18.547 3.104 1 94.69 42 GLN B O 1
ATOM 2757 N N . PRO B 1 43 ? -3.643 -20.438 2.301 1 96.06 43 PRO B N 1
ATOM 2758 C CA . PRO B 1 43 ? -2.689 -20.5 1.189 1 96.06 43 PRO B CA 1
ATOM 2759 C C . PRO B 1 43 ? -2.664 -19.203 0.37 1 96.06 43 PRO B C 1
ATOM 2761 O O . PRO B 1 43 ? -3.719 -18.688 -0.003 1 96.06 43 PRO B O 1
ATOM 2764 N N . GLY B 1 44 ? -1.483 -18.688 0.172 1 96.88 44 GLY B N 1
ATOM 2765 C CA . GLY B 1 44 ? -1.314 -17.484 -0.61 1 96.88 44 GLY B CA 1
ATOM 2766 C C . GLY B 1 44 ? -1.249 -16.219 0.242 1 96.88 44 GLY B C 1
ATOM 2767 O O . GLY B 1 44 ? -0.746 -15.188 -0.203 1 96.88 44 GLY B O 1
ATOM 2768 N N . TYR B 1 45 ? -1.681 -16.219 1.507 1 97.06 45 TYR B N 1
ATOM 2769 C CA . TYR B 1 45 ? -1.759 -15.039 2.35 1 97.06 45 TYR B CA 1
ATOM 2770 C C . TYR B 1 45 ? -0.369 -14.57 2.768 1 97.06 45 TYR B C 1
ATOM 2772 O O . TYR B 1 45 ? -0.184 -13.414 3.156 1 97.06 45 TYR B O 1
ATOM 2780 N N . HIS B 1 46 ? 0.618 -15.508 2.709 1 98.12 46 HIS B N 1
ATOM 2781 C CA . HIS B 1 46 ? 1.965 -15.125 3.117 1 98.12 46 HIS B CA 1
ATOM 2782 C C . HIS B 1 46 ? 2.553 -14.086 2.172 1 98.12 46 HIS B C 1
ATOM 2784 O O . HIS B 1 46 ? 3.525 -13.406 2.516 1 98.12 46 HIS B O 1
ATOM 2790 N N . PHE B 1 47 ? 1.965 -13.93 0.918 1 98.31 47 PHE B N 1
ATOM 2791 C CA . PHE B 1 47 ? 2.428 -12.922 -0.028 1 98.31 47 PHE B CA 1
ATOM 2792 C C . PHE B 1 47 ? 2.301 -11.523 0.566 1 98.31 47 PHE B C 1
ATOM 2794 O O . PHE B 1 47 ? 2.963 -10.586 0.112 1 98.31 47 PHE B O 1
ATOM 2801 N N . LEU B 1 48 ? 1.466 -11.32 1.581 1 98 48 LEU B N 1
ATOM 2802 C CA . LEU B 1 48 ? 1.181 -10.023 2.18 1 98 48 LEU B CA 1
ATOM 2803 C C . LEU B 1 48 ? 2.266 -9.633 3.178 1 98 48 LEU B C 1
ATOM 2805 O O . LEU B 1 48 ? 2.305 -8.492 3.646 1 98 48 LEU B O 1
ATOM 2809 N N . PHE B 1 49 ? 3.096 -10.578 3.471 1 98.12 49 PHE B N 1
ATOM 2810 C CA . PHE B 1 49 ? 4.086 -10.406 4.527 1 98.12 49 PHE B CA 1
ATOM 2811 C C . PHE B 1 49 ? 5.496 -10.578 3.979 1 98.12 49 PHE B C 1
ATOM 2813 O O . PHE B 1 49 ? 5.68 -10.953 2.818 1 98.12 49 PHE B O 1
ATOM 2820 N N . PHE B 1 50 ? 6.473 -10.211 4.738 1 97.88 50 PHE B N 1
ATOM 2821 C CA . PHE B 1 50 ? 7.891 -10.422 4.48 1 97.88 50 PHE B CA 1
ATOM 2822 C C . PHE B 1 50 ? 8.328 -9.656 3.232 1 97.88 50 PHE B C 1
ATOM 2824 O O . PHE B 1 50 ? 9.047 -10.203 2.391 1 97.88 50 PHE B O 1
ATOM 2831 N N . SER B 1 51 ? 7.801 -8.484 3.07 1 95.5 51 SER B N 1
ATOM 2832 C CA . SER B 1 51 ? 8.188 -7.629 1.956 1 95.5 51 SER B CA 1
ATOM 2833 C C . SER B 1 51 ? 9.531 -6.945 2.227 1 95.5 51 SER B C 1
ATOM 2835 O O . SER B 1 51 ? 9.766 -6.445 3.328 1 95.5 51 SER B O 1
ATOM 2837 N N . LEU B 1 52 ? 10.383 -6.984 1.263 1 94.12 52 LEU B N 1
ATOM 2838 C CA . LEU B 1 52 ? 11.562 -6.129 1.325 1 94.12 52 LEU B CA 1
ATOM 2839 C C . LEU B 1 52 ? 11.172 -4.656 1.263 1 94.12 52 LEU B C 1
ATOM 2841 O O . LEU B 1 52 ? 10.195 -4.297 0.604 1 94.12 52 LEU B O 1
ATOM 2845 N N . ALA B 1 53 ? 11.828 -3.875 1.993 1 95.25 53 ALA B N 1
ATOM 2846 C CA . ALA B 1 53 ? 11.609 -2.432 1.992 1 95.25 53 ALA B CA 1
ATOM 2847 C C . ALA B 1 53 ? 12.922 -1.678 1.836 1 95.25 53 ALA B C 1
ATOM 2849 O O . ALA B 1 53 ? 13.438 -1.111 2.803 1 95.25 53 ALA B O 1
ATOM 2850 N N . SER B 1 54 ? 13.453 -1.624 0.616 1 95.44 54 SER B N 1
ATOM 2851 C CA . SER B 1 54 ? 14.68 -0.884 0.333 1 95.44 54 SER B CA 1
ATOM 2852 C C . SER B 1 54 ? 14.383 0.587 0.056 1 95.44 54 SER B C 1
ATOM 2854 O O . SER B 1 54 ? 13.305 0.928 -0.438 1 95.44 54 SER B O 1
ATOM 2856 N N . PRO B 1 55 ? 15.367 1.448 0.433 1 95.75 55 PRO B N 1
ATOM 2857 C CA . PRO B 1 55 ? 15.219 2.824 -0.045 1 95.75 55 PRO B CA 1
ATOM 2858 C C . PRO B 1 55 ? 15.023 2.908 -1.557 1 95.75 55 PRO B C 1
ATOM 2860 O O . PRO B 1 55 ? 15.477 2.025 -2.291 1 95.75 55 PRO B O 1
ATOM 2863 N N . GLU B 1 56 ? 14.289 3.939 -1.977 1 96.19 56 GLU B N 1
ATOM 2864 C CA . GLU B 1 56 ? 14 4.086 -3.4 1 96.19 56 GLU B CA 1
ATOM 2865 C C . GLU B 1 56 ? 15.281 4.059 -4.23 1 96.19 56 GLU B C 1
ATOM 2867 O O . GLU B 1 56 ? 15.289 3.531 -5.344 1 96.19 56 GLU B O 1
ATOM 2872 N N . SER B 1 57 ? 16.375 4.594 -3.688 1 94.31 57 SER B N 1
ATOM 2873 C CA . SER B 1 57 ? 17.641 4.648 -4.398 1 94.31 57 SER B CA 1
ATOM 2874 C C . SER B 1 57 ? 18.188 3.246 -4.672 1 94.31 57 SER B C 1
ATOM 2876 O O . SER B 1 57 ? 19.078 3.07 -5.508 1 94.31 57 SER B O 1
ATOM 2878 N N . ASN B 1 58 ? 17.688 2.266 -3.98 1 93.5 58 ASN B N 1
ATOM 2879 C CA . ASN B 1 58 ? 18.141 0.892 -4.148 1 93.5 58 ASN B CA 1
ATOM 2880 C C . ASN B 1 58 ? 17.156 0.07 -4.977 1 93.5 58 ASN B C 1
ATOM 2882 O O . ASN B 1 58 ? 17.281 -1.153 -5.062 1 93.5 58 ASN B O 1
ATOM 2886 N N . LEU B 1 59 ? 16.172 0.656 -5.531 1 95.06 59 LEU B N 1
ATOM 2887 C CA . LEU B 1 59 ? 15.258 -0.02 -6.441 1 95.06 59 LEU B CA 1
ATOM 2888 C C . LEU B 1 59 ? 15.766 0.053 -7.879 1 95.06 59 LEU B C 1
ATOM 2890 O O . LEU B 1 59 ? 16.547 0.939 -8.219 1 95.06 59 LEU B O 1
ATOM 2894 N N . ASN B 1 60 ? 15.367 -0.905 -8.688 1 92.81 60 ASN B N 1
ATOM 2895 C CA . ASN B 1 60 ? 15.562 -0.801 -10.133 1 92.81 60 ASN B CA 1
ATOM 2896 C C . ASN B 1 60 ? 14.758 0.345 -10.727 1 92.81 60 ASN B C 1
ATOM 2898 O O . ASN B 1 60 ? 13.883 0.904 -10.062 1 92.81 60 ASN B O 1
ATOM 2902 N N . SER B 1 61 ? 15.047 0.691 -11.977 1 91.62 61 SER B N 1
ATOM 2903 C CA . SER B 1 61 ? 14.367 1.793 -12.656 1 91.62 61 SER B CA 1
ATOM 2904 C C . SER B 1 61 ? 12.875 1.515 -12.805 1 91.62 61 SER B C 1
ATOM 2906 O O . SER B 1 61 ? 12.07 2.443 -12.938 1 91.62 61 SER B O 1
ATOM 2908 N N . ASP B 1 62 ? 12.492 0.228 -12.75 1 93.44 62 ASP B N 1
ATOM 2909 C CA . ASP B 1 62 ? 11.078 -0.113 -12.883 1 93.44 62 ASP B CA 1
ATOM 2910 C C . ASP B 1 62 ? 10.375 -0.099 -11.531 1 93.44 62 ASP B C 1
ATOM 2912 O O . ASP B 1 62 ? 9.18 -0.39 -11.445 1 93.44 62 ASP B O 1
ATOM 2916 N N . GLY B 1 63 ? 11.117 0.183 -10.438 1 95.75 63 GLY B N 1
ATOM 2917 C CA . GLY B 1 63 ? 10.531 0.297 -9.109 1 95.75 63 GLY B CA 1
ATOM 2918 C C . GLY B 1 63 ? 10.594 -0.995 -8.32 1 95.75 63 GLY B C 1
ATOM 2919 O O . GLY B 1 63 ? 10.148 -1.044 -7.168 1 95.75 63 GLY B O 1
ATOM 2920 N N . TYR B 1 64 ? 11.086 -2.078 -8.906 1 94.5 64 TYR B N 1
ATOM 2921 C CA . TYR B 1 64 ? 11.203 -3.355 -8.211 1 94.5 64 TYR B CA 1
ATOM 2922 C C . TYR B 1 64 ? 12.523 -3.457 -7.465 1 94.5 64 TYR B C 1
ATOM 2924 O O . TYR B 1 64 ? 13.469 -2.723 -7.762 1 94.5 64 TYR B O 1
ATOM 2932 N N . GLU B 1 65 ? 12.625 -4.309 -6.484 1 94.56 65 GLU B N 1
ATOM 2933 C CA . GLU B 1 65 ? 13.805 -4.512 -5.648 1 94.56 65 GLU B CA 1
ATOM 2934 C C . GLU B 1 65 ? 15 -4.965 -6.477 1 94.56 65 GLU B C 1
ATOM 2936 O O . GLU B 1 65 ? 14.93 -5.973 -7.184 1 94.56 65 GLU B O 1
ATOM 2941 N N . SER B 1 66 ? 16.109 -4.289 -6.289 1 92 66 SER B N 1
ATOM 2942 C CA . SER B 1 66 ? 17.312 -4.621 -7.062 1 92 66 SER B CA 1
ATOM 2943 C C . SER B 1 66 ? 17.953 -5.906 -6.555 1 92 66 SER B C 1
ATOM 2945 O O . SER B 1 66 ? 18.734 -6.539 -7.266 1 92 66 SER B O 1
ATOM 2947 N N . LEU B 1 67 ? 17.625 -6.258 -5.355 1 90.81 67 LEU B N 1
ATOM 2948 C CA . LEU B 1 67 ? 18.188 -7.477 -4.773 1 90.81 67 LEU B CA 1
ATOM 2949 C C . LEU B 1 67 ? 17.859 -8.688 -5.645 1 90.81 67 LEU B C 1
ATOM 2951 O O . LEU B 1 67 ? 18.656 -9.633 -5.711 1 90.81 67 LEU B O 1
ATOM 2955 N N . TYR B 1 68 ? 16.734 -8.633 -6.352 1 91.12 68 TYR B N 1
ATOM 2956 C CA . TYR B 1 68 ? 16.281 -9.789 -7.109 1 91.12 68 TYR B CA 1
ATOM 2957 C C . TYR B 1 68 ? 16.766 -9.734 -8.555 1 91.12 68 TYR B C 1
ATOM 2959 O O . TYR B 1 68 ? 16.516 -10.648 -9.336 1 91.12 68 TYR B O 1
ATOM 2967 N N . SER B 1 69 ? 17.406 -8.633 -8.867 1 88.88 69 SER B N 1
ATOM 2968 C CA . SER B 1 69 ? 17.891 -8.492 -10.234 1 88.88 69 SER B CA 1
ATOM 2969 C C . SER B 1 69 ? 19.219 -9.211 -10.422 1 88.88 69 SER B C 1
ATOM 2971 O O . SER B 1 69 ? 20.016 -9.328 -9.477 1 88.88 69 SER B O 1
ATOM 2973 N N . PRO B 1 70 ? 19.484 -9.695 -11.648 1 83.88 70 PRO B N 1
ATOM 2974 C CA . PRO B 1 70 ? 20.797 -10.281 -11.914 1 83.88 70 PRO B CA 1
ATOM 2975 C C . PRO B 1 70 ? 21.938 -9.289 -11.688 1 83.88 70 PRO B C 1
ATOM 2977 O O . PRO B 1 70 ? 21.781 -8.094 -11.961 1 83.88 70 PRO B O 1
ATOM 2980 N N . LYS B 1 71 ? 22.922 -9.531 -10.797 1 70.38 71 LYS B N 1
ATOM 2981 C CA . LYS B 1 71 ? 24.031 -8.641 -10.445 1 70.38 71 LYS B CA 1
ATOM 2982 C C . LYS B 1 71 ? 24.844 -8.25 -11.672 1 70.38 71 LYS B C 1
ATOM 2984 O O . LYS B 1 71 ? 24.906 -9.008 -12.648 1 70.38 71 LYS B O 1
ATOM 2989 N N . PRO B 1 72 ? 25.297 -6.918 -11.648 1 54.81 72 PRO B N 1
ATOM 2990 C CA . PRO B 1 72 ? 26.078 -6.336 -12.734 1 54.81 72 PRO B CA 1
ATOM 2991 C C . PRO B 1 72 ? 27.328 -7.152 -13.07 1 54.81 72 PRO B C 1
ATOM 2993 O O . PRO B 1 72 ? 28.359 -7.016 -12.398 1 54.81 72 PRO B O 1
ATOM 2996 N N . ASN B 1 73 ? 27.875 -8.281 -12.945 1 46.81 73 ASN B N 1
ATOM 2997 C CA . ASN B 1 73 ? 29.062 -7.984 -13.742 1 46.81 73 ASN B CA 1
ATOM 2998 C C . ASN B 1 73 ? 28.781 -6.918 -14.797 1 46.81 73 ASN B C 1
ATOM 3000 O O . ASN B 1 73 ? 29.703 -6.266 -15.289 1 46.81 73 ASN B O 1
ATOM 3004 N N . ASN B 1 74 ? 28.219 -7.008 -16.078 1 42.53 74 ASN B N 1
ATOM 3005 C CA . ASN B 1 74 ? 27.969 -6.07 -17.172 1 42.53 74 ASN B CA 1
ATOM 3006 C C . ASN B 1 74 ? 26.594 -5.414 -17.031 1 42.53 74 ASN B C 1
ATOM 3008 O O . ASN B 1 74 ? 25.625 -6.07 -16.641 1 42.53 74 ASN B O 1
ATOM 3012 N N . PRO B 1 75 ? 26.375 -4.051 -16.766 1 47.25 75 PRO B N 1
ATOM 3013 C CA . PRO B 1 75 ? 25.078 -3.357 -16.719 1 47.25 75 PRO B CA 1
ATOM 3014 C C . PRO B 1 75 ? 23.984 -4.117 -17.453 1 47.25 75 PRO B C 1
ATOM 3016 O O . PRO B 1 75 ? 24 -4.211 -18.688 1 47.25 75 PRO B O 1
ATOM 3019 N N . PHE B 1 76 ? 23.922 -5.387 -17.266 1 51.16 76 PHE B N 1
ATOM 3020 C CA . PHE B 1 76 ? 22.766 -5.977 -17.953 1 51.16 76 PHE B CA 1
ATOM 3021 C C . PHE B 1 76 ? 21.5 -5.156 -17.688 1 51.16 76 PHE B C 1
ATOM 3023 O O . PHE B 1 76 ? 21.062 -5.047 -16.547 1 51.16 76 PHE B O 1
ATOM 3030 N N . SER B 1 77 ? 21.25 -4.223 -18.547 1 65.88 77 SER B N 1
ATOM 3031 C CA . SER B 1 77 ? 20.078 -3.357 -18.562 1 65.88 77 SER B CA 1
ATOM 3032 C C . SER B 1 77 ? 18.844 -4.121 -19.016 1 65.88 77 SER B C 1
ATOM 3034 O O . SER B 1 77 ? 18.688 -4.43 -20.203 1 65.88 77 SER B O 1
ATOM 3036 N N . PHE B 1 78 ? 18.234 -4.887 -18.109 1 79.38 78 PHE B N 1
ATOM 3037 C CA . PHE B 1 78 ? 17.016 -5.559 -18.5 1 79.38 78 PHE B CA 1
ATOM 3038 C C . PHE B 1 78 ? 15.898 -4.543 -18.75 1 79.38 78 PHE B C 1
ATOM 3040 O O . PHE B 1 78 ? 15.922 -3.441 -18.203 1 79.38 78 PHE B O 1
ATOM 3047 N N . LYS B 1 79 ? 15.102 -5.031 -19.609 1 80.06 79 LYS B N 1
ATOM 3048 C CA . LYS B 1 79 ? 13.992 -4.148 -19.969 1 80.06 79 LYS B CA 1
ATOM 3049 C C . LYS B 1 79 ? 12.688 -4.621 -19.328 1 80.06 79 LYS B C 1
ATOM 3051 O O . LYS B 1 79 ? 11.758 -3.832 -19.156 1 80.06 79 LYS B O 1
ATOM 3056 N N . ARG B 1 80 ? 12.75 -5.918 -18.953 1 86.44 80 ARG B N 1
ATOM 3057 C CA . ARG B 1 80 ? 11.523 -6.473 -18.391 1 86.44 80 ARG B CA 1
ATOM 3058 C C . ARG B 1 80 ? 11.82 -7.566 -17.375 1 86.44 80 ARG B C 1
ATOM 3060 O O . ARG B 1 80 ? 12.766 -8.336 -17.547 1 86.44 80 ARG B O 1
ATOM 3067 N N . ARG B 1 81 ? 11.078 -7.566 -16.406 1 87.69 81 ARG B N 1
ATOM 3068 C CA . ARG B 1 81 ? 11.102 -8.648 -15.43 1 87.69 81 ARG B CA 1
ATOM 3069 C C . ARG B 1 81 ? 9.773 -9.391 -15.398 1 87.69 81 ARG B C 1
ATOM 3071 O O . ARG B 1 81 ? 8.711 -8.766 -15.367 1 87.69 81 ARG B O 1
ATOM 3078 N N . ILE B 1 82 ? 9.875 -10.742 -15.43 1 87.06 82 ILE B N 1
ATOM 3079 C CA . ILE B 1 82 ? 8.672 -11.578 -15.461 1 87.06 82 ILE B CA 1
ATOM 3080 C C . ILE B 1 82 ? 8.766 -12.648 -14.375 1 87.06 82 ILE B C 1
ATOM 3082 O O . ILE B 1 82 ? 9.828 -13.258 -14.188 1 87.06 82 ILE B O 1
ATOM 3086 N N . TRP B 1 83 ? 7.727 -12.805 -13.617 1 91.94 83 TRP B N 1
ATOM 3087 C CA . TRP B 1 83 ? 7.602 -13.992 -12.773 1 91.94 83 TRP B CA 1
ATOM 3088 C C . TRP B 1 83 ? 7.039 -15.164 -13.57 1 91.94 83 TRP B C 1
ATOM 3090 O O . TRP B 1 83 ? 5.906 -15.109 -14.055 1 91.94 83 TRP B O 1
ATOM 3100 N N . LEU B 1 84 ? 7.715 -16.172 -13.695 1 89.75 84 LEU B N 1
ATOM 3101 C CA . LEU B 1 84 ? 7.383 -17.266 -14.617 1 89.75 84 LEU B CA 1
ATOM 3102 C C . LEU B 1 84 ? 6.535 -18.328 -13.922 1 89.75 84 LEU B C 1
ATOM 3104 O O . LEU B 1 84 ? 5.484 -18.719 -14.438 1 89.75 84 LEU B O 1
ATOM 3108 N N . HIS B 1 85 ? 7.066 -18.797 -12.891 1 92.88 85 HIS B N 1
ATOM 3109 C CA . HIS B 1 85 ? 6.375 -19.875 -12.188 1 92.88 85 HIS B CA 1
ATOM 3110 C C . HIS B 1 85 ? 6.832 -19.969 -10.742 1 92.88 85 HIS B C 1
ATOM 3112 O O . HIS B 1 85 ? 7.762 -19.281 -10.328 1 92.88 85 HIS B O 1
ATOM 3118 N N . GLY B 1 86 ? 6.113 -20.781 -9.953 1 95.25 86 GLY B N 1
ATOM 3119 C CA . GLY B 1 86 ? 6.453 -21.016 -8.555 1 95.25 86 GLY B CA 1
ATOM 3120 C C . GLY B 1 86 ? 5.801 -22.25 -7.98 1 95.25 86 GLY B C 1
ATOM 3121 O O . GLY B 1 86 ? 4.961 -22.875 -8.633 1 95.25 86 GLY B O 1
ATOM 3122 N N . VAL B 1 87 ? 6.367 -22.672 -6.852 1 97.31 87 VAL B N 1
ATOM 3123 C CA . VAL B 1 87 ? 5.844 -23.781 -6.078 1 97.31 87 VAL B CA 1
ATOM 3124 C C . VAL B 1 87 ? 5.691 -23.375 -4.613 1 97.31 87 VAL B C 1
ATOM 3126 O O . VAL B 1 87 ? 6.598 -22.781 -4.035 1 97.31 87 VAL B O 1
ATOM 3129 N N . LEU B 1 88 ? 4.531 -23.656 -4.086 1 98.31 88 LEU B N 1
ATOM 3130 C CA . LEU B 1 88 ? 4.277 -23.484 -2.658 1 98.31 88 LEU B CA 1
ATOM 3131 C C . LEU B 1 88 ? 4.16 -24.844 -1.973 1 98.31 88 LEU B C 1
ATOM 3133 O O . LEU B 1 88 ? 3.477 -25.75 -2.473 1 98.31 88 LEU B O 1
ATOM 3137 N N . ARG B 1 89 ? 4.844 -25.047 -0.901 1 98.62 89 ARG B N 1
ATOM 3138 C CA . ARG B 1 89 ? 4.734 -26.234 -0.053 1 98.62 89 ARG B CA 1
ATOM 3139 C C . ARG B 1 89 ? 4.297 -25.859 1.358 1 98.62 89 ARG B C 1
ATOM 3141 O O . ARG B 1 89 ? 4.852 -24.938 1.963 1 98.62 89 ARG B O 1
ATOM 3148 N N . PHE B 1 90 ? 3.33 -26.562 1.81 1 98.5 90 PHE B N 1
ATOM 3149 C CA . PHE B 1 90 ? 2.758 -26.281 3.121 1 98.5 90 PHE B CA 1
ATOM 3150 C C . PHE B 1 90 ? 3.059 -27.422 4.094 1 98.5 90 PHE B C 1
ATOM 3152 O O . PHE B 1 90 ? 2.604 -28.547 3.9 1 98.5 90 PHE B O 1
ATOM 3159 N N . HIS B 1 91 ? 3.766 -27.125 5.156 1 98.12 91 HIS B N 1
ATOM 3160 C CA . HIS B 1 91 ? 4.199 -28.141 6.113 1 98.12 91 HIS B CA 1
ATOM 3161 C C . HIS B 1 91 ? 3.346 -28.109 7.375 1 98.12 91 HIS B C 1
ATOM 3163 O O . HIS B 1 91 ? 3.023 -29.156 7.941 1 98.12 91 HIS B O 1
ATOM 3169 N N . ARG B 1 92 ? 3.082 -26.891 7.863 1 96.75 92 ARG B N 1
ATOM 3170 C CA . ARG B 1 92 ? 2.281 -26.656 9.055 1 96.75 92 ARG B CA 1
ATOM 3171 C C . ARG B 1 92 ? 1.526 -25.328 8.961 1 96.75 92 ARG B C 1
ATOM 3173 O O . ARG B 1 92 ? 1.946 -24.422 8.234 1 96.75 92 ARG B O 1
ATOM 3180 N N . PRO B 1 93 ? 0.412 -25.266 9.719 1 96.44 93 PRO B N 1
ATOM 3181 C CA . PRO B 1 93 ? -0.277 -23.984 9.742 1 96.44 93 PRO B CA 1
ATOM 3182 C C . PRO B 1 93 ? 0.585 -22.859 10.32 1 96.44 93 PRO B C 1
ATOM 3184 O O . PRO B 1 93 ? 1.291 -23.078 11.312 1 96.44 93 PRO B O 1
ATOM 3187 N N . LEU B 1 94 ? 0.683 -21.797 9.641 1 97.94 94 LEU B N 1
ATOM 3188 C CA . LEU B 1 94 ? 1.331 -20.594 10.156 1 97.94 94 LEU B CA 1
ATOM 3189 C C . LEU B 1 94 ? 0.32 -19.672 10.836 1 97.94 94 LEU B C 1
ATOM 3191 O O . LEU B 1 94 ? -0.44 -18.969 10.172 1 97.94 94 LEU B O 1
ATOM 3195 N N . HIS B 1 95 ? 0.337 -19.625 12.125 1 97 95 HIS B N 1
ATOM 3196 C CA . HIS B 1 95 ? -0.692 -18.969 12.922 1 97 95 HIS B CA 1
ATOM 3197 C C . HIS B 1 95 ? -0.472 -17.453 12.969 1 97 95 HIS B C 1
ATOM 3199 O O . HIS B 1 95 ? 0.666 -16.984 12.883 1 97 95 HIS B O 1
ATOM 3205 N N . LEU B 1 96 ? -1.566 -16.75 13.156 1 95.62 96 LEU B N 1
ATOM 3206 C CA . LEU B 1 96 ? -1.522 -15.297 13.297 1 95.62 96 LEU B CA 1
ATOM 3207 C C . LEU B 1 96 ? -1.018 -14.898 14.68 1 95.62 96 LEU B C 1
ATOM 3209 O O . LEU B 1 96 ? -0.87 -15.75 15.555 1 95.62 96 LEU B O 1
ATOM 3213 N N . PHE B 1 97 ? -0.714 -13.633 14.805 1 94.31 97 PHE B N 1
ATOM 3214 C CA . PHE B 1 97 ? -0.358 -12.977 16.062 1 94.31 97 PHE B CA 1
ATOM 3215 C C . PHE B 1 97 ? 0.918 -13.57 16.641 1 94.31 97 PHE B C 1
ATOM 3217 O O . PHE B 1 97 ? 0.967 -13.914 17.828 1 94.31 97 PHE B O 1
ATOM 3224 N N . GLN B 1 98 ? 1.884 -13.688 15.828 1 96.56 98 GLN B N 1
ATOM 3225 C CA . GLN B 1 98 ? 3.234 -14.094 16.203 1 96.56 98 GLN B CA 1
ATOM 3226 C C . GLN B 1 98 ? 4.273 -13.508 15.258 1 96.56 98 GLN B C 1
ATOM 3228 O O . GLN B 1 98 ? 3.955 -13.18 14.109 1 96.56 98 GLN B O 1
ATOM 3233 N N . THR B 1 99 ? 5.457 -13.406 15.766 1 96.56 99 THR B N 1
ATOM 3234 C CA . THR B 1 99 ? 6.574 -13.016 14.906 1 96.56 99 THR B CA 1
ATOM 3235 C C . THR B 1 99 ? 7.102 -14.219 14.125 1 96.56 99 THR B C 1
ATOM 3237 O O . THR B 1 99 ? 7.312 -15.289 14.695 1 96.56 99 THR B O 1
ATOM 3240 N N . SER B 1 100 ? 7.191 -14.07 12.852 1 98 100 SER B N 1
ATOM 3241 C CA . SER B 1 100 ? 7.676 -15.102 11.945 1 98 100 SER B CA 1
ATOM 3242 C C . SER B 1 100 ? 8.867 -14.609 11.141 1 98 100 SER B C 1
ATOM 3244 O O . SER B 1 100 ? 9.141 -13.406 11.086 1 98 100 SER B O 1
ATOM 3246 N N . GLU B 1 101 ? 9.609 -15.586 10.625 1 98.25 101 GLU B N 1
ATOM 3247 C CA . GLU B 1 101 ? 10.781 -15.258 9.82 1 98.25 101 GLU B CA 1
ATOM 3248 C C . GLU B 1 101 ? 10.719 -15.938 8.453 1 98.25 101 GLU B C 1
ATOM 3250 O O . GLU B 1 101 ? 10.273 -17.078 8.344 1 98.25 101 GLU B O 1
ATOM 3255 N N . CYS B 1 102 ? 11.094 -15.25 7.465 1 98.5 102 CYS B N 1
ATOM 3256 C CA . CYS B 1 102 ? 11.273 -15.773 6.117 1 98.5 102 CYS B CA 1
ATOM 3257 C C . CYS B 1 102 ? 12.742 -15.758 5.715 1 98.5 102 CYS B C 1
ATOM 3259 O O . CYS B 1 102 ? 13.359 -14.695 5.629 1 98.5 102 CYS B O 1
ATOM 3261 N N . HIS B 1 103 ? 13.305 -16.922 5.527 1 97.88 103 HIS B N 1
ATOM 3262 C CA . HIS B 1 103 ? 14.664 -17.062 5.023 1 97.88 103 HIS B CA 1
ATOM 3263 C C . HIS B 1 103 ? 14.68 -17.172 3.502 1 97.88 103 HIS B C 1
ATOM 3265 O O . HIS B 1 103 ? 14.141 -18.125 2.939 1 97.88 103 HIS B O 1
ATOM 3271 N N . GLU B 1 104 ? 15.289 -16.172 2.898 1 96.44 104 GLU B N 1
ATOM 3272 C CA . GLU B 1 104 ? 15.297 -16.125 1.438 1 96.44 104 GLU B CA 1
ATOM 3273 C C . GLU B 1 104 ? 16.688 -16.406 0.885 1 96.44 104 GLU B C 1
ATOM 3275 O O . GLU B 1 104 ? 17.688 -15.859 1.382 1 96.44 104 GLU B O 1
ATOM 3280 N N . LEU B 1 105 ? 16.766 -17.297 -0.077 1 94.5 105 LEU B N 1
ATOM 3281 C CA . LEU B 1 105 ? 17.953 -17.547 -0.869 1 94.5 105 LEU B CA 1
ATOM 3282 C C . LEU B 1 105 ? 17.75 -17.141 -2.322 1 94.5 105 LEU B C 1
ATOM 3284 O O . LEU B 1 105 ? 16.828 -17.625 -2.984 1 94.5 105 LEU B O 1
ATOM 3288 N N . ILE B 1 106 ? 18.5 -16.188 -2.766 1 92.94 106 ILE B N 1
ATOM 3289 C CA . ILE B 1 106 ? 18.422 -15.672 -4.129 1 92.94 106 ILE B CA 1
ATOM 3290 C C . ILE B 1 106 ? 19.609 -16.141 -4.941 1 92.94 106 ILE B C 1
ATOM 3292 O O . ILE B 1 106 ? 20.766 -15.922 -4.551 1 92.94 106 ILE B O 1
ATOM 3296 N N . GLN B 1 107 ? 19.328 -16.781 -6.051 1 89.44 107 GLN B N 1
ATOM 3297 C CA . GLN B 1 107 ? 20.406 -17.328 -6.875 1 89.44 107 GLN B CA 1
ATOM 3298 C C . GLN B 1 107 ? 20.188 -17 -8.352 1 89.44 107 GLN B C 1
ATOM 3300 O O . GLN B 1 107 ? 19.062 -17.031 -8.844 1 89.44 107 GLN B O 1
ATOM 3305 N N . GLU B 1 108 ? 21.203 -16.594 -8.938 1 81.69 108 GLU B N 1
ATOM 3306 C CA . GLU B 1 108 ? 21.172 -16.375 -10.383 1 81.69 108 GLU B CA 1
ATOM 3307 C C . GLU B 1 108 ? 21.578 -17.641 -11.133 1 81.69 108 GLU B C 1
ATOM 3309 O O . GLU B 1 108 ? 22.484 -18.359 -10.695 1 81.69 108 GLU B O 1
ATOM 3314 N N . GLU B 1 109 ? 20.781 -18.219 -12.023 1 64.94 109 GLU B N 1
ATOM 3315 C CA . GLU B 1 109 ? 21.125 -19.406 -12.805 1 64.94 109 GLU B CA 1
ATOM 3316 C C . GLU B 1 109 ? 22.375 -19.172 -13.633 1 64.94 109 GLU B C 1
ATOM 3318 O O . GLU B 1 109 ? 22.438 -18.25 -14.438 1 64.94 109 GLU B O 1
ATOM 3323 N N . SER B 1 110 ? 23.672 -19.188 -13.117 1 50.41 110 SER B N 1
ATOM 3324 C CA . SER B 1 110 ? 24.641 -19.438 -14.18 1 50.41 110 SER B CA 1
ATOM 3325 C C . SER B 1 110 ? 24.109 -20.422 -15.211 1 50.41 110 SER B C 1
ATOM 3327 O O . SER B 1 110 ? 23.062 -21.047 -14.992 1 50.41 110 SER B O 1
ATOM 3329 N N . VAL B 1 111 ? 25.188 -21.359 -15.969 1 39.5 111 VAL B N 1
ATOM 3330 C CA . VAL B 1 111 ? 25.031 -22.453 -16.922 1 39.5 111 VAL B CA 1
ATOM 3331 C C . VAL B 1 111 ? 24 -23.453 -16.406 1 39.5 111 VAL B C 1
ATOM 3333 O O . VAL B 1 111 ? 23.047 -23.781 -17.109 1 39.5 111 VAL B O 1
ATOM 3336 N N . LYS B 1 112 ? 24.641 -24.688 -15.969 1 38.69 112 LYS B N 1
ATOM 3337 C CA . LYS B 1 112 ? 24.062 -26.031 -15.828 1 38.69 112 LYS B CA 1
ATOM 3338 C C . LYS B 1 112 ? 23.062 -26.078 -14.672 1 38.69 112 LYS B C 1
ATOM 3340 O O . LYS B 1 112 ? 23.453 -26.078 -13.5 1 38.69 112 LYS B O 1
ATOM 3345 N N . SER B 1 113 ? 22.156 -25.297 -14.586 1 37.59 113 SER B N 1
ATOM 3346 C CA . SER B 1 113 ? 21.234 -25.406 -13.453 1 37.59 113 SER B CA 1
ATOM 3347 C C . SER B 1 113 ? 21.047 -26.859 -13.031 1 37.59 113 SER B C 1
ATOM 3349 O O . SER B 1 113 ? 20.75 -27.719 -13.859 1 37.59 113 SER B O 1
ATOM 3351 N N . PRO B 1 114 ? 21.453 -27.234 -11.859 1 33.97 114 PRO B N 1
ATOM 3352 C CA . PRO B 1 114 ? 21.109 -28.594 -11.422 1 33.97 114 PRO B CA 1
ATOM 3353 C C . PRO B 1 114 ? 19.641 -28.938 -11.672 1 33.97 114 PRO B C 1
ATOM 3355 O O . PRO B 1 114 ? 18.859 -28.062 -12.055 1 33.97 114 PRO B O 1
ATOM 3358 N N . SER B 1 115 ? 18.906 -29.812 -10.688 1 32.88 115 SER B N 1
ATOM 3359 C CA . SER B 1 115 ? 17.672 -30.578 -10.664 1 32.88 115 SER B CA 1
ATOM 3360 C C . SER B 1 115 ? 16.453 -29.672 -10.703 1 32.88 115 SER B C 1
ATOM 3362 O O . SER B 1 115 ? 16.016 -29.172 -9.664 1 32.88 115 SER B O 1
ATOM 3364 N N . ILE B 1 116 ? 16.422 -28.531 -11.234 1 36 116 ILE B N 1
ATOM 3365 C CA . ILE B 1 116 ? 15.031 -28.141 -11.477 1 36 116 ILE B CA 1
ATOM 3366 C C . ILE B 1 116 ? 14.195 -29.391 -11.75 1 36 116 ILE B C 1
ATOM 3368 O O . ILE B 1 116 ? 14.484 -30.156 -12.68 1 36 116 ILE B O 1
ATOM 3372 N N . THR B 1 117 ? 13.602 -29.891 -10.711 1 36.41 117 THR B N 1
ATOM 3373 C CA . THR B 1 117 ? 12.953 -31.188 -10.805 1 36.41 117 THR B CA 1
ATOM 3374 C C . THR B 1 117 ? 12.203 -31.328 -12.125 1 36.41 117 THR B C 1
ATOM 3376 O O . THR B 1 117 ? 11.703 -30.344 -12.664 1 36.41 117 THR B O 1
ATOM 3379 N N . LYS B 1 118 ? 12.469 -32.375 -12.938 1 39.62 118 LYS B N 1
ATOM 3380 C CA . LYS B 1 118 ? 11.719 -32.938 -14.062 1 39.62 118 LYS B CA 1
ATOM 3381 C C . LYS B 1 118 ? 10.266 -32.469 -14.039 1 39.62 118 LYS B C 1
ATOM 3383 O O . LYS B 1 118 ? 9.625 -32.344 -15.086 1 39.62 118 LYS B O 1
ATOM 3388 N N . GLU B 1 119 ? 9.805 -32.156 -12.891 1 37.38 119 GLU B N 1
ATOM 3389 C CA . GLU B 1 119 ? 8.383 -31.859 -12.758 1 37.38 119 GLU B CA 1
ATOM 3390 C C . GLU B 1 119 ? 8.055 -30.453 -13.281 1 37.38 119 GLU B C 1
ATOM 3392 O O . GLU B 1 119 ? 7.027 -30.266 -13.93 1 37.38 119 GLU B O 1
ATOM 3397 N N . VAL B 1 120 ? 8.852 -29.438 -12.977 1 37.28 120 VAL B N 1
ATOM 3398 C CA . VAL B 1 120 ? 8.547 -28.094 -13.477 1 37.28 120 VAL B CA 1
ATOM 3399 C C . VAL B 1 120 ? 8.922 -28 -14.953 1 37.28 120 VAL B C 1
ATOM 3401 O O . VAL B 1 120 ? 8.211 -27.359 -15.734 1 37.28 120 VAL B O 1
ATOM 3404 N N . GLU B 1 121 ? 10.023 -28.547 -15.375 1 39.94 121 GLU B N 1
ATOM 3405 C CA . GLU B 1 121 ? 10.406 -28.562 -16.781 1 39.94 121 GLU B CA 1
ATOM 3406 C C . GLU B 1 121 ? 9.344 -29.25 -17.641 1 39.94 121 GLU B C 1
ATOM 3408 O O . GLU B 1 121 ? 9.102 -28.859 -18.781 1 39.94 121 GLU B O 1
ATOM 3413 N N . ALA B 1 122 ? 8.859 -30.344 -17.172 1 37.28 122 ALA B N 1
ATOM 3414 C CA . ALA B 1 122 ? 7.871 -31.094 -17.953 1 37.28 122 ALA B CA 1
ATOM 3415 C C . ALA B 1 122 ? 6.656 -30.219 -18.266 1 37.28 122 ALA B C 1
ATOM 3417 O O . ALA B 1 122 ? 5.934 -30.469 -19.219 1 37.28 122 ALA B O 1
ATOM 3418 N N . CYS B 1 123 ? 6.426 -29.219 -17.391 1 34.06 123 CYS B N 1
ATOM 3419 C CA . CYS B 1 123 ? 5.23 -28.422 -17.641 1 34.06 123 CYS B CA 1
ATOM 3420 C C . CYS B 1 123 ? 5.539 -27.25 -18.562 1 34.06 123 CYS B C 1
ATOM 3422 O O . CYS B 1 123 ? 4.684 -26.406 -18.812 1 34.06 123 CYS B O 1
ATOM 3424 N N . LEU B 1 124 ? 6.793 -26.953 -18.891 1 38.91 124 LEU B N 1
ATOM 3425 C CA . LEU B 1 124 ? 7.059 -25.891 -19.844 1 38.91 124 LEU B CA 1
ATOM 3426 C C . LEU B 1 124 ? 6.594 -26.266 -21.234 1 38.91 124 LEU B C 1
ATOM 3428 O O . LEU B 1 124 ? 7.016 -27.297 -21.781 1 38.91 124 LEU B O 1
ATOM 3432 N N . PRO B 1 125 ? 5.449 -25.938 -21.656 1 38.12 125 PRO B N 1
ATOM 3433 C CA . PRO B 1 125 ? 5.199 -26.203 -23.062 1 38.12 125 PRO B CA 1
ATOM 3434 C C . PRO B 1 125 ? 6.301 -25.656 -23.969 1 38.12 125 PRO B C 1
ATOM 3436 O O . PRO B 1 125 ? 6.926 -24.641 -23.641 1 38.12 125 PRO B O 1
ATOM 3439 N N . LYS B 1 126 ? 6.969 -26.453 -24.844 1 41.03 126 LYS B N 1
ATOM 3440 C CA . LYS B 1 126 ? 7.934 -26.078 -25.875 1 41.03 126 LYS B CA 1
ATOM 3441 C C . LYS B 1 126 ? 7.621 -24.688 -26.438 1 41.03 126 LYS B C 1
ATOM 3443 O O . LYS B 1 126 ? 8.492 -24.031 -27.016 1 41.03 126 LYS B O 1
ATOM 3448 N N . SER B 1 127 ? 6.418 -24.297 -26.672 1 38.53 127 SER B N 1
ATOM 3449 C CA . SER B 1 127 ? 5.992 -23.078 -27.344 1 38.53 127 SER B CA 1
ATOM 3450 C C . SER B 1 127 ? 5.91 -21.906 -26.359 1 38.53 127 SER B C 1
ATOM 3452 O O . SER B 1 127 ? 5.207 -20.922 -26.625 1 38.53 127 SER B O 1
ATOM 3454 N N . SER B 1 128 ? 6.434 -22.031 -25.266 1 39.28 128 SER B N 1
ATOM 3455 C CA . SER B 1 128 ? 6.238 -21.016 -24.25 1 39.28 128 SER B CA 1
ATOM 3456 C C . SER B 1 128 ? 6.816 -19.672 -24.703 1 39.28 128 SER B C 1
ATOM 3458 O O . SER B 1 128 ? 7.688 -19.625 -25.578 1 39.28 128 SER B O 1
ATOM 3460 N N . PHE B 1 129 ? 6.141 -18.641 -24.281 1 42.12 129 PHE B N 1
ATOM 3461 C CA . PHE B 1 129 ? 6.5 -17.25 -24.516 1 42.12 129 PHE B CA 1
ATOM 3462 C C . PHE B 1 129 ? 8.016 -17.078 -24.5 1 42.12 129 PHE B C 1
ATOM 3464 O O . PHE B 1 129 ? 8.547 -16.188 -25.172 1 42.12 129 PHE B O 1
ATOM 3471 N N . LEU B 1 130 ? 8.594 -17.969 -23.734 1 41.53 130 LEU B N 1
ATOM 3472 C CA . LEU B 1 130 ? 10.039 -17.844 -23.578 1 41.53 130 LEU B CA 1
ATOM 3473 C C . LEU B 1 130 ? 10.773 -18.641 -24.641 1 41.53 130 LEU B C 1
ATOM 3475 O O . LEU B 1 130 ? 12.008 -18.656 -24.672 1 41.53 130 LEU B O 1
ATOM 3479 N N . THR B 1 131 ? 10.125 -19.625 -25.359 1 38.19 131 THR B N 1
ATOM 3480 C CA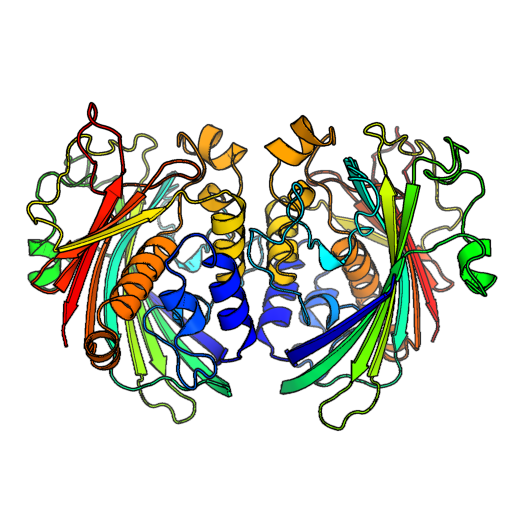 . THR B 1 131 ? 10.891 -20.609 -26.125 1 38.19 131 THR B CA 1
ATOM 3481 C C . THR B 1 131 ? 11.531 -19.969 -27.344 1 38.19 131 THR B C 1
ATOM 3483 O O . THR B 1 131 ? 12.164 -20.656 -28.141 1 38.19 131 THR B O 1
ATOM 3486 N N . LYS B 1 132 ? 10.961 -18.922 -27.875 1 39.78 132 LYS B N 1
ATOM 3487 C CA . LYS B 1 132 ? 11.828 -18.688 -29.031 1 39.78 132 LYS B CA 1
ATOM 3488 C C . LYS B 1 132 ? 13.281 -18.531 -28.609 1 39.78 132 LYS B C 1
ATOM 3490 O O . LYS B 1 132 ? 13.586 -17.766 -27.688 1 39.78 132 LYS B O 1
ATOM 3495 N N . PRO B 1 133 ? 14.141 -19.484 -28.969 1 37.5 133 PRO B N 1
ATOM 3496 C CA . PRO B 1 133 ? 15.594 -19.328 -28.812 1 37.5 133 PRO B CA 1
ATOM 3497 C C . PRO B 1 133 ? 16.062 -17.891 -29.047 1 37.5 133 PRO B C 1
ATOM 3499 O O . PRO B 1 133 ? 16.266 -17.484 -30.203 1 37.5 133 PRO B O 1
ATOM 3502 N N . THR B 1 134 ? 15.328 -16.906 -28.719 1 39.88 134 THR B N 1
ATOM 3503 C CA . THR B 1 134 ? 16.141 -15.719 -28.938 1 39.88 134 THR B CA 1
ATOM 3504 C C . THR B 1 134 ? 17.484 -15.852 -28.25 1 39.88 134 THR B C 1
ATOM 3506 O O . THR B 1 134 ? 17.625 -16.578 -27.266 1 39.88 134 THR B O 1
ATOM 3509 N N . SER B 1 135 ? 18.688 -15.406 -28.766 1 42.19 135 SER B N 1
ATOM 3510 C CA . SER B 1 135 ? 20.062 -15.555 -28.312 1 42.19 135 SER B CA 1
ATOM 3511 C C . SER B 1 135 ? 20.141 -15.594 -26.781 1 42.19 135 SER B C 1
ATOM 3513 O O . SER B 1 135 ? 19.516 -14.773 -26.109 1 42.19 135 SER B O 1
ATOM 3515 N N . GLU B 1 136 ? 20.422 -16.844 -26.094 1 48.91 136 GLU B N 1
ATOM 3516 C CA . GLU B 1 136 ? 20.828 -17.156 -24.719 1 48.91 136 GLU B CA 1
ATOM 3517 C C . GLU B 1 136 ? 21.328 -15.906 -24 1 48.91 136 GLU B C 1
ATOM 3519 O O . GLU B 1 136 ? 21.281 -15.828 -22.781 1 48.91 136 GLU B O 1
ATOM 3524 N N . LYS B 1 137 ? 21.734 -14.945 -24.922 1 55.56 137 LYS B N 1
ATOM 3525 C CA . LYS B 1 137 ? 22.453 -13.766 -24.438 1 55.56 137 LYS B CA 1
ATOM 3526 C C . LYS B 1 137 ? 21.484 -12.711 -23.906 1 55.56 137 LYS B C 1
ATOM 3528 O O . LYS B 1 137 ? 21.922 -11.719 -23.297 1 55.56 137 LYS B O 1
ATOM 3533 N N . GLN B 1 138 ? 19.984 -13.172 -23.859 1 68.12 138 GLN B N 1
ATOM 3534 C CA . GLN B 1 138 ? 19.125 -12.023 -23.672 1 68.12 138 GLN B CA 1
ATOM 3535 C C . GLN B 1 138 ? 18.172 -12.227 -22.484 1 68.12 138 GLN B C 1
ATOM 3537 O O . GLN B 1 138 ? 17.359 -11.352 -22.172 1 68.12 138 GLN B O 1
ATOM 3542 N N . THR B 1 139 ? 18.281 -13.469 -21.844 1 77.94 139 THR B N 1
ATOM 3543 C CA . THR B 1 139 ? 17.422 -13.734 -20.703 1 77.94 139 THR B CA 1
ATOM 3544 C C . THR B 1 139 ? 18.219 -14.273 -19.531 1 77.94 139 THR B C 1
ATOM 3546 O O . THR B 1 139 ? 19.078 -15.148 -19.703 1 77.94 139 THR B O 1
ATOM 3549 N N . LYS B 1 140 ? 18.094 -13.664 -18.422 1 84.44 140 LYS B N 1
ATOM 3550 C CA . LYS B 1 140 ? 18.656 -14.195 -17.188 1 84.44 140 LYS B CA 1
ATOM 3551 C C . LYS B 1 140 ? 17.547 -14.641 -16.234 1 84.44 140 LYS B C 1
ATOM 3553 O O . LYS B 1 140 ? 16.516 -13.977 -16.094 1 84.44 140 LYS B O 1
ATOM 3558 N N . HIS B 1 141 ? 17.828 -15.789 -15.625 1 88.12 141 HIS B N 1
ATOM 3559 C CA . HIS B 1 141 ? 16.875 -16.297 -14.648 1 88.12 141 HIS B CA 1
ATOM 3560 C C . HIS B 1 141 ? 17.375 -16.094 -13.219 1 88.12 141 HIS B C 1
ATOM 3562 O O . HIS B 1 141 ? 18.562 -16.266 -12.953 1 88.12 141 HIS B O 1
ATOM 3568 N N . VAL B 1 142 ? 16.516 -15.703 -12.391 1 90.81 142 VAL B N 1
ATOM 3569 C CA . VAL B 1 142 ? 16.781 -15.594 -10.961 1 90.81 142 VAL B CA 1
ATOM 3570 C C . VAL B 1 142 ? 15.844 -16.516 -10.188 1 90.81 142 VAL B C 1
ATOM 3572 O O . VAL B 1 142 ? 14.633 -16.469 -10.383 1 90.81 142 VAL B O 1
ATOM 3575 N N . TYR B 1 143 ? 16.453 -17.328 -9.352 1 92.06 143 TYR B N 1
ATOM 3576 C CA . TYR B 1 143 ? 15.703 -18.266 -8.516 1 92.06 143 TYR B CA 1
ATOM 3577 C C . TYR B 1 143 ? 15.664 -17.781 -7.066 1 92.06 143 TYR B C 1
ATOM 3579 O O . TYR B 1 143 ? 16.703 -17.453 -6.492 1 92.06 143 TYR B O 1
ATOM 3587 N N . ILE B 1 144 ? 14.484 -17.719 -6.512 1 94.44 144 ILE B N 1
ATOM 3588 C CA . ILE B 1 144 ? 14.305 -17.312 -5.125 1 94.44 144 ILE B CA 1
ATOM 3589 C C . ILE B 1 144 ? 13.656 -18.438 -4.328 1 94.44 144 ILE B C 1
ATOM 3591 O O . ILE B 1 144 ? 12.57 -18.906 -4.672 1 94.44 144 ILE B O 1
ATOM 3595 N N . ARG B 1 145 ? 14.359 -18.906 -3.318 1 96 145 ARG B N 1
ATOM 3596 C CA . ARG B 1 145 ? 13.812 -19.875 -2.385 1 96 145 ARG B CA 1
ATOM 3597 C C . ARG B 1 145 ? 13.508 -19.234 -1.035 1 96 145 ARG B C 1
ATOM 3599 O O . ARG B 1 145 ? 14.383 -18.625 -0.417 1 96 145 ARG B O 1
ATOM 3606 N N . ARG B 1 146 ? 12.297 -19.406 -0.613 1 98.12 146 ARG B N 1
ATOM 3607 C CA . ARG B 1 146 ? 11.859 -18.859 0.667 1 98.12 146 ARG B CA 1
ATOM 3608 C C . ARG B 1 146 ? 11.445 -19.969 1.627 1 98.12 146 ARG B C 1
ATOM 3610 O O . ARG B 1 146 ? 10.688 -20.859 1.255 1 98.12 146 ARG B O 1
ATOM 3617 N N . LYS B 1 147 ? 11.969 -19.969 2.773 1 98.56 147 LYS B N 1
ATOM 3618 C CA . LYS B 1 147 ? 11.523 -20.797 3.893 1 98.56 147 LYS B CA 1
ATOM 3619 C C . LYS B 1 147 ? 10.961 -19.938 5.023 1 98.56 147 LYS B C 1
ATOM 3621 O O . LYS B 1 147 ? 11.664 -19.094 5.57 1 98.56 147 LYS B O 1
ATOM 3626 N N . ILE B 1 148 ? 9.711 -20.172 5.367 1 98.81 148 ILE B N 1
ATOM 3627 C CA . ILE B 1 148 ? 9.031 -19.359 6.367 1 98.81 148 ILE B CA 1
ATOM 3628 C C . ILE B 1 148 ? 8.828 -20.172 7.645 1 98.81 148 ILE B C 1
ATOM 3630 O O . ILE B 1 148 ? 8.242 -21.266 7.613 1 98.81 148 ILE B O 1
ATOM 3634 N N . TYR B 1 149 ? 9.312 -19.656 8.734 1 98.75 149 TYR B N 1
ATOM 3635 C CA . TYR B 1 149 ? 9.289 -20.312 10.039 1 98.75 149 TYR B CA 1
ATOM 3636 C C . TYR B 1 149 ? 8.367 -19.578 11.008 1 98.75 149 TYR B C 1
ATOM 3638 O O . TYR B 1 149 ? 8.234 -18.344 10.938 1 98.75 149 TYR B O 1
ATOM 3646 N N . ASP B 1 150 ? 7.734 -20.359 11.891 1 98.31 150 ASP B N 1
ATOM 3647 C CA . ASP B 1 150 ? 6.941 -19.734 12.945 1 98.31 150 ASP B CA 1
ATOM 3648 C C . ASP B 1 150 ? 7.824 -19.281 14.109 1 98.31 150 ASP B C 1
ATOM 3650 O O . ASP B 1 150 ? 9.055 -19.297 14 1 98.31 150 ASP B O 1
ATOM 3654 N N . SER B 1 151 ? 7.191 -18.75 15.164 1 97.12 151 SER B N 1
ATOM 3655 C CA . SER B 1 151 ? 7.918 -18.172 16.281 1 97.12 151 SER B CA 1
ATOM 3656 C C . SER B 1 151 ? 8.75 -19.219 17.016 1 97.12 151 SER B C 1
ATOM 3658 O O . SER B 1 151 ? 9.68 -18.875 17.75 1 97.12 151 SER B O 1
ATOM 3660 N N . GLN B 1 152 ? 8.43 -20.484 16.859 1 97.5 152 GLN B N 1
ATOM 3661 C CA . GLN B 1 152 ? 9.18 -21.578 17.484 1 97.5 152 GLN B CA 1
ATOM 3662 C C . GLN B 1 152 ? 10.211 -22.156 16.516 1 97.5 152 GLN B C 1
ATOM 3664 O O . GLN B 1 152 ? 10.758 -23.234 16.75 1 97.5 152 GLN B O 1
ATOM 3669 N N . HIS B 1 153 ? 10.359 -21.531 15.367 1 97.31 153 HIS B N 1
ATOM 3670 C CA . HIS B 1 153 ? 11.344 -21.875 14.352 1 97.31 153 HIS B CA 1
ATOM 3671 C C . HIS B 1 153 ? 11.008 -23.203 13.688 1 97.31 153 HIS B C 1
ATOM 3673 O O . HIS B 1 153 ? 11.898 -23.984 13.367 1 97.31 153 HIS B O 1
ATOM 3679 N N . GLN B 1 154 ? 9.742 -23.5 13.656 1 98.31 154 GLN B N 1
ATOM 3680 C CA . GLN B 1 154 ? 9.273 -24.625 12.859 1 98.31 154 GLN B CA 1
ATOM 3681 C C . GLN B 1 154 ? 8.945 -24.188 11.438 1 98.31 154 GLN B C 1
ATOM 3683 O O . GLN B 1 154 ? 8.289 -23.156 11.227 1 98.31 154 GLN B O 1
ATOM 3688 N N . LEU B 1 155 ? 9.398 -24.984 10.5 1 98.69 155 LEU B N 1
ATOM 3689 C CA . LEU B 1 155 ? 9.141 -24.672 9.094 1 98.69 155 LEU B CA 1
ATOM 3690 C C . LEU B 1 155 ? 7.66 -24.828 8.766 1 98.69 155 LEU B C 1
ATOM 3692 O O . LEU B 1 155 ? 7.07 -25.875 9.023 1 98.69 155 LEU B O 1
ATOM 3696 N N . CYS B 1 156 ? 7.027 -23.766 8.195 1 98.75 156 CYS B N 1
ATOM 3697 C CA . CYS B 1 156 ? 5.594 -23.781 7.926 1 98.75 156 CYS B CA 1
ATOM 3698 C C . CYS B 1 156 ? 5.324 -23.766 6.426 1 98.75 156 CYS B C 1
ATOM 3700 O O . CYS B 1 156 ? 4.5 -24.531 5.926 1 98.75 156 CYS B O 1
ATOM 3702 N N . ILE B 1 157 ? 5.992 -22.891 5.699 1 98.81 157 ILE B N 1
ATOM 3703 C CA . ILE B 1 157 ? 5.754 -22.719 4.273 1 98.81 157 ILE B CA 1
ATOM 3704 C C . ILE B 1 157 ? 7.09 -22.625 3.533 1 98.81 157 ILE B C 1
ATOM 3706 O O . ILE B 1 157 ? 8.023 -21.969 4.004 1 98.81 157 ILE B O 1
ATOM 3710 N N . GLU B 1 158 ? 7.199 -23.266 2.391 1 98.56 158 GLU B N 1
ATOM 3711 C CA . GLU B 1 158 ? 8.281 -23.062 1.431 1 98.56 158 GLU B CA 1
ATOM 3712 C C . GLU B 1 158 ? 7.75 -22.531 0.103 1 98.56 158 GLU B C 1
ATOM 3714 O O . GLU B 1 158 ? 6.684 -22.938 -0.353 1 98.56 158 GLU B O 1
ATOM 3719 N N . GLU B 1 159 ? 8.469 -21.641 -0.464 1 98.25 159 GLU B N 1
ATOM 3720 C CA . GLU B 1 159 ? 8.109 -21.062 -1.757 1 98.25 159 GLU B CA 1
ATOM 3721 C C . GLU B 1 159 ? 9.312 -21 -2.688 1 98.25 159 GLU B C 1
ATOM 3723 O O . GLU B 1 159 ? 10.375 -20.484 -2.305 1 98.25 159 GLU B O 1
ATOM 3728 N N . ASP B 1 160 ? 9.172 -21.5 -3.865 1 96.06 160 ASP B N 1
ATOM 3729 C CA . ASP B 1 160 ? 10.141 -21.328 -4.941 1 96.06 160 ASP B CA 1
ATOM 3730 C C . ASP B 1 160 ? 9.594 -20.391 -6.023 1 96.06 160 ASP B C 1
ATOM 3732 O O . ASP B 1 160 ? 8.477 -20.594 -6.512 1 96.06 160 ASP B O 1
ATOM 3736 N N . ARG B 1 161 ? 10.375 -19.375 -6.312 1 94.94 161 ARG B N 1
ATOM 3737 C CA . ARG B 1 161 ? 10.047 -18.453 -7.398 1 94.94 161 ARG B CA 1
ATOM 3738 C C . ARG B 1 161 ? 11.102 -18.516 -8.5 1 94.94 161 ARG B C 1
ATOM 3740 O O . ARG B 1 161 ? 12.297 -18.641 -8.219 1 94.94 161 ARG B O 1
ATOM 3747 N N . THR B 1 162 ? 10.625 -18.469 -9.695 1 92.69 162 THR B N 1
ATOM 3748 C CA . THR B 1 162 ? 11.516 -18.266 -10.836 1 92.69 162 THR B CA 1
ATOM 3749 C C . THR B 1 162 ? 11.156 -17 -11.586 1 92.69 162 THR B C 1
ATOM 3751 O O . THR B 1 162 ? 10.039 -16.875 -12.102 1 92.69 162 THR B O 1
ATOM 3754 N N . LEU B 1 163 ? 12.086 -16.094 -11.625 1 91.69 163 LEU B N 1
ATOM 3755 C CA . LEU B 1 163 ? 11.938 -14.852 -12.375 1 91.69 163 LEU B CA 1
ATOM 3756 C C . LEU B 1 163 ? 12.781 -14.875 -13.641 1 91.69 163 LEU B C 1
ATOM 3758 O O . LEU B 1 163 ? 13.844 -15.508 -13.672 1 91.69 163 LEU B O 1
ATOM 3762 N N . ALA B 1 164 ? 12.359 -14.219 -14.672 1 88.56 164 ALA B N 1
ATOM 3763 C CA . ALA B 1 164 ? 13.133 -13.984 -15.891 1 88.56 164 ALA B CA 1
ATOM 3764 C C . ALA B 1 164 ? 13.336 -12.492 -16.125 1 88.56 164 ALA B C 1
ATOM 3766 O O . ALA B 1 164 ? 12.398 -11.703 -15.969 1 88.56 164 ALA B O 1
ATOM 3767 N N . TYR B 1 165 ? 14.484 -12.086 -16.422 1 88.12 165 TYR B N 1
ATOM 3768 C CA . TYR B 1 165 ? 14.852 -10.742 -16.844 1 88.12 165 TYR B CA 1
ATOM 3769 C C . TYR B 1 165 ? 15.219 -10.719 -18.312 1 88.12 165 TYR B C 1
ATOM 3771 O O . TYR B 1 165 ? 16.141 -11.414 -18.75 1 88.12 165 TYR B O 1
ATOM 3779 N N . LEU B 1 166 ? 14.484 -9.93 -19.016 1 83.31 166 LEU B N 1
ATOM 3780 C CA . LEU B 1 166 ? 14.633 -9.898 -20.469 1 83.31 166 LEU B CA 1
ATOM 3781 C C . LEU B 1 166 ? 15.211 -8.562 -20.938 1 83.31 166 LEU B C 1
ATOM 3783 O O . LEU B 1 166 ? 14.844 -7.508 -20.406 1 83.31 166 LEU B O 1
ATOM 3787 N N . ASN B 1 167 ? 16.078 -8.578 -21.766 1 77.88 167 ASN B N 1
ATOM 3788 C CA . ASN B 1 167 ? 16.625 -7.363 -22.344 1 77.88 167 ASN B CA 1
ATOM 3789 C C . ASN B 1 167 ? 15.883 -6.957 -23.609 1 77.88 167 ASN B C 1
ATOM 3791 O O . ASN B 1 167 ? 16.422 -6.234 -24.453 1 77.88 167 ASN B O 1
ATOM 3795 N N . ARG B 1 168 ? 14.695 -7.422 -23.844 1 73.19 168 ARG B N 1
ATOM 3796 C CA . ARG B 1 168 ? 13.898 -7.047 -25.016 1 73.19 168 ARG B CA 1
ATOM 3797 C C . ARG B 1 168 ? 12.547 -6.492 -24.594 1 73.19 168 ARG B C 1
ATOM 3799 O O . ARG B 1 168 ? 12.016 -6.863 -23.547 1 73.19 168 ARG B O 1
ATOM 3806 N N . GLN B 1 169 ? 12.109 -5.578 -25.453 1 66 169 GLN B N 1
ATOM 3807 C CA . GLN B 1 169 ? 10.852 -4.902 -25.172 1 66 169 GLN B CA 1
ATOM 3808 C C . GLN B 1 169 ? 9.664 -5.738 -25.625 1 66 169 GLN B C 1
ATOM 3810 O O . GLN B 1 169 ? 8.602 -5.711 -25.016 1 66 169 GLN B O 1
ATOM 3815 N N . GLU B 1 170 ? 9.828 -6.418 -26.781 1 60.47 170 GLU B N 1
ATOM 3816 C CA . GLU B 1 170 ? 8.68 -7.066 -27.391 1 60.47 170 GLU B CA 1
ATOM 3817 C C . GLU B 1 170 ? 8.336 -8.375 -26.688 1 60.47 170 GLU B C 1
ATOM 3819 O O . GLU B 1 170 ? 9.227 -9.156 -26.344 1 60.47 170 GLU B O 1
ATOM 3824 N N . LEU B 1 171 ? 7.18 -8.297 -26.031 1 59.47 171 LEU B N 1
ATOM 3825 C CA . LEU B 1 171 ? 6.68 -9.562 -25.5 1 59.47 171 LEU B CA 1
ATOM 3826 C C . LEU B 1 171 ? 5.773 -10.25 -26.516 1 59.47 171 LEU B C 1
ATOM 3828 O O . LEU B 1 171 ? 4.848 -9.633 -27.047 1 59.47 171 LEU B O 1
ATOM 3832 N N . ALA B 1 172 ? 6.297 -11.227 -27.172 1 55.53 172 ALA B N 1
ATOM 3833 C CA . ALA B 1 172 ? 5.375 -12.031 -27.984 1 55.53 172 ALA B CA 1
ATOM 3834 C C . ALA B 1 172 ? 4.363 -12.75 -27.094 1 55.53 172 ALA B C 1
ATOM 3836 O O . ALA B 1 172 ? 4.723 -13.656 -26.344 1 55.53 172 ALA B O 1
ATOM 3837 N N . ILE B 1 173 ? 3.223 -12.086 -26.797 1 56.84 173 ILE B N 1
ATOM 3838 C CA . ILE B 1 173 ? 2.168 -12.758 -26.047 1 56.84 173 ILE B CA 1
ATOM 3839 C C . ILE B 1 173 ? 1.596 -13.906 -26.875 1 56.84 173 ILE B C 1
ATOM 3841 O O . ILE B 1 173 ? 1.126 -13.688 -28 1 56.84 173 ILE B O 1
ATOM 3845 N N . PRO B 1 174 ? 1.874 -15.148 -26.438 1 55.72 174 PRO B N 1
ATOM 3846 C CA . PRO B 1 174 ? 1.271 -16.219 -27.219 1 55.72 174 PRO B CA 1
ATOM 3847 C C . PRO B 1 174 ? -0.235 -16.047 -27.406 1 55.72 174 PRO B C 1
ATOM 3849 O O . PRO B 1 174 ? -0.948 -15.781 -26.438 1 55.72 174 PRO B O 1
ATOM 3852 N N . LYS B 1 175 ? -0.84 -15.766 -28.625 1 55.62 175 LYS B N 1
ATOM 3853 C CA . LYS B 1 175 ? -2.23 -15.477 -28.969 1 55.62 175 LYS B CA 1
ATOM 3854 C C . LYS B 1 175 ? -3.141 -16.641 -28.594 1 55.62 175 LYS B C 1
ATOM 3856 O O . LYS B 1 175 ? -4.312 -16.453 -28.281 1 55.62 175 LYS B O 1
ATOM 3861 N N . THR B 1 176 ? -2.658 -17.906 -28.609 1 59.19 176 THR B N 1
ATOM 3862 C CA . THR B 1 176 ? -3.746 -18.875 -28.672 1 59.19 176 THR B CA 1
ATOM 3863 C C . THR B 1 176 ? -3.5 -20.016 -27.688 1 59.19 176 THR B C 1
ATOM 3865 O O . THR B 1 176 ? -3.596 -21.188 -28.062 1 59.19 176 THR B O 1
ATOM 3868 N N . LEU B 1 177 ? -3.141 -19.609 -26.359 1 66.25 177 LEU B N 1
ATOM 3869 C CA . LEU B 1 177 ? -3.057 -20.75 -25.469 1 66.25 177 LEU B CA 1
ATOM 3870 C C . LEU B 1 177 ? -4.406 -21.031 -24.812 1 66.25 177 LEU B C 1
ATOM 3872 O O . LEU B 1 177 ? -5.094 -20.109 -24.375 1 66.25 177 LEU B O 1
ATOM 3876 N N . ARG B 1 178 ? -4.941 -22.219 -25.078 1 67.5 178 ARG B N 1
ATOM 3877 C CA . ARG B 1 178 ? -6.188 -22.641 -24.438 1 67.5 178 ARG B CA 1
ATOM 3878 C C . ARG B 1 178 ? -5.949 -23.797 -23.469 1 67.5 178 ARG B C 1
ATOM 3880 O O . ARG B 1 178 ? -5.035 -24.594 -23.672 1 67.5 178 ARG B O 1
ATOM 3887 N N . SER B 1 179 ? -6.766 -23.672 -22.453 1 71.19 179 SER B N 1
ATOM 3888 C CA . SER B 1 179 ? -6.727 -24.828 -21.562 1 71.19 179 SER B CA 1
ATOM 3889 C C . SER B 1 179 ? -7.363 -26.047 -22.219 1 71.19 179 SER B C 1
ATOM 3891 O O . SER B 1 179 ? -8.375 -25.938 -22.906 1 71.19 179 SER B O 1
ATOM 3893 N N . LYS B 1 180 ? -6.715 -27.156 -22 1 70.56 180 LYS B N 1
ATOM 3894 C CA . LYS B 1 180 ? -7.246 -28.406 -22.516 1 70.56 180 LYS B CA 1
ATOM 3895 C C . LYS B 1 180 ? -8.344 -28.969 -21.609 1 70.56 180 LYS B C 1
ATOM 3897 O O . LYS B 1 180 ? -9.125 -29.828 -22.031 1 70.56 180 LYS B O 1
ATOM 3902 N N . SER B 1 181 ? -8.43 -28.391 -20.469 1 75.94 181 SER B N 1
ATOM 3903 C CA . SER B 1 181 ? -9.383 -28.906 -19.484 1 75.94 181 SER B CA 1
ATOM 3904 C C . SER B 1 181 ? -10.711 -28.172 -19.578 1 75.94 181 SER B C 1
ATOM 3906 O O . SER B 1 181 ? -10.766 -27 -19.969 1 75.94 181 SER B O 1
ATOM 3908 N N . ILE B 1 182 ? -11.773 -28.984 -19.266 1 82.31 182 ILE B N 1
ATOM 3909 C CA . ILE B 1 182 ? -13.117 -28.422 -19.156 1 82.31 182 ILE B CA 1
ATOM 3910 C C . ILE B 1 182 ? -13.383 -27.984 -17.719 1 82.31 182 ILE B C 1
ATOM 3912 O O . ILE B 1 182 ? -13.188 -28.75 -16.781 1 82.31 182 ILE B O 1
ATOM 3916 N N . PRO B 1 183 ? -13.734 -26.797 -17.562 1 91 183 PRO B N 1
ATOM 3917 C CA . PRO B 1 183 ? -13.961 -26.328 -16.203 1 91 183 PRO B CA 1
ATOM 3918 C C . PRO B 1 183 ? -15.203 -26.938 -15.562 1 91 183 PRO B C 1
ATOM 3920 O O . PRO B 1 183 ? -16.266 -27.016 -16.203 1 91 183 PRO B O 1
ATOM 3923 N N . GLN B 1 184 ? -15.102 -27.516 -14.414 1 94.62 184 GLN B N 1
ATOM 3924 C CA . GLN B 1 184 ? -16.219 -27.922 -13.578 1 94.62 184 GLN B CA 1
ATOM 3925 C C . GLN B 1 184 ? -16.828 -26.734 -12.844 1 94.62 184 GLN B C 1
ATOM 3927 O O . GLN B 1 184 ? -18.047 -26.672 -12.641 1 94.62 184 GLN B O 1
ATOM 3932 N N . HIS B 1 185 ? -16.016 -25.844 -12.398 1 95.75 185 HIS B N 1
ATOM 3933 C CA . HIS B 1 185 ? -16.391 -24.594 -11.758 1 95.75 185 HIS B CA 1
ATOM 3934 C C . HIS B 1 185 ? -15.68 -23.406 -12.391 1 95.75 185 HIS B C 1
ATOM 3936 O O . HIS B 1 185 ? -14.531 -23.531 -12.828 1 95.75 185 HIS B O 1
ATOM 3942 N N . SER B 1 186 ? -16.359 -22.281 -12.492 1 95.25 186 SER B N 1
ATOM 3943 C CA . SER B 1 186 ? -15.711 -21.094 -13.023 1 95.25 186 SER B CA 1
ATOM 3944 C C . SER B 1 186 ? -16.297 -19.828 -12.406 1 95.25 186 SER B C 1
ATOM 3946 O O . SER B 1 186 ? -17.406 -19.844 -11.883 1 95.25 186 SER B O 1
ATOM 3948 N N . TRP B 1 187 ? -15.516 -18.766 -12.391 1 96.31 187 TRP B N 1
ATOM 3949 C CA . TRP B 1 187 ? -15.898 -17.438 -11.922 1 96.31 187 TRP B CA 1
ATOM 3950 C C . TRP B 1 187 ? -15.258 -16.344 -12.773 1 96.31 187 TRP B C 1
ATOM 3952 O O . TRP B 1 187 ? -14.07 -16.406 -13.07 1 96.31 187 TRP B O 1
ATOM 3962 N N . VAL B 1 188 ? -16.094 -15.406 -13.195 1 96.19 188 VAL B N 1
ATOM 3963 C CA . VAL B 1 188 ? -15.602 -14.32 -14.031 1 96.19 188 VAL B CA 1
ATOM 3964 C C . VAL B 1 188 ? -15.523 -13.031 -13.211 1 96.19 188 VAL B C 1
ATOM 3966 O O . VAL B 1 188 ? -16.438 -12.719 -12.445 1 96.19 188 VAL B O 1
ATOM 3969 N N . PHE B 1 189 ? -14.422 -12.32 -13.297 1 96.75 189 PHE B N 1
ATOM 3970 C CA . 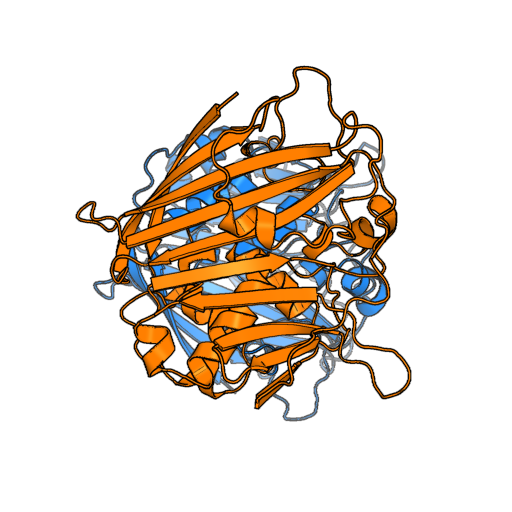PHE B 1 189 ? -14.297 -11 -12.68 1 96.75 189 PHE B CA 1
ATOM 3971 C C . PHE B 1 189 ? -13.477 -10.07 -13.562 1 96.75 189 PHE B C 1
ATOM 3973 O O . PHE B 1 189 ? -12.75 -10.523 -14.453 1 96.75 189 PHE B O 1
ATOM 3980 N N . THR B 1 190 ? -13.648 -8.789 -13.406 1 97.69 190 THR B N 1
ATOM 3981 C CA . THR B 1 190 ? -12.891 -7.762 -14.109 1 97.69 190 THR B CA 1
ATOM 3982 C C . THR B 1 190 ? -12.055 -6.941 -13.125 1 97.69 190 THR B C 1
ATOM 3984 O O . THR B 1 190 ? -12.594 -6.129 -12.375 1 97.69 190 THR B O 1
ATOM 3987 N N . PRO B 1 191 ? -10.719 -7.191 -13.133 1 98.12 191 PRO B N 1
ATOM 3988 C CA . PRO B 1 191 ? -9.875 -6.434 -12.203 1 98.12 191 PRO B CA 1
ATOM 3989 C C . PRO B 1 191 ? -9.906 -4.93 -12.469 1 98.12 191 PRO B C 1
ATOM 3991 O O . PRO B 1 191 ? -9.961 -4.508 -13.633 1 98.12 191 PRO B O 1
ATOM 3994 N N . THR B 1 192 ? -9.938 -4.156 -11.422 1 98.5 192 THR B N 1
ATOM 3995 C CA . THR B 1 192 ? -9.914 -2.701 -11.516 1 98.5 192 THR B CA 1
ATOM 3996 C C . THR B 1 192 ? -8.547 -2.152 -11.133 1 98.5 192 THR B C 1
ATOM 3998 O O . THR B 1 192 ? -7.746 -2.846 -10.5 1 98.5 192 THR B O 1
ATOM 4001 N N . PRO B 1 193 ? -8.289 -0.884 -11.555 1 98.44 193 PRO B N 1
ATOM 4002 C CA . PRO B 1 193 ? -7.047 -0.258 -11.094 1 98.44 193 PRO B CA 1
ATOM 4003 C C . PRO B 1 193 ? -6.938 -0.208 -9.57 1 98.44 193 PRO B C 1
ATOM 4005 O O . PRO B 1 193 ? -5.855 -0.405 -9.016 1 98.44 193 PRO B O 1
ATOM 4008 N N . ILE B 1 194 ? -8.039 0.02 -8.859 1 98.62 194 ILE B N 1
ATOM 4009 C CA . ILE B 1 194 ? -8.039 0.097 -7.402 1 98.62 194 ILE B CA 1
ATOM 4010 C C . ILE B 1 194 ? -7.68 -1.264 -6.812 1 98.62 194 ILE B C 1
ATOM 4012 O O . ILE B 1 194 ? -6.887 -1.347 -5.867 1 98.62 194 ILE B O 1
ATOM 4016 N N . MET B 1 195 ? -8.234 -2.342 -7.383 1 98.69 195 MET B N 1
ATOM 4017 C CA . MET B 1 195 ? -7.898 -3.688 -6.926 1 98.69 195 MET B CA 1
ATOM 4018 C C . MET B 1 195 ? -6.398 -3.938 -7.035 1 98.69 195 MET B C 1
ATOM 4020 O O . MET B 1 195 ? -5.777 -4.434 -6.09 1 98.69 195 MET B O 1
ATOM 4024 N N . VAL B 1 196 ? -5.855 -3.59 -8.172 1 98.81 196 VAL B N 1
ATOM 4025 C CA . VAL B 1 196 ? -4.445 -3.852 -8.445 1 98.81 196 VAL B CA 1
ATOM 4026 C C . VAL B 1 196 ? -3.57 -2.955 -7.57 1 98.81 196 VAL B C 1
ATOM 4028 O O . VAL B 1 196 ? -2.564 -3.406 -7.02 1 98.81 196 VAL B O 1
ATOM 4031 N N . PHE B 1 197 ? -3.916 -1.683 -7.398 1 98.75 197 PHE B N 1
ATOM 4032 C CA . PHE B 1 197 ? -3.199 -0.786 -6.496 1 98.75 197 PHE B CA 1
ATOM 4033 C C . PHE B 1 197 ? -3.172 -1.35 -5.082 1 98.75 197 PHE B C 1
ATOM 4035 O O . PHE B 1 197 ? -2.111 -1.424 -4.457 1 98.75 197 PHE B O 1
ATOM 4042 N N . ARG B 1 198 ? -4.375 -1.693 -4.574 1 98.81 198 ARG B N 1
ATOM 4043 C CA . ARG B 1 198 ? -4.48 -2.166 -3.199 1 98.81 198 ARG B CA 1
ATOM 4044 C C . ARG B 1 198 ? -3.646 -3.424 -2.984 1 98.81 198 ARG B C 1
ATOM 4046 O O . ARG B 1 198 ? -2.984 -3.568 -1.953 1 98.81 198 ARG B O 1
ATOM 4053 N N . TYR B 1 199 ? -3.67 -4.34 -3.916 1 98.81 199 TYR B N 1
ATOM 4054 C CA . TYR B 1 199 ? -2.869 -5.547 -3.754 1 98.81 199 TYR B CA 1
ATOM 4055 C C . TYR B 1 199 ? -1.38 -5.227 -3.793 1 98.81 199 TYR B C 1
ATOM 4057 O O . TYR B 1 199 ? -0.599 -5.77 -3.01 1 98.81 199 TYR B O 1
ATOM 4065 N N . SER B 1 200 ? -0.953 -4.348 -4.738 1 98.81 200 SER B N 1
ATOM 4066 C CA . SER B 1 200 ? 0.437 -3.906 -4.785 1 98.81 200 SER B CA 1
ATOM 4067 C C . SER B 1 200 ? 0.843 -3.225 -3.482 1 98.81 200 SER B C 1
ATOM 4069 O O . SER B 1 200 ? 1.972 -3.389 -3.014 1 98.81 200 SER B O 1
ATOM 4071 N N . ALA B 1 201 ? -0.1 -2.443 -2.904 1 98.69 201 ALA B N 1
ATOM 4072 C CA . ALA B 1 201 ? 0.126 -1.777 -1.625 1 98.69 201 ALA B CA 1
ATOM 4073 C C . ALA B 1 201 ? 0.377 -2.793 -0.515 1 98.69 201 ALA B C 1
ATOM 4075 O O . ALA B 1 201 ? 1.306 -2.635 0.282 1 98.69 201 ALA B O 1
ATOM 4076 N N . LEU B 1 202 ? -0.422 -3.818 -0.535 1 98.5 202 LEU B N 1
ATOM 4077 C CA . LEU B 1 202 ? -0.307 -4.859 0.481 1 98.5 202 LEU B CA 1
ATOM 4078 C C . LEU B 1 202 ? 1.06 -5.535 0.414 1 98.5 202 LEU B C 1
ATOM 4080 O O . LEU B 1 202 ? 1.629 -5.895 1.446 1 98.5 202 LEU B O 1
ATOM 4084 N N . MET B 1 203 ? 1.62 -5.645 -0.74 1 98.19 203 MET B N 1
ATOM 4085 C CA . MET B 1 203 ? 2.922 -6.285 -0.917 1 98.19 203 MET B CA 1
ATOM 4086 C C . MET B 1 203 ? 4.051 -5.266 -0.788 1 98.19 203 MET B C 1
ATOM 4088 O O . MET B 1 203 ? 5.227 -5.629 -0.836 1 98.19 203 MET B O 1
ATOM 4092 N N . PHE B 1 204 ? 3.684 -3.979 -0.673 1 98.44 204 PHE B N 1
ATOM 4093 C CA . PHE B 1 204 ? 4.648 -2.887 -0.718 1 98.44 204 PHE B CA 1
ATOM 4094 C C . PHE B 1 204 ? 5.512 -2.979 -1.971 1 98.44 204 PHE B C 1
ATOM 4096 O O . PHE B 1 204 ? 6.723 -2.742 -1.916 1 98.44 204 PHE B O 1
ATOM 4103 N N . ASN B 1 205 ? 4.914 -3.447 -3.057 1 97.69 205 ASN B N 1
ATOM 4104 C CA . ASN B 1 205 ? 5.562 -3.633 -4.348 1 97.69 205 ASN B CA 1
ATOM 4105 C C . ASN B 1 205 ? 5.434 -2.393 -5.227 1 97.69 205 ASN B C 1
ATOM 4107 O O . ASN B 1 205 ? 4.383 -2.156 -5.824 1 97.69 205 ASN B O 1
ATOM 4111 N N . ALA B 1 206 ? 6.504 -1.699 -5.387 1 98.06 206 ALA B N 1
ATOM 4112 C CA . ALA B 1 206 ? 6.469 -0.434 -6.113 1 98.06 206 ALA B CA 1
ATOM 4113 C C . ALA B 1 206 ? 6.762 -0.646 -7.594 1 98.06 206 ALA B C 1
ATOM 4115 O O . ALA B 1 206 ? 7.062 0.308 -8.32 1 98.06 206 ALA B O 1
ATOM 4116 N N . HIS B 1 207 ? 6.746 -1.892 -8.094 1 97.44 207 HIS B N 1
ATOM 4117 C CA . HIS B 1 207 ? 6.93 -2.145 -9.516 1 97.44 207 HIS B CA 1
ATOM 4118 C C . HIS B 1 207 ? 5.895 -1.398 -10.352 1 97.44 207 HIS B C 1
ATOM 4120 O O . HIS B 1 207 ? 4.699 -1.696 -10.273 1 97.44 207 HIS B O 1
ATOM 4126 N N . MET B 1 208 ? 6.348 -0.545 -11.227 1 97.94 208 MET B N 1
ATOM 4127 C CA . MET B 1 208 ? 5.523 0.529 -11.773 1 97.94 208 MET B CA 1
ATOM 4128 C C . MET B 1 208 ? 4.527 -0.013 -12.789 1 97.94 208 MET B C 1
ATOM 4130 O O . MET B 1 208 ? 3.488 0.601 -13.039 1 97.94 208 MET B O 1
ATOM 4134 N N . ILE B 1 209 ? 4.68 -1.19 -13.352 1 97.25 209 ILE B N 1
ATOM 4135 C CA . ILE B 1 209 ? 3.766 -1.71 -14.359 1 97.25 209 ILE B CA 1
ATOM 4136 C C . ILE B 1 209 ? 2.412 -2.02 -13.727 1 97.25 209 ILE B C 1
ATOM 4138 O O . ILE B 1 209 ? 1.421 -2.223 -14.43 1 97.25 209 ILE B O 1
ATOM 4142 N N . HIS B 1 210 ? 2.354 -2.061 -12.383 1 98.5 210 HIS B N 1
ATOM 4143 C CA . HIS B 1 210 ? 1.134 -2.467 -11.688 1 98.5 210 HIS B CA 1
ATOM 4144 C C . HIS B 1 210 ? 0.297 -1.257 -11.289 1 98.5 210 HIS B C 1
ATOM 4146 O O . HIS B 1 210 ? -0.899 -1.387 -11.016 1 98.5 210 HIS B O 1
ATOM 4152 N N . TRP B 1 211 ? 0.872 -0.029 -11.219 1 98.19 211 TRP B N 1
ATOM 4153 C CA . TRP B 1 211 ? 0.078 1.054 -10.648 1 98.19 211 TRP B CA 1
ATOM 4154 C C . TRP B 1 211 ? 0.313 2.357 -11.398 1 98.19 211 TRP B C 1
ATOM 4156 O O . TRP B 1 211 ? -0.439 3.32 -11.242 1 98.19 211 TRP B O 1
ATOM 4166 N N . ASN B 1 212 ? 1.347 2.473 -12.195 1 98.06 212 ASN B N 1
ATOM 4167 C CA . ASN B 1 212 ? 1.678 3.633 -13.016 1 98.06 212 ASN B CA 1
ATOM 4168 C C . ASN B 1 212 ? 1.376 3.381 -14.484 1 98.06 212 ASN B C 1
ATOM 4170 O O . ASN B 1 212 ? 2.205 2.822 -15.211 1 98.06 212 ASN B O 1
ATOM 4174 N N . ALA B 1 213 ? 0.209 3.84 -14.914 1 97.31 213 ALA B N 1
ATOM 4175 C CA . ALA B 1 213 ? -0.263 3.541 -16.266 1 97.31 213 ALA B CA 1
ATOM 4176 C C . ALA B 1 213 ? 0.663 4.145 -17.312 1 97.31 213 ALA B C 1
ATOM 4178 O O . ALA B 1 213 ? 0.896 3.545 -18.359 1 97.31 213 ALA B O 1
ATOM 4179 N N . THR B 1 214 ? 1.142 5.336 -17.016 1 95.31 214 THR B N 1
ATOM 4180 C CA . THR B 1 214 ? 2.055 5.984 -17.953 1 95.31 214 THR B CA 1
ATOM 4181 C C . THR B 1 214 ? 3.301 5.129 -18.172 1 95.31 214 THR B C 1
ATOM 4183 O O . THR B 1 214 ? 3.707 4.898 -19.312 1 95.31 214 THR B O 1
ATOM 4186 N N . TYR B 1 215 ? 3.895 4.648 -17.141 1 95.81 215 TYR B N 1
ATOM 4187 C CA . TYR B 1 215 ? 5.07 3.793 -17.266 1 95.81 215 TYR B CA 1
ATOM 4188 C C . TYR B 1 215 ? 4.73 2.496 -17.984 1 95.81 215 TYR B C 1
ATOM 4190 O O . TYR B 1 215 ? 5.434 2.096 -18.922 1 95.81 215 TYR B O 1
ATOM 4198 N N . ALA B 1 216 ? 3.639 1.815 -17.609 1 96 216 ALA B N 1
ATOM 4199 C CA . ALA B 1 216 ? 3.26 0.524 -18.188 1 96 216 ALA B CA 1
ATOM 4200 C C . ALA B 1 216 ? 3.062 0.627 -19.688 1 96 216 ALA B C 1
ATOM 4202 O O . ALA B 1 216 ? 3.51 -0.242 -20.438 1 96 216 ALA B O 1
ATOM 4203 N N . THR B 1 217 ? 2.496 1.723 -20.141 1 94.94 217 THR B N 1
ATOM 4204 C CA . THR B 1 217 ? 2.105 1.823 -21.547 1 94.94 217 THR B CA 1
ATOM 4205 C C . THR B 1 217 ? 3.215 2.471 -22.359 1 94.94 217 THR B C 1
ATOM 4207 O O . THR B 1 217 ? 3.477 2.057 -23.5 1 94.94 217 THR B O 1
ATOM 4210 N N . LYS B 1 218 ? 3.91 3.42 -21.781 1 93.75 218 LYS B N 1
ATOM 4211 C CA . LYS B 1 218 ? 4.848 4.207 -22.578 1 93.75 218 LYS B CA 1
ATOM 4212 C C . LYS B 1 218 ? 6.266 3.658 -22.453 1 93.75 218 LYS B C 1
ATOM 4214 O O . LYS B 1 218 ? 7.07 3.791 -23.375 1 93.75 218 LYS B O 1
ATOM 4219 N N . SER B 1 219 ? 6.586 3.104 -21.312 1 91.62 219 SER B N 1
ATOM 4220 C CA . SER B 1 219 ? 7.953 2.633 -21.109 1 91.62 219 SER B CA 1
ATOM 4221 C C . SER B 1 219 ? 8.086 1.15 -21.438 1 91.62 219 SER B C 1
ATOM 4223 O O . SER B 1 219 ? 9.055 0.734 -22.078 1 91.62 219 SER B O 1
ATOM 4225 N N . GLU B 1 220 ? 7.078 0.291 -21.047 1 91.56 220 GLU B N 1
ATOM 4226 C CA . GLU B 1 220 ? 7.199 -1.144 -21.281 1 91.56 220 GLU B CA 1
ATOM 4227 C C . GLU B 1 220 ? 6.215 -1.608 -22.359 1 91.56 220 GLU B C 1
ATOM 4229 O O . GLU B 1 220 ? 6.145 -2.799 -22.672 1 91.56 220 GLU B O 1
ATOM 4234 N N . ASN B 1 221 ? 5.363 -0.762 -22.828 1 91.81 221 ASN B N 1
ATOM 4235 C CA . ASN B 1 221 ? 4.523 -0.962 -24.016 1 91.81 221 ASN B CA 1
ATOM 4236 C C . ASN B 1 221 ? 3.43 -1.992 -23.75 1 91.81 221 ASN B C 1
ATOM 4238 O O . ASN B 1 221 ? 3.092 -2.781 -24.641 1 91.81 221 ASN B O 1
ATOM 4242 N N . TYR B 1 222 ? 2.979 -2.098 -22.562 1 92.5 222 TYR B N 1
ATOM 4243 C CA . TYR B 1 222 ? 1.771 -2.865 -22.281 1 92.5 222 TYR B CA 1
ATOM 4244 C C . TYR B 1 222 ? 0.521 -2.068 -22.641 1 92.5 222 TYR B C 1
ATOM 4246 O O . TYR B 1 222 ? 0.547 -0.836 -22.656 1 92.5 222 TYR B O 1
ATOM 4254 N N . PRO B 1 223 ? -0.545 -2.75 -22.969 1 93.31 223 PRO B N 1
ATOM 4255 C CA . PRO B 1 223 ? -1.758 -2.006 -23.312 1 93.31 223 PRO B CA 1
ATOM 4256 C C . PRO B 1 223 ? -2.41 -1.34 -22.109 1 93.31 223 PRO B C 1
ATOM 4258 O O . PRO B 1 223 ? -3.209 -0.413 -22.266 1 93.31 223 PRO B O 1
ATOM 4261 N N . ASN B 1 224 ? -2.146 -1.831 -20.906 1 95.88 224 ASN B N 1
ATOM 4262 C CA . ASN B 1 224 ? -2.693 -1.333 -19.656 1 95.88 224 ASN B CA 1
ATOM 4263 C C . ASN B 1 224 ? -1.874 -1.811 -18.453 1 95.88 224 ASN B C 1
ATOM 4265 O O . ASN B 1 224 ? -0.843 -2.463 -18.625 1 95.88 224 ASN B O 1
ATOM 4269 N N . LEU B 1 225 ? -2.34 -1.415 -17.266 1 97.94 225 LEU B N 1
ATOM 4270 C CA . LEU B 1 225 ? -1.704 -1.905 -16.047 1 97.94 225 LEU B CA 1
ATOM 4271 C C . LEU B 1 225 ? -1.736 -3.43 -15.984 1 97.94 225 LEU B C 1
ATOM 4273 O O . LEU B 1 225 ? -2.766 -4.043 -16.281 1 97.94 225 LEU B O 1
ATOM 4277 N N . VAL B 1 226 ? -0.615 -4.023 -15.617 1 96.94 226 VAL B N 1
AT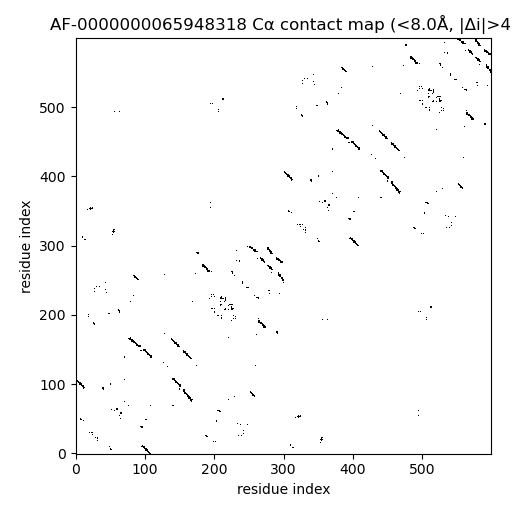OM 4278 C CA . VAL B 1 226 ? -0.459 -5.473 -15.539 1 96.94 226 VAL B CA 1
ATOM 4279 C C . VAL B 1 226 ? -0.836 -5.961 -14.148 1 96.94 226 VAL B C 1
ATOM 4281 O O . VAL B 1 226 ? -0.466 -5.344 -13.141 1 96.94 226 VAL B O 1
ATOM 4284 N N . LEU B 1 227 ? -1.618 -7.027 -14.047 1 98.38 227 LEU B N 1
ATOM 4285 C CA . LEU B 1 227 ? -1.873 -7.633 -12.75 1 98.38 227 LEU B CA 1
ATOM 4286 C C . LEU B 1 227 ? -0.61 -8.289 -12.195 1 98.38 227 LEU B C 1
ATOM 4288 O O . LEU B 1 227 ? 0.11 -8.969 -12.93 1 98.38 227 LEU B O 1
ATOM 4292 N N . PRO B 1 228 ? -0.334 -8.031 -10.891 1 98.31 228 PRO B N 1
ATOM 4293 C CA . PRO B 1 228 ? 0.78 -8.766 -10.289 1 98.31 228 PRO B CA 1
ATOM 4294 C C . PRO B 1 228 ? 0.549 -10.273 -10.273 1 98.31 228 PRO B C 1
ATOM 4296 O O . PRO B 1 228 ? -0.577 -10.727 -10.055 1 98.31 228 PRO B O 1
ATOM 4299 N N . GLY B 1 229 ? 1.58 -11.062 -10.492 1 97.94 229 GLY B N 1
ATOM 4300 C CA . GLY B 1 229 ? 1.503 -12.516 -10.438 1 97.94 229 GLY B CA 1
ATOM 4301 C C . GLY B 1 229 ? 0.885 -13.023 -9.148 1 97.94 229 GLY B C 1
ATOM 4302 O O . GLY B 1 229 ? -0.016 -13.859 -9.172 1 97.94 229 GLY B O 1
ATOM 4303 N N . PRO B 1 230 ? 1.377 -12.539 -8.031 1 98.44 230 PRO B N 1
ATOM 4304 C CA . PRO B 1 230 ? 0.823 -12.992 -6.75 1 98.44 230 PRO B CA 1
ATOM 4305 C C . PRO B 1 230 ? -0.685 -12.773 -6.648 1 98.44 230 PRO B C 1
ATOM 4307 O O . PRO B 1 230 ? -1.384 -13.547 -5.996 1 98.44 230 PRO B O 1
ATOM 4310 N N . LEU B 1 231 ? -1.22 -11.719 -7.25 1 98.69 231 LEU B N 1
ATOM 4311 C CA . LEU B 1 231 ? -2.662 -11.5 -7.238 1 98.69 231 LEU B CA 1
ATOM 4312 C C . LEU B 1 231 ? -3.381 -12.602 -8.016 1 98.69 231 LEU B C 1
ATOM 4314 O O . LEU B 1 231 ? -4.43 -13.086 -7.582 1 98.69 231 LEU B O 1
ATOM 4318 N N . LEU B 1 232 ? -2.844 -13.008 -9.148 1 98.38 232 LEU B N 1
ATOM 4319 C CA . LEU B 1 232 ? -3.408 -14.109 -9.914 1 98.38 232 LEU B CA 1
ATOM 4320 C C . LEU B 1 232 ? -3.395 -15.406 -9.102 1 98.38 232 LEU B C 1
ATOM 4322 O O . LEU B 1 232 ? -4.395 -16.125 -9.055 1 98.38 232 LEU B O 1
ATOM 4326 N N . VAL B 1 233 ? -2.285 -15.648 -8.445 1 98.5 233 VAL B N 1
ATOM 4327 C CA . VAL B 1 233 ? -2.131 -16.859 -7.645 1 98.5 233 VAL B CA 1
ATOM 4328 C C . VAL B 1 233 ? -3.115 -16.828 -6.477 1 98.5 233 VAL B C 1
ATOM 4330 O O . VAL B 1 233 ? -3.814 -17.812 -6.223 1 98.5 233 VAL B O 1
ATOM 4333 N N . THR B 1 234 ? -3.197 -15.711 -5.812 1 98.19 234 THR B N 1
ATOM 4334 C CA . THR B 1 234 ? -4.125 -15.547 -4.699 1 98.19 234 THR B CA 1
ATOM 4335 C C . THR B 1 234 ? -5.566 -15.75 -5.164 1 98.19 234 THR B C 1
ATOM 4337 O O . THR B 1 234 ? -6.359 -16.391 -4.473 1 98.19 234 THR B O 1
ATOM 4340 N N . SER B 1 235 ? -5.887 -15.195 -6.316 1 97.94 235 SER B N 1
ATOM 4341 C CA . SER B 1 235 ? -7.242 -15.336 -6.844 1 97.94 235 SER B CA 1
ATOM 4342 C C . SER B 1 235 ? -7.582 -16.797 -7.102 1 97.94 235 SER B C 1
ATOM 4344 O O . SER B 1 235 ? -8.68 -17.25 -6.777 1 97.94 235 SER B O 1
ATOM 4346 N N . MET B 1 236 ? -6.656 -17.562 -7.668 1 97.5 236 MET B N 1
ATOM 4347 C CA . MET B 1 236 ? -6.871 -18.984 -7.906 1 97.5 236 MET B CA 1
ATOM 4348 C C . MET B 1 236 ? -7.074 -19.719 -6.59 1 97.5 236 MET B C 1
ATOM 4350 O O . MET B 1 236 ? -8.031 -20.5 -6.445 1 97.5 236 MET B O 1
ATOM 4354 N N . LEU B 1 237 ? -6.23 -19.438 -5.66 1 96.81 237 LEU B N 1
ATOM 4355 C CA . LEU B 1 237 ? -6.262 -20.156 -4.387 1 96.81 237 LEU B CA 1
ATOM 4356 C C . LEU B 1 237 ? -7.516 -19.797 -3.596 1 96.81 237 LEU B C 1
ATOM 4358 O O . LEU B 1 237 ? -8.117 -20.672 -2.959 1 96.81 237 LEU B O 1
ATOM 4362 N N . GLU B 1 238 ? -7.914 -18.547 -3.607 1 96.31 238 GLU B N 1
ATOM 4363 C CA . GLU B 1 238 ? -9.125 -18.125 -2.914 1 96.31 238 GLU B CA 1
ATOM 4364 C C . GLU B 1 238 ? -10.367 -18.781 -3.527 1 96.31 238 GLU B C 1
ATOM 4366 O O . GLU B 1 238 ? -11.266 -19.219 -2.807 1 96.31 238 GLU B O 1
ATOM 4371 N N . TYR B 1 239 ? -10.43 -18.781 -4.816 1 96.25 239 TYR B N 1
ATOM 4372 C CA . TYR B 1 239 ? -11.57 -19.422 -5.461 1 96.25 239 TYR B CA 1
ATOM 4373 C C . TYR B 1 239 ? -11.602 -20.922 -5.152 1 96.25 239 TYR B C 1
ATOM 4375 O O . TYR B 1 239 ? -12.664 -21.469 -4.867 1 96.25 239 TYR B O 1
ATOM 4383 N N . PHE B 1 240 ? -10.453 -21.578 -5.207 1 95.62 240 PHE B N 1
ATOM 4384 C CA . PHE B 1 240 ? -10.359 -22.984 -4.863 1 95.62 240 PHE B CA 1
ATOM 4385 C C . PHE B 1 240 ? -10.875 -23.234 -3.451 1 95.62 240 PHE B C 1
ATOM 4387 O O . PHE B 1 240 ? -11.648 -24.172 -3.221 1 95.62 240 PHE B O 1
ATOM 4394 N N . ARG B 1 241 ? -10.438 -22.406 -2.562 1 93.81 241 ARG B N 1
ATOM 4395 C CA . ARG B 1 241 ? -10.875 -22.547 -1.176 1 93.81 241 ARG B CA 1
ATOM 4396 C C . ARG B 1 241 ? -12.391 -22.406 -1.059 1 93.81 241 ARG B C 1
ATOM 4398 O O . ARG B 1 241 ? -13.023 -23.125 -0.288 1 93.81 241 ARG B O 1
ATOM 4405 N N . SER B 1 242 ? -12.938 -21.484 -1.801 1 93.19 242 SER B N 1
ATOM 4406 C CA . SER B 1 242 ? -14.383 -21.266 -1.751 1 93.19 242 SER B CA 1
ATOM 4407 C C . SER B 1 242 ? -15.148 -22.484 -2.26 1 93.19 242 SER B C 1
ATOM 4409 O O . SER B 1 242 ? -16.234 -22.797 -1.761 1 93.19 242 SER B O 1
ATOM 4411 N N . VAL B 1 243 ? -14.648 -23.156 -3.24 1 93.69 243 VAL B N 1
ATOM 4412 C CA . VAL B 1 243 ? -15.32 -24.281 -3.875 1 93.69 243 VAL B CA 1
ATOM 4413 C C . VAL B 1 243 ? -15.031 -25.562 -3.09 1 93.69 243 VAL B C 1
ATOM 4415 O O . VAL B 1 243 ? -15.922 -26.391 -2.887 1 93.69 243 VAL B O 1
ATOM 4418 N N . TYR B 1 244 ? -13.766 -25.688 -2.66 1 93.19 244 TYR B N 1
ATOM 4419 C CA . TYR B 1 244 ? -13.336 -26.906 -1.961 1 93.19 244 TYR B CA 1
ATOM 4420 C C . TYR B 1 244 ? -12.625 -26.547 -0.656 1 93.19 244 TYR B C 1
ATOM 4422 O O . TYR B 1 244 ? -11.43 -26.812 -0.5 1 93.19 244 TYR B O 1
ATOM 4430 N N . PRO B 1 245 ? -13.344 -26.172 0.364 1 91.31 245 PRO B N 1
ATOM 4431 C CA . PRO B 1 245 ? -12.734 -25.703 1.614 1 91.31 245 PRO B CA 1
ATOM 4432 C C . PRO B 1 245 ? -11.914 -26.797 2.307 1 91.31 245 PRO B C 1
ATOM 4434 O O . PRO B 1 245 ? -10.844 -26.516 2.846 1 91.31 245 PRO B O 1
ATOM 4437 N N . GLN B 1 246 ? -12.375 -28.047 2.311 1 91.06 246 GLN B N 1
ATOM 4438 C CA . GLN B 1 246 ? -11.664 -29.125 2.984 1 91.06 246 GLN B CA 1
ATOM 4439 C C . GLN B 1 246 ? -10.375 -29.469 2.254 1 91.06 246 GLN B C 1
ATOM 4441 O O . GLN B 1 246 ? -9.336 -29.703 2.885 1 91.06 246 GLN B O 1
ATOM 4446 N N . MET B 1 247 ? -10.461 -29.484 0.935 1 93 247 MET B N 1
ATOM 4447 C CA . MET B 1 247 ? -9.258 -29.766 0.155 1 93 247 MET B CA 1
ATOM 4448 C C . MET B 1 247 ? -8.227 -28.656 0.32 1 93 247 MET B C 1
ATOM 4450 O O . MET B 1 247 ? -7.023 -28.922 0.362 1 93 247 MET B O 1
ATOM 4454 N N . SER B 1 248 ? -8.695 -27.422 0.367 1 93.38 248 SER B N 1
ATOM 4455 C CA . SER B 1 248 ? -7.797 -26.297 0.565 1 93.38 248 SER B CA 1
ATOM 4456 C C . SER B 1 248 ? -7.074 -26.391 1.906 1 93.38 248 SER B C 1
ATOM 4458 O O . SER B 1 248 ? -5.879 -26.109 1.996 1 93.38 248 SER B O 1
ATOM 4460 N N . LYS B 1 249 ? -7.773 -26.844 2.912 1 91.25 249 LYS B N 1
ATOM 4461 C CA . LYS B 1 249 ? -7.211 -26.984 4.25 1 91.25 249 LYS B CA 1
ATOM 4462 C C . LYS B 1 249 ? -6.117 -28.047 4.273 1 91.25 249 LYS B C 1
ATOM 4464 O O . LYS B 1 249 ? -5.156 -27.938 5.039 1 91.25 249 LYS B O 1
ATOM 4469 N N . ASN B 1 250 ? -6.238 -29.047 3.418 1 93.81 250 ASN B N 1
ATOM 4470 C CA . ASN B 1 250 ? -5.312 -30.172 3.408 1 93.81 250 ASN B CA 1
ATOM 4471 C C . ASN B 1 250 ? -4.25 -30.016 2.324 1 93.81 250 ASN B C 1
ATOM 4473 O O . ASN B 1 250 ? -3.49 -30.938 2.053 1 93.81 250 ASN B O 1
ATOM 4477 N N . MET B 1 251 ? -4.23 -28.859 1.715 1 95.62 251 MET B N 1
ATOM 4478 C CA . MET B 1 251 ? -3.295 -28.625 0.619 1 95.62 251 MET B CA 1
ATOM 4479 C C . MET B 1 251 ? -1.853 -28.734 1.104 1 95.62 251 MET B C 1
ATOM 4481 O O . MET B 1 251 ? -1.477 -28.109 2.094 1 95.62 251 MET B O 1
ATOM 4485 N N . LYS B 1 252 ? -1.022 -29.562 0.41 1 97.56 252 LYS B N 1
ATOM 4486 C CA . LYS B 1 252 ? 0.383 -29.75 0.757 1 97.56 252 LYS B CA 1
ATOM 4487 C C . LYS B 1 252 ? 1.293 -29.016 -0.22 1 97.56 252 LYS B C 1
ATOM 4489 O O . LYS B 1 252 ? 2.42 -28.656 0.125 1 97.56 252 LYS B O 1
ATOM 4494 N N . ARG B 1 253 ? 0.74 -28.891 -1.34 1 97.19 253 ARG B N 1
ATOM 4495 C CA . ARG B 1 253 ? 1.563 -28.312 -2.395 1 97.19 253 ARG B CA 1
ATOM 4496 C C . ARG B 1 253 ? 0.7 -27.625 -3.453 1 97.19 253 ARG B C 1
ATOM 4498 O O . ARG B 1 253 ? -0.385 -28.109 -3.779 1 97.19 253 ARG B O 1
ATOM 4505 N N . PHE B 1 254 ? 1.083 -26.516 -3.982 1 97.25 254 PHE B N 1
ATOM 4506 C CA . PHE B 1 254 ? 0.476 -25.828 -5.113 1 97.25 254 PHE B CA 1
ATOM 4507 C C . PHE B 1 254 ? 1.539 -25.375 -6.109 1 97.25 254 PHE B C 1
ATOM 4509 O O . PHE B 1 254 ? 2.469 -24.656 -5.75 1 97.25 254 PHE B O 1
ATOM 4516 N N . GLU B 1 255 ? 1.444 -25.828 -7.309 1 96.62 255 GLU B N 1
ATOM 4517 C CA . GLU B 1 255 ? 2.332 -25.422 -8.398 1 96.62 255 GLU B CA 1
ATOM 4518 C C . GLU B 1 255 ? 1.605 -24.531 -9.391 1 96.62 255 GLU B C 1
ATOM 4520 O O . GLU B 1 255 ? 0.435 -24.766 -9.703 1 96.62 255 GLU B O 1
ATOM 4525 N N . PHE B 1 256 ? 2.27 -23.516 -9.836 1 95.62 256 PHE B N 1
ATOM 4526 C CA . PHE B 1 256 ? 1.602 -22.625 -10.773 1 95.62 256 PHE B CA 1
ATOM 4527 C C . PHE B 1 256 ? 2.588 -22.094 -11.805 1 95.62 256 PHE B C 1
ATOM 4529 O O . PHE B 1 256 ? 3.799 -22.094 -11.57 1 95.62 256 PHE B O 1
ATOM 4536 N N . ARG B 1 257 ? 2.096 -21.672 -12.914 1 93.44 257 ARG B N 1
ATOM 4537 C CA . ARG B 1 257 ? 2.809 -21.016 -14 1 93.44 257 ARG B CA 1
ATOM 4538 C C . ARG B 1 257 ? 2.039 -19.781 -14.484 1 93.44 257 ARG B C 1
ATOM 4540 O O . ARG B 1 257 ? 0.816 -19.844 -14.641 1 93.44 257 ARG B O 1
ATOM 4547 N N . LEU B 1 258 ? 2.73 -18.719 -14.594 1 93.12 258 LEU B N 1
ATOM 4548 C CA . LEU B 1 258 ? 2.197 -17.5 -15.203 1 93.12 258 LEU B CA 1
ATOM 4549 C C . LEU B 1 258 ? 2.619 -17.391 -16.656 1 93.12 258 LEU B C 1
ATOM 4551 O O . LEU B 1 258 ? 3.809 -17.25 -16.969 1 93.12 258 LEU B O 1
ATOM 4555 N N . LEU B 1 259 ? 1.661 -17.391 -17.562 1 88.5 259 LEU B N 1
ATOM 4556 C CA . LEU B 1 259 ? 1.938 -17.672 -18.969 1 88.5 259 LEU B CA 1
ATOM 4557 C C . LEU B 1 259 ? 1.874 -16.406 -19.797 1 88.5 259 LEU B C 1
ATOM 4559 O O . LEU B 1 259 ? 2.6 -16.266 -20.781 1 88.5 259 LEU B O 1
ATOM 4563 N N . SER B 1 260 ? 0.988 -15.602 -19.516 1 88.56 260 SER B N 1
ATOM 4564 C CA . SER B 1 260 ? 0.823 -14.328 -20.203 1 88.56 260 SER B CA 1
ATOM 4565 C C . SER B 1 260 ? 0.323 -13.242 -19.266 1 88.56 260 SER B C 1
ATOM 4567 O O . SER B 1 260 ? -0.27 -13.539 -18.219 1 88.56 260 SER B O 1
ATOM 4569 N N . PRO B 1 261 ? 0.605 -12 -19.594 1 91.94 261 PRO B N 1
ATOM 4570 C CA . PRO B 1 261 ? 0.157 -10.914 -18.719 1 91.94 261 PRO B CA 1
ATOM 4571 C C . PRO B 1 261 ? -1.359 -10.742 -18.719 1 91.94 261 PRO B C 1
ATOM 4573 O O . PRO B 1 261 ? -2.008 -10.961 -19.75 1 91.94 261 PRO B O 1
ATOM 4576 N N . ALA B 1 262 ? -1.931 -10.461 -17.625 1 94.44 262 ALA B N 1
ATOM 4577 C CA . ALA B 1 262 ? -3.314 -10.023 -17.469 1 94.44 262 ALA B CA 1
ATOM 4578 C C . ALA B 1 262 ? -3.389 -8.523 -17.219 1 94.44 262 ALA B C 1
ATOM 4580 O O . ALA B 1 262 ? -2.486 -7.941 -16.609 1 94.44 262 ALA B O 1
ATOM 4581 N N . PHE B 1 263 ? -4.516 -7.883 -17.688 1 95.94 263 PHE B N 1
ATOM 4582 C CA . PHE B 1 263 ? -4.582 -6.426 -17.625 1 95.94 263 PHE B CA 1
ATOM 4583 C C . PHE B 1 263 ? -5.852 -5.98 -16.906 1 95.94 263 PHE B C 1
ATOM 4585 O O . PHE B 1 263 ? -6.879 -6.656 -16.969 1 95.94 263 PHE B O 1
ATOM 4592 N N . VAL B 1 264 ? -5.734 -4.836 -16.25 1 97.5 264 VAL B N 1
ATOM 4593 C CA . VAL B 1 264 ? -6.895 -4.203 -15.625 1 97.5 264 VAL B CA 1
ATOM 4594 C C . VAL B 1 264 ? -7.957 -3.92 -16.688 1 97.5 264 VAL B C 1
ATOM 4596 O O . VAL B 1 264 ? -7.633 -3.723 -17.859 1 97.5 264 VAL B O 1
ATOM 4599 N N . ASN B 1 265 ? -9.172 -3.975 -16.25 1 96.75 265 ASN B N 1
ATOM 4600 C CA . ASN B 1 265 ? -10.359 -3.664 -17.031 1 96.75 265 ASN B CA 1
ATOM 4601 C C . ASN B 1 265 ? -10.594 -4.691 -18.141 1 96.75 265 ASN B C 1
ATOM 4603 O O . ASN B 1 265 ? -11.328 -4.43 -19.094 1 96.75 265 ASN B O 1
ATOM 4607 N N . GLN B 1 266 ? -9.945 -5.832 -18.125 1 94.25 266 GLN B N 1
ATOM 4608 C CA . GLN B 1 266 ? -10.211 -6.977 -18.984 1 94.25 266 GLN B CA 1
ATOM 4609 C C . GLN B 1 266 ? -10.758 -8.156 -18.188 1 94.25 266 GLN B C 1
ATOM 4611 O O . GLN B 1 266 ? -10.141 -8.594 -17.219 1 94.25 266 GLN B O 1
ATOM 4616 N N . PRO B 1 267 ? -11.875 -8.688 -18.641 1 95.75 267 PRO B N 1
ATOM 4617 C CA . PRO B 1 267 ? -12.469 -9.781 -17.875 1 95.75 267 PRO B CA 1
ATOM 4618 C C . PRO B 1 267 ? -11.594 -11.031 -17.859 1 95.75 267 PRO B C 1
ATOM 4620 O O . PRO B 1 267 ? -11.031 -11.414 -18.891 1 95.75 267 PRO B O 1
ATOM 4623 N N . LEU B 1 268 ? -11.477 -11.641 -16.688 1 96.12 268 LEU B N 1
ATOM 4624 C CA . LEU B 1 268 ? -10.75 -12.883 -16.453 1 96.12 268 LEU B CA 1
ATOM 4625 C C . LEU B 1 268 ? -11.688 -13.961 -15.914 1 96.12 268 LEU B C 1
ATOM 4627 O O . LEU B 1 268 ? -12.656 -13.648 -15.227 1 96.12 268 LEU B O 1
ATOM 4631 N N . ARG B 1 269 ? -11.391 -15.141 -16.25 1 95.75 269 ARG B N 1
ATOM 4632 C CA . ARG B 1 269 ? -12.164 -16.266 -15.742 1 95.75 269 ARG B CA 1
ATOM 4633 C C . ARG B 1 269 ? -11.266 -17.266 -15.008 1 95.75 269 ARG B C 1
ATOM 4635 O O . ARG B 1 269 ? -10.273 -17.734 -15.562 1 95.75 269 ARG B O 1
ATOM 4642 N N . ILE B 1 270 ? -11.586 -17.5 -13.766 1 96.75 270 ILE B N 1
ATOM 4643 C CA . ILE B 1 270 ? -10.914 -18.547 -12.992 1 96.75 270 ILE B CA 1
ATOM 4644 C C . ILE B 1 270 ? -11.664 -19.859 -13.156 1 96.75 270 ILE B C 1
ATOM 4646 O O . ILE B 1 270 ? -12.891 -19.906 -13 1 96.75 270 ILE B O 1
ATOM 4650 N N . CYS B 1 271 ? -10.891 -20.906 -13.445 1 95.75 271 CYS B N 1
ATOM 4651 C CA . CYS B 1 271 ? -11.508 -22.203 -13.695 1 95.75 271 CYS B CA 1
ATOM 4652 C C . CYS B 1 271 ? -10.875 -23.281 -12.828 1 95.75 271 CYS B C 1
ATOM 4654 O O . CYS B 1 271 ? -9.688 -23.219 -12.523 1 95.75 271 CYS B O 1
ATOM 4656 N N . ILE B 1 272 ? -11.703 -24.219 -12.406 1 95.75 272 ILE B N 1
ATOM 4657 C CA . ILE B 1 272 ? -11.273 -25.422 -11.688 1 95.75 272 ILE B CA 1
ATOM 4658 C C . ILE B 1 272 ? -11.797 -26.656 -12.398 1 95.75 272 ILE B C 1
ATOM 4660 O O . ILE B 1 272 ? -12.977 -26.734 -12.75 1 95.75 272 ILE B O 1
ATOM 4664 N N . SER B 1 273 ? -10.891 -27.562 -12.617 1 91.81 273 SER B N 1
ATOM 4665 C CA . SER B 1 273 ? -11.312 -28.828 -13.195 1 91.81 273 SER B CA 1
ATOM 4666 C C . SER B 1 273 ? -11.711 -29.828 -12.109 1 91.81 273 SER B C 1
ATOM 4668 O O . SER B 1 273 ? -11.547 -29.547 -10.914 1 91.81 273 SER B O 1
ATOM 4670 N N . GLU B 1 274 ? -12.156 -30.969 -12.578 1 83.06 274 GLU B N 1
ATOM 4671 C CA . GLU B 1 274 ? -12.531 -32.031 -11.664 1 83.06 274 GLU B CA 1
ATOM 4672 C C . GLU B 1 274 ? -11.312 -32.594 -10.945 1 83.06 274 GLU B C 1
ATOM 4674 O O . GLU B 1 274 ? -11.422 -33.094 -9.812 1 83.06 274 GLU B O 1
ATOM 4679 N N . THR B 1 275 ? -10.148 -32.5 -11.562 1 77.25 275 THR B N 1
ATOM 4680 C CA . THR B 1 275 ? -8.938 -33.125 -11.047 1 77.25 275 THR B CA 1
ATOM 4681 C C . THR B 1 275 ? -8.133 -32.156 -10.195 1 77.25 275 THR B C 1
ATOM 4683 O O . THR B 1 275 ? -7.02 -32.438 -9.766 1 77.25 275 THR B O 1
ATOM 4686 N N . GLY B 1 276 ? -8.656 -30.969 -10 1 78.94 276 GLY B N 1
ATOM 4687 C CA . GLY B 1 276 ? -7.973 -30.031 -9.133 1 78.94 276 GLY B CA 1
ATOM 4688 C C . GLY B 1 276 ? -7.062 -29.078 -9.883 1 78.94 276 GLY B C 1
ATOM 4689 O O . GLY B 1 276 ? -6.285 -28.344 -9.266 1 78.94 276 GLY B O 1
ATOM 4690 N N . ASN B 1 277 ? -7.129 -29.172 -11.172 1 90.62 277 ASN B N 1
ATOM 4691 C CA . ASN B 1 277 ? -6.41 -28.188 -11.969 1 90.62 277 ASN B CA 1
ATOM 4692 C C . ASN B 1 277 ? -7.113 -26.828 -11.953 1 90.62 277 ASN B C 1
ATOM 4694 O O . ASN B 1 277 ? -8.344 -26.766 -11.992 1 90.62 277 ASN B O 1
ATOM 4698 N N . LEU B 1 278 ? -6.312 -25.844 -11.781 1 95.88 278 LEU B N 1
ATOM 4699 C CA . LEU B 1 278 ? -6.805 -24.469 -11.82 1 95.88 278 LEU B CA 1
ATOM 4700 C C . LEU B 1 278 ? -6.203 -23.719 -12.992 1 95.88 278 LEU B C 1
ATOM 4702 O O . LEU B 1 278 ? -5.066 -23.984 -13.398 1 95.88 278 LEU B O 1
ATOM 4706 N N . TRP B 1 279 ? -6.969 -22.797 -13.562 1 94.56 279 TRP B N 1
ATOM 4707 C CA . TRP B 1 279 ? -6.383 -21.891 -14.547 1 94.56 279 TRP B CA 1
ATOM 4708 C C . TRP B 1 279 ? -7.184 -20.594 -14.641 1 94.56 279 TRP B C 1
ATOM 4710 O O . TRP B 1 279 ? -8.312 -20.516 -14.148 1 94.56 279 TRP B O 1
ATOM 4720 N N . ILE B 1 280 ? -6.523 -19.547 -15.094 1 95.75 280 ILE B N 1
ATOM 4721 C CA . ILE B 1 280 ? -7.148 -18.266 -15.43 1 95.75 280 ILE B CA 1
ATOM 4722 C C . ILE B 1 280 ? -7.02 -18 -16.922 1 95.75 280 ILE B C 1
ATOM 4724 O O . ILE B 1 280 ? -5.938 -18.156 -17.5 1 95.75 280 ILE B O 1
ATOM 4728 N N . ASP B 1 281 ? -8.086 -17.719 -17.562 1 92.75 281 ASP B N 1
ATOM 4729 C CA . ASP B 1 281 ? -8.047 -17.297 -18.969 1 92.75 281 ASP B CA 1
ATOM 4730 C C . ASP B 1 281 ? -8.75 -15.953 -19.156 1 92.75 281 ASP B C 1
ATOM 4732 O O . ASP B 1 281 ? -9.469 -15.492 -18.266 1 92.75 281 ASP B O 1
ATOM 4736 N N . ARG B 1 282 ? -8.328 -15.289 -20.203 1 89.69 282 ARG B N 1
ATOM 4737 C CA . ARG B 1 282 ? -9.062 -14.094 -20.594 1 89.69 282 ARG B CA 1
ATOM 4738 C C . ARG B 1 282 ? -10.484 -14.438 -21.047 1 89.69 282 ARG B C 1
ATOM 4740 O O . ARG B 1 282 ? -10.68 -15.328 -21.875 1 89.69 282 ARG B O 1
ATOM 4747 N N . PHE B 1 283 ? -11.398 -13.781 -20.391 1 82.56 283 PHE B N 1
ATOM 4748 C CA . PHE B 1 283 ? -12.797 -14.062 -20.719 1 82.56 283 PHE B CA 1
ATOM 4749 C C . PHE B 1 283 ? -13.281 -13.148 -21.828 1 82.56 283 PHE B C 1
ATOM 4751 O O . PHE B 1 283 ? -13.227 -11.922 -21.703 1 82.56 283 PHE B O 1
ATOM 4758 N N . THR B 1 284 ? -13.289 -13.68 -22.984 1 74.94 284 THR B N 1
ATOM 4759 C CA . THR B 1 284 ? -13.82 -12.93 -24.109 1 74.94 284 THR B CA 1
ATOM 4760 C C . THR B 1 284 ? -15.133 -13.531 -24.594 1 74.94 284 THR B C 1
ATOM 4762 O O . THR B 1 284 ? -15.422 -14.703 -24.328 1 74.94 284 THR B O 1
ATOM 4765 N N . THR B 1 285 ? -16.031 -12.578 -24.797 1 60.09 285 THR B N 1
ATOM 4766 C CA . THR B 1 285 ? -17.219 -13.102 -25.469 1 60.09 285 THR B CA 1
ATOM 4767 C C . THR B 1 285 ? -16.828 -13.906 -26.719 1 60.09 285 THR B C 1
ATOM 4769 O O . THR B 1 285 ? -15.672 -13.867 -27.141 1 60.09 285 THR B O 1
ATOM 4772 N N . ASP B 1 286 ? -17.625 -14.57 -27.375 1 55.09 286 ASP B N 1
ATOM 4773 C CA . ASP B 1 286 ? -17.688 -15.609 -28.391 1 55.09 286 ASP B CA 1
ATOM 4774 C C . ASP B 1 286 ? -16.547 -15.469 -29.391 1 55.09 286 ASP B C 1
ATOM 4776 O O . ASP B 1 286 ? -16.141 -16.453 -30.016 1 55.09 286 ASP B O 1
ATOM 4780 N N . LEU B 1 287 ? -16.094 -14.258 -29.781 1 49.28 287 LEU B N 1
ATOM 4781 C CA . LEU B 1 287 ? -15.367 -14.266 -31.047 1 49.28 287 LEU B CA 1
ATOM 4782 C C . LEU B 1 287 ? -13.875 -14.477 -30.812 1 49.28 287 LEU B C 1
ATOM 4784 O O . LEU B 1 287 ? -13.141 -14.812 -31.75 1 49.28 287 LEU B O 1
ATOM 4788 N N . ASP B 1 288 ? -13.383 -14.281 -29.625 1 56.66 288 ASP B N 1
ATOM 4789 C CA . ASP B 1 288 ? -11.938 -14.414 -29.484 1 56.66 288 ASP B CA 1
ATOM 4790 C C . ASP B 1 288 ? -11.578 -15.547 -28.531 1 56.66 288 ASP B C 1
ATOM 4792 O O . ASP B 1 288 ? -12.234 -15.727 -27.5 1 56.66 288 ASP B O 1
ATOM 4796 N N . PRO B 1 289 ? -10.836 -16.578 -29.062 1 58.69 289 PRO B N 1
ATOM 4797 C CA . PRO B 1 289 ? -10.453 -17.688 -28.188 1 58.69 289 PRO B CA 1
ATOM 4798 C C . PRO B 1 289 ? -9.828 -17.203 -26.875 1 58.69 289 PRO B C 1
ATOM 4800 O O . PRO B 1 289 ? -9.086 -16.203 -26.875 1 58.69 289 PRO B O 1
ATOM 4803 N N . PRO B 1 290 ? -10.234 -17.812 -25.797 1 61.34 290 PRO B N 1
ATOM 4804 C CA . PRO B 1 290 ? -9.633 -17.453 -24.516 1 61.34 290 PRO B CA 1
ATOM 4805 C C . PRO B 1 290 ? -8.125 -17.672 -24.484 1 61.34 290 PRO B C 1
ATOM 4807 O O . PRO B 1 290 ? -7.621 -18.625 -25.094 1 61.34 290 PRO B O 1
ATOM 4810 N N . SER B 1 291 ? -7.438 -16.734 -24.062 1 81 291 SER B N 1
ATOM 4811 C CA . SER B 1 291 ? -5.992 -16.859 -23.891 1 81 291 SER B CA 1
ATOM 4812 C C . SER B 1 291 ? -5.629 -17.172 -22.453 1 81 291 SER B C 1
ATOM 4814 O O . SER B 1 291 ? -6.105 -16.516 -21.516 1 81 291 SER B O 1
ATOM 4816 N N . LEU B 1 292 ? -4.906 -18.297 -22.297 1 88.69 292 LEU B N 1
ATOM 4817 C CA . LEU B 1 292 ? -4.492 -18.766 -20.969 1 88.69 292 LEU B CA 1
ATOM 4818 C C . LEU B 1 292 ? -3.525 -17.781 -20.328 1 88.69 292 LEU B C 1
ATOM 4820 O O . LEU B 1 292 ? -2.568 -17.328 -20.969 1 88.69 292 LEU B O 1
ATOM 4824 N N . ILE B 1 293 ? -3.809 -17.406 -19.125 1 92.5 293 ILE B N 1
ATOM 4825 C CA . ILE B 1 293 ? -3.035 -16.422 -18.391 1 92.5 293 ILE B CA 1
ATOM 4826 C C . ILE B 1 293 ? -2.18 -17.109 -17.328 1 92.5 293 ILE B C 1
ATOM 4828 O O . ILE B 1 293 ? -1.015 -16.766 -17.141 1 92.5 293 ILE B O 1
ATOM 4832 N N . ALA B 1 294 ? -2.756 -18.062 -16.672 1 94.62 294 ALA B N 1
ATOM 4833 C CA . ALA B 1 294 ? -2.084 -18.781 -15.586 1 94.62 294 ALA B CA 1
ATOM 4834 C C . ALA B 1 294 ? -2.666 -20.172 -15.414 1 94.62 294 ALA B C 1
ATOM 4836 O O . ALA B 1 294 ? -3.818 -20.422 -15.773 1 94.62 294 ALA B O 1
ATOM 4837 N N . ARG B 1 295 ? -1.907 -21.062 -14.891 1 93.81 295 ARG B N 1
ATOM 4838 C CA . ARG B 1 295 ? -2.361 -22.406 -14.523 1 93.81 295 ARG B CA 1
ATOM 4839 C C . ARG B 1 295 ? -1.763 -22.844 -13.188 1 93.81 295 ARG B C 1
ATOM 4841 O O . ARG B 1 295 ? -0.705 -22.359 -12.789 1 93.81 295 ARG B O 1
ATOM 4848 N N . GLY B 1 296 ? -2.465 -23.641 -12.484 1 95.06 296 GLY B N 1
ATOM 4849 C CA . GLY B 1 296 ? -2.006 -24.188 -11.219 1 95.06 296 GLY B CA 1
ATOM 4850 C C . GLY B 1 296 ? -2.576 -25.562 -10.914 1 95.06 296 GLY B C 1
ATOM 4851 O O . GLY B 1 296 ? -3.564 -25.984 -11.523 1 95.06 296 GLY B O 1
ATOM 4852 N N . ARG B 1 297 ? -1.881 -26.234 -10.062 1 94.44 297 ARG B N 1
ATOM 4853 C CA . ARG B 1 297 ? -2.318 -27.562 -9.633 1 94.44 297 ARG B CA 1
ATOM 4854 C C . ARG B 1 297 ? -2.184 -27.734 -8.125 1 94.44 297 ARG B C 1
ATOM 4856 O O . ARG B 1 297 ? -1.143 -27.406 -7.551 1 94.44 297 ARG B O 1
ATOM 4863 N N . VAL B 1 298 ? -3.217 -28.266 -7.559 1 95.31 298 VAL B N 1
ATOM 4864 C CA . VAL B 1 298 ? -3.266 -28.469 -6.117 1 95.31 298 VAL B CA 1
ATOM 4865 C C . VAL B 1 298 ? -2.916 -29.922 -5.801 1 95.31 298 VAL B C 1
ATOM 4867 O O . VAL B 1 298 ? -3.396 -30.844 -6.465 1 95.31 298 VAL B O 1
ATOM 4870 N N . TYR B 1 299 ? -2.047 -30.109 -4.832 1 94.31 299 TYR B N 1
ATOM 4871 C CA . TYR B 1 299 ? -1.746 -31.438 -4.281 1 94.31 299 TYR B CA 1
ATOM 4872 C C . TYR B 1 299 ? -2.127 -31.5 -2.809 1 94.31 299 TYR B C 1
ATOM 4874 O O . TYR B 1 299 ? -1.725 -30.656 -2.014 1 94.31 299 TYR B O 1
ATOM 4882 N N . THR B 1 300 ? -2.883 -32.5 -2.396 1 92.69 300 THR B N 1
ATOM 4883 C CA . THR B 1 300 ? -3.324 -32.656 -1.016 1 92.69 300 THR B CA 1
ATOM 4884 C C . THR B 1 300 ? -2.676 -33.875 -0.382 1 92.69 300 THR B C 1
ATOM 4886 O O . THR B 1 300 ? -2.299 -34.812 -1.084 1 92.69 300 THR B O 1
#

InterPro domains:
  IPR029069 HotDog domain superfamily [SSF54637] (186-273)
  IPR052741 Mitochondrial Hydroxyacyl-thioester Dehydratase [PTHR28152] (8-281)

Radius of gyration: 24.95 Å; Cα contacts (8 Å, |Δi|>4): 1253; chains: 2; bounding box: 59×69×60 Å